Protein AF-A0AB34G9P2-F1 (afdb_monomer)

Sequence (473 aa):
MQGTWFEPWPGKILHAAEQLSPVRDMLTDEVTKAAAKDSPVVKGNALLALSSLAVVVSKHEASLSSDSEGVLEVQPNFLSMKAWVSMVFDTLLVIVDSHYQPRGQLFSWFYYKSYSGENTASAIARSAAATALSLLVPVFIISCKEKVEEILNMLTARLPGKPSADESQAVQIHMGLALGMFLSRLCEEKLSDISGQQMNLLLMKSLDALENCCFDTSLEYKYADSIPSLILRDCTGCILGVGLVLSLMSHSSRTESRVHVAASLRKLSVYLDDSGGQSRTFQEVLAYTLSCVCTSAFSAGIIEAVEAEDIMNKLRLLVENNQQTSGFALALGNIVHGLSVCGHGKAEDLGNKLLPAWIRIVLTEGTSTMLCLAALHGMVALVGSEGDVMQLKSEAIQSSHFQGRLNEVIRTLTQVISVSGVIGLQSNAVWLLGHLHLSTLSSNQSRTSVHISDSGCPEIASPENGGLILEAQ

Mean predicted aligned error: 10.72 Å

InterPro domains:
  IPR016024 Armadillo-type fold [SSF48371] (22-441)
  IPR021392 Focadhesin, C-terminal domain [PF11229] (312-452)
  IPR045163 Focadhesin/RST1 [PTHR16212] (16-456)

Structure (mmCIF, N/CA/C/O backbone):
data_AF-A0AB34G9P2-F1
#
_entry.id   AF-A0AB34G9P2-F1
#
loop_
_atom_site.group_PDB
_atom_site.id
_atom_site.type_symbol
_atom_site.label_atom_id
_atom_site.label_alt_id
_atom_site.label_comp_id
_atom_site.label_asym_id
_atom_site.label_entity_id
_atom_site.label_seq_id
_atom_site.pdbx_PDB_ins_code
_atom_site.Cartn_x
_atom_site.Cartn_y
_atom_sit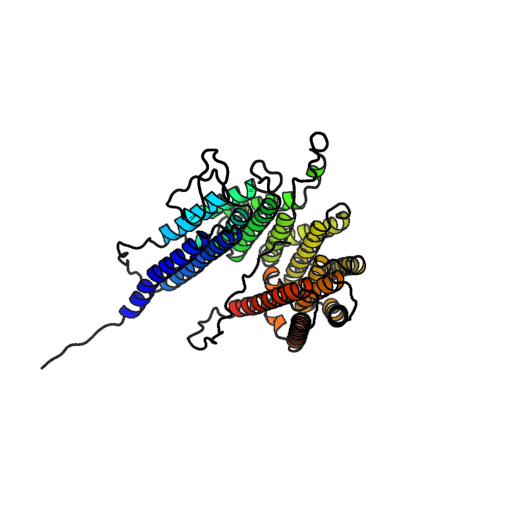e.Cartn_z
_atom_site.occupancy
_atom_site.B_iso_or_equiv
_atom_site.auth_seq_id
_atom_site.auth_comp_id
_atom_site.auth_asym_id
_atom_site.auth_atom_id
_atom_site.pdbx_PDB_model_num
ATOM 1 N N . MET A 1 1 ? -66.019 -29.449 11.553 1.00 31.09 1 MET A N 1
ATOM 2 C CA . MET A 1 1 ? -64.743 -29.684 10.843 1.00 31.09 1 MET A CA 1
ATOM 3 C C . MET A 1 1 ? -64.247 -28.310 10.40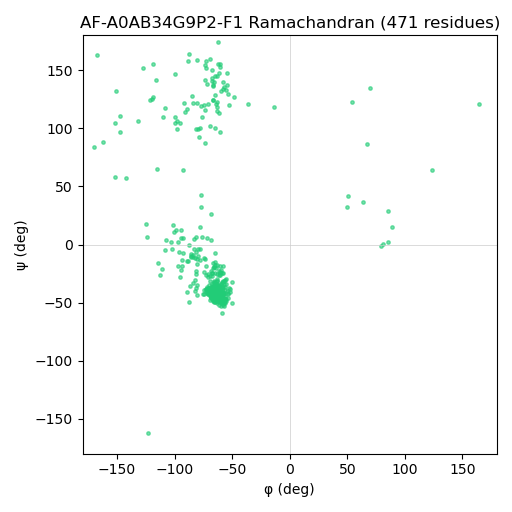8 1.00 31.09 1 MET A C 1
ATOM 5 O O . MET A 1 1 ? -64.945 -27.682 9.630 1.00 31.09 1 MET A O 1
ATOM 9 N N . GLN A 1 2 ? -63.378 -27.653 11.191 1.00 24.17 2 GLN A N 1
ATOM 10 C CA . GLN A 1 2 ? -61.900 -27.675 11.050 1.00 24.17 2 GLN A CA 1
ATOM 11 C C . GLN A 1 2 ? -61.466 -27.272 9.624 1.00 24.17 2 GLN A C 1
ATOM 13 O O . GLN A 1 2 ? -61.895 -27.923 8.685 1.00 24.17 2 GLN A O 1
ATOM 18 N N . GLY A 1 3 ? -60.641 -26.254 9.371 1.00 23.59 3 GLY A N 1
ATOM 19 C CA . GLY A 1 3 ? -59.862 -25.392 10.254 1.00 23.59 3 GLY A CA 1
ATOM 20 C C . GLY A 1 3 ? -59.310 -24.168 9.504 1.00 23.59 3 GLY A C 1
ATOM 21 O O . GLY A 1 3 ? -59.292 -24.11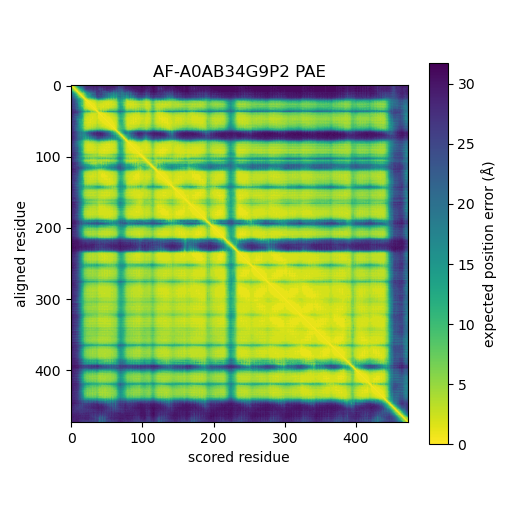4 8.277 1.00 23.59 3 GLY A O 1
ATOM 22 N N . THR A 1 4 ? -58.907 -23.182 10.298 1.00 29.05 4 THR A N 1
ATOM 23 C CA . THR A 1 4 ? -58.047 -22.029 9.990 1.00 29.05 4 THR A CA 1
ATOM 24 C C . THR A 1 4 ? -56.712 -22.447 9.379 1.00 29.05 4 THR A C 1
ATOM 26 O O . THR A 1 4 ? -56.227 -23.474 9.818 1.00 29.05 4 THR A O 1
ATOM 29 N N . TRP A 1 5 ? -56.121 -21.643 8.479 1.00 23.59 5 TRP A N 1
ATOM 30 C CA . TRP A 1 5 ? -54.694 -21.233 8.450 1.00 23.59 5 TRP A CA 1
ATOM 31 C C . TRP A 1 5 ? -54.515 -20.116 7.401 1.00 23.59 5 TRP A C 1
ATOM 33 O O . TRP A 1 5 ? -54.175 -20.353 6.245 1.00 23.59 5 TRP A O 1
ATOM 43 N N . PHE A 1 6 ? -54.797 -18.881 7.816 1.00 24.84 6 PHE A N 1
ATOM 44 C CA . PHE A 1 6 ? -54.114 -17.699 7.294 1.00 24.84 6 PHE A CA 1
ATOM 45 C C . PHE A 1 6 ? -52.890 -17.516 8.198 1.00 24.84 6 PHE A C 1
ATOM 47 O O . PHE A 1 6 ? -53.070 -17.267 9.387 1.00 24.84 6 PHE A O 1
ATOM 54 N N . GLU A 1 7 ? -51.678 -17.632 7.662 1.00 22.78 7 GLU A N 1
ATOM 55 C CA . GLU A 1 7 ? -50.487 -17.045 8.283 1.00 22.78 7 GLU A CA 1
ATOM 56 C C . GLU A 1 7 ? -49.871 -16.044 7.299 1.00 22.78 7 GLU A C 1
ATOM 58 O O . GLU A 1 7 ? -49.612 -16.396 6.143 1.00 22.78 7 GLU A O 1
ATOM 63 N N . PRO A 1 8 ? -49.662 -14.784 7.714 1.00 27.31 8 PRO A N 1
ATOM 64 C CA . PRO A 1 8 ? -48.882 -13.840 6.938 1.00 27.31 8 PRO A CA 1
ATOM 65 C C . PRO A 1 8 ? -47.394 -14.215 7.031 1.00 27.31 8 PRO A C 1
ATOM 67 O O . PRO A 1 8 ? -46.950 -14.843 7.989 1.00 27.31 8 PRO A O 1
ATOM 70 N N . TRP A 1 9 ? -46.603 -13.771 6.055 1.00 25.45 9 TRP A N 1
ATOM 71 C CA . TRP A 1 9 ? -45.153 -13.978 5.950 1.00 25.45 9 TRP A CA 1
ATOM 72 C C . TRP A 1 9 ? -44.280 -12.839 6.573 1.00 25.45 9 TRP A C 1
ATOM 74 O O . TRP A 1 9 ? -43.527 -12.210 5.835 1.00 25.45 9 TRP A O 1
ATOM 84 N N . PRO A 1 10 ? -44.286 -12.546 7.897 1.00 26.56 10 PRO A N 1
ATOM 85 C CA . PRO A 1 10 ? -43.210 -11.770 8.542 1.00 26.56 10 PRO A CA 1
ATOM 86 C C . PRO A 1 10 ? -42.043 -12.628 9.074 1.00 26.56 10 PRO A C 1
ATOM 88 O O . PRO A 1 10 ? -40.985 -12.101 9.403 1.00 26.56 10 PRO A O 1
ATOM 91 N N . GLY A 1 11 ? -42.205 -13.953 9.175 1.00 26.05 11 GLY A N 1
ATOM 92 C CA . GLY A 1 11 ? -41.286 -14.817 9.936 1.00 26.05 11 GLY A CA 1
ATOM 93 C C . GLY A 1 11 ? -39.901 -15.069 9.323 1.00 26.05 11 GLY A C 1
ATOM 94 O O . GLY A 1 11 ? -38.987 -15.458 10.041 1.00 26.05 11 GLY A O 1
ATOM 95 N N . LYS A 1 12 ? -39.696 -14.842 8.017 1.00 29.38 12 LYS A N 1
ATOM 96 C CA . LYS A 1 12 ? -38.400 -15.123 7.362 1.00 29.38 12 LYS A CA 1
ATOM 97 C C . LYS A 1 12 ? -37.344 -14.030 7.558 1.00 29.38 12 LYS A C 1
ATOM 99 O O . LYS A 1 12 ? -36.160 -14.333 7.478 1.00 29.38 12 LYS A O 1
ATOM 104 N N . ILE A 1 13 ? -37.755 -12.795 7.851 1.00 34.00 13 ILE A N 1
ATOM 105 C CA . ILE A 1 13 ? -36.838 -11.675 8.128 1.00 34.00 13 ILE A CA 1
ATOM 106 C C . ILE A 1 13 ? -36.355 -11.739 9.586 1.00 34.00 13 ILE A C 1
ATOM 108 O O . ILE A 1 13 ? -35.170 -11.549 9.857 1.00 34.00 13 ILE A O 1
ATOM 112 N N . LEU A 1 14 ? -37.241 -12.133 10.509 1.00 31.31 14 LEU A N 1
ATOM 113 C CA . LEU A 1 14 ? -36.899 -12.373 11.915 1.00 31.31 14 LEU A CA 1
ATOM 114 C C . LEU A 1 14 ? -35.846 -13.487 12.064 1.00 31.31 14 LEU A C 1
ATOM 116 O O . LEU A 1 14 ? -34.878 -13.339 12.803 1.00 31.31 14 LEU A O 1
ATOM 120 N N . HIS A 1 15 ? -35.979 -14.557 11.275 1.00 34.84 15 HIS A N 1
ATOM 121 C CA . HIS A 1 15 ? -35.096 -15.722 11.346 1.00 34.84 15 HIS A CA 1
ATOM 122 C C . HIS A 1 15 ? -33.648 -15.446 10.891 1.00 34.84 15 HIS A C 1
ATOM 124 O O . HIS A 1 15 ? -32.739 -16.164 11.307 1.00 34.84 15 HIS A O 1
ATOM 130 N N . ALA A 1 16 ? -33.423 -14.426 10.050 1.00 36.47 16 ALA A N 1
ATOM 131 C CA . ALA A 1 16 ? -32.090 -14.015 9.594 1.00 36.47 16 ALA A CA 1
ATOM 132 C C . ALA A 1 16 ? -31.388 -13.101 10.617 1.00 36.47 16 ALA A C 1
ATOM 134 O O . ALA A 1 16 ? -30.202 -13.281 10.898 1.00 36.47 16 ALA A O 1
ATOM 135 N N . ALA A 1 17 ? -32.130 -12.179 11.243 1.00 38.81 17 ALA A N 1
ATOM 136 C CA . ALA A 1 17 ? -31.621 -11.345 12.335 1.00 38.81 17 ALA A CA 1
ATOM 137 C C . ALA A 1 17 ? -31.300 -12.174 13.598 1.00 38.81 17 ALA A C 1
ATOM 139 O O . ALA A 1 17 ? -30.285 -11.937 14.255 1.00 38.81 17 ALA A O 1
ATOM 140 N N . GLU A 1 18 ? -32.103 -13.205 13.890 1.00 46.56 18 GLU A N 1
ATOM 141 C CA . GLU A 1 18 ? -31.877 -14.149 14.998 1.00 46.56 18 GLU A CA 1
ATOM 142 C C . GLU A 1 18 ? -30.610 -15.012 14.833 1.00 46.56 18 GLU A C 1
ATOM 144 O O . GLU A 1 18 ? -30.088 -15.524 15.823 1.00 46.56 18 GLU A O 1
ATOM 149 N N . GLN A 1 19 ? -30.065 -15.151 13.617 1.00 55.66 19 GLN A N 1
ATOM 150 C CA . GLN A 1 19 ? -28.854 -15.944 13.357 1.00 55.66 19 GLN A CA 1
ATOM 151 C C 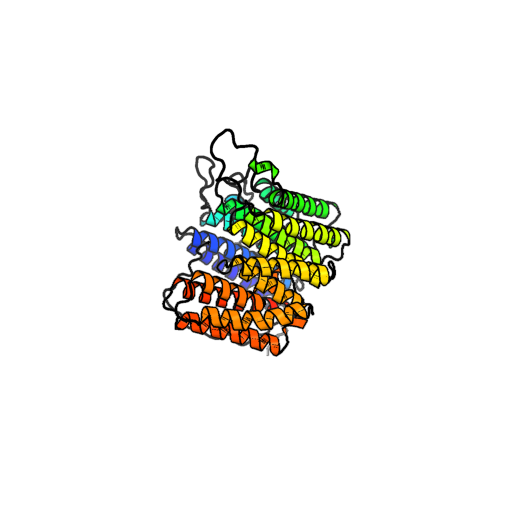. GLN A 1 19 ? -27.553 -15.129 13.393 1.00 55.66 19 GLN A C 1
ATOM 153 O O . GLN A 1 19 ? -26.480 -15.706 13.583 1.00 55.66 19 GLN A O 1
ATOM 158 N N . LEU A 1 20 ? -27.612 -13.797 13.273 1.00 67.94 20 LEU A N 1
ATOM 159 C CA . LEU A 1 20 ? -26.404 -12.976 13.148 1.00 67.94 20 LEU A CA 1
ATOM 160 C C . LEU A 1 20 ? -25.636 -12.828 14.468 1.00 67.94 20 LEU A C 1
ATOM 162 O O . LEU A 1 20 ? -24.411 -12.937 14.484 1.00 67.94 20 LEU A O 1
ATOM 166 N N . SER A 1 21 ? -26.342 -12.605 15.582 1.00 70.75 21 SER A N 1
ATOM 167 C CA . SER A 1 21 ? -25.695 -12.446 16.897 1.00 70.75 21 SER A CA 1
ATOM 168 C C . SER A 1 21 ? -25.016 -13.735 17.384 1.00 70.75 21 SER A C 1
ATOM 170 O O . SER A 1 21 ? -23.851 -13.659 17.771 1.00 70.75 21 SER A O 1
ATOM 172 N N . PRO A 1 22 ? -25.637 -14.928 17.268 1.00 76.69 22 PRO A N 1
ATOM 173 C CA . PRO A 1 22 ? -24.970 -16.182 17.618 1.00 76.69 22 PRO A CA 1
ATOM 174 C C . PRO A 1 22 ? -23.740 -16.492 16.752 1.00 76.69 22 PRO A C 1
ATOM 176 O O . PRO A 1 22 ? -22.717 -16.924 17.281 1.00 76.69 22 PRO A O 1
ATOM 179 N N . VAL A 1 23 ? -23.800 -16.248 15.435 1.00 81.56 23 VAL A N 1
ATOM 180 C CA . VAL A 1 23 ? -22.660 -16.488 14.528 1.00 81.56 23 VAL A CA 1
ATOM 181 C C . VAL A 1 23 ? -21.522 -15.504 14.800 1.00 81.56 23 VAL A C 1
ATOM 183 O O . VAL A 1 23 ? -20.365 -15.918 14.877 1.00 81.56 23 VAL A O 1
ATOM 186 N N . ARG A 1 24 ? -21.834 -14.216 15.003 1.00 88.44 24 ARG A N 1
ATOM 187 C CA . ARG A 1 24 ? -20.859 -13.196 15.419 1.00 88.44 24 ARG A CA 1
ATOM 188 C C . ARG A 1 24 ? -20.149 -13.613 16.701 1.00 88.44 24 ARG A C 1
ATOM 190 O O . ARG A 1 24 ? -18.923 -13.538 16.763 1.00 88.44 24 ARG A O 1
ATOM 197 N N . ASP A 1 25 ? -20.897 -14.046 17.710 1.00 85.31 25 ASP A N 1
ATOM 198 C CA . ASP A 1 25 ? -20.331 -14.372 19.019 1.00 85.31 25 ASP A CA 1
ATOM 199 C C . ASP A 1 25 ? -19.502 -15.661 18.972 1.00 85.31 25 ASP A C 1
ATOM 201 O O . ASP A 1 25 ? -18.410 -15.694 19.533 1.00 85.31 25 ASP A O 1
ATOM 205 N N . MET A 1 26 ? -19.932 -16.669 18.205 1.00 86.88 26 MET A N 1
ATOM 206 C CA . MET A 1 26 ? -19.138 -17.873 17.932 1.00 86.88 26 MET A CA 1
ATOM 207 C C . MET A 1 26 ? -17.812 -17.542 17.230 1.00 86.88 26 MET A C 1
ATOM 209 O O . MET A 1 26 ? -16.755 -18.005 17.652 1.00 86.88 26 MET A O 1
ATOM 213 N N . LEU A 1 27 ? -17.840 -16.724 16.173 1.00 87.94 27 LEU A N 1
ATOM 214 C CA . LEU A 1 27 ? -16.622 -16.319 15.463 1.00 87.94 27 LEU A CA 1
ATOM 215 C C . LEU A 1 27 ? -15.717 -15.442 16.339 1.00 87.94 27 LEU A C 1
ATOM 217 O O . LEU A 1 27 ? -14.497 -15.580 16.290 1.00 87.94 27 LEU A O 1
ATOM 221 N N . THR A 1 28 ? -16.299 -14.575 17.171 1.00 89.69 28 THR A N 1
ATOM 222 C CA . THR A 1 28 ? -15.553 -13.774 18.154 1.00 89.69 28 THR A CA 1
ATOM 223 C C . THR A 1 28 ? -14.832 -14.676 19.157 1.00 89.69 28 THR A C 1
ATOM 225 O O . THR A 1 28 ? -13.656 -14.457 19.454 1.00 89.69 28 THR A O 1
ATOM 228 N N . ASP A 1 29 ? -15.504 -15.712 19.659 1.00 87.19 29 ASP A N 1
ATOM 229 C CA . ASP A 1 29 ? -14.921 -16.690 20.580 1.00 87.19 29 ASP A CA 1
ATOM 230 C C . ASP A 1 29 ? -13.754 -17.448 19.924 1.00 87.19 29 ASP A C 1
ATOM 232 O O . ASP A 1 29 ? -12.660 -17.507 20.480 1.00 87.19 29 ASP A O 1
ATOM 236 N N . GLU A 1 30 ? -13.910 -17.916 18.684 1.00 87.00 30 GLU A N 1
ATOM 237 C CA . GLU A 1 30 ? -12.819 -18.588 17.962 1.00 87.00 30 GLU A CA 1
ATOM 238 C C . GLU A 1 30 ? -11.617 -17.667 17.696 1.00 87.00 30 GLU A C 1
ATOM 240 O O . GLU A 1 30 ? -10.463 -18.063 17.893 1.00 87.00 30 GLU A O 1
ATOM 245 N N . VAL A 1 31 ? -11.860 -16.406 17.326 1.00 87.38 31 VAL A N 1
ATOM 246 C CA . VAL A 1 31 ? -10.795 -15.410 17.130 1.00 87.38 31 VAL A CA 1
ATOM 247 C C . VAL A 1 31 ? -10.063 -15.112 18.443 1.00 87.38 31 VAL A C 1
ATOM 249 O O . VAL A 1 31 ? -8.830 -15.050 18.469 1.00 87.38 31 VAL A O 1
ATOM 252 N N . THR A 1 32 ? -10.788 -14.961 19.552 1.00 85.38 32 THR A N 1
ATOM 253 C CA . THR A 1 32 ? -10.182 -14.668 20.862 1.00 85.38 32 THR A CA 1
ATOM 254 C C . THR A 1 32 ? -9.432 -15.871 21.440 1.00 85.38 32 THR A C 1
ATOM 256 O O . THR A 1 32 ? -8.335 -15.698 21.975 1.00 85.38 32 THR A O 1
ATOM 259 N N . LYS A 1 33 ? -9.929 -17.100 21.249 1.00 84.75 33 LYS A N 1
ATOM 260 C CA . LYS A 1 33 ? -9.194 -18.339 21.564 1.00 84.75 33 LYS A CA 1
ATOM 261 C C . LYS A 1 33 ? -7.907 -18.461 20.760 1.00 84.75 33 LYS A C 1
ATOM 263 O O . LYS A 1 33 ? -6.877 -18.856 21.305 1.00 84.75 33 LYS A O 1
ATOM 268 N N . ALA A 1 34 ? -7.934 -18.120 19.471 1.00 81.69 34 ALA A N 1
ATOM 269 C CA . ALA A 1 34 ? -6.722 -18.099 18.660 1.00 81.69 34 ALA A CA 1
ATOM 270 C C . ALA A 1 34 ? -5.712 -17.075 19.202 1.00 81.69 34 ALA A C 1
ATOM 272 O O . ALA A 1 34 ? -4.533 -17.401 19.320 1.00 81.69 34 ALA A O 1
ATOM 273 N N . ALA A 1 35 ? -6.171 -15.885 19.603 1.00 82.31 35 ALA A N 1
ATOM 274 C CA . ALA A 1 35 ? -5.332 -14.844 20.200 1.00 82.31 35 ALA A CA 1
ATOM 275 C C . ALA A 1 35 ? -4.731 -15.231 21.563 1.00 82.31 35 ALA A C 1
ATOM 277 O O . ALA A 1 35 ? -3.677 -14.714 21.933 1.00 82.31 35 ALA A O 1
ATOM 278 N N . ALA A 1 36 ? -5.357 -16.158 22.295 1.00 77.25 36 ALA A N 1
ATOM 279 C CA . ALA A 1 36 ? -4.804 -16.704 23.533 1.00 77.25 36 ALA A CA 1
ATOM 280 C C . ALA A 1 36 ? -3.533 -17.544 23.300 1.00 77.25 36 ALA A C 1
ATOM 282 O O . ALA A 1 36 ? -2.777 -17.787 24.238 1.00 77.25 36 ALA A O 1
ATOM 283 N N . LYS A 1 37 ? -3.249 -17.960 22.057 1.00 73.12 37 LYS A N 1
ATOM 284 C CA . LYS A 1 37 ? -1.941 -18.520 21.700 1.00 73.12 37 LYS A CA 1
ATOM 285 C C . LYS A 1 37 ? -0.902 -17.400 21.825 1.00 73.12 37 LYS A C 1
ATOM 287 O O . LYS A 1 37 ? -1.031 -16.367 21.174 1.00 73.12 37 LYS A O 1
ATOM 292 N N . ASP A 1 38 ? 0.152 -17.597 22.617 1.00 69.69 38 ASP A N 1
ATOM 293 C CA . ASP A 1 38 ? 1.172 -16.576 22.938 1.00 69.69 38 ASP A CA 1
ATOM 294 C C . ASP A 1 38 ? 2.087 -16.142 21.768 1.00 69.69 38 ASP A C 1
ATOM 296 O O . ASP A 1 38 ? 3.201 -15.665 21.969 1.00 69.69 38 ASP A O 1
ATOM 300 N N . SER A 1 39 ? 1.624 -16.248 20.520 1.00 84.75 39 SER A N 1
ATOM 301 C CA . SER A 1 39 ? 2.331 -15.759 19.338 1.00 84.75 39 SER A CA 1
ATOM 302 C C . SER A 1 39 ? 1.923 -14.316 18.998 1.00 84.75 39 SER A C 1
ATOM 304 O O . SER A 1 39 ? 0.749 -14.063 18.706 1.00 84.75 39 SER A O 1
ATOM 306 N N . PRO A 1 40 ? 2.877 -13.362 18.949 1.00 85.44 40 PRO A N 1
ATOM 307 C CA . PRO A 1 40 ? 2.638 -11.990 18.495 1.00 85.44 40 PRO A CA 1
ATOM 308 C C . PRO A 1 40 ? 1.964 -11.886 17.122 1.00 85.44 40 PRO A C 1
ATOM 310 O O . PRO A 1 40 ? 1.107 -11.026 16.928 1.00 85.44 40 PRO A O 1
ATOM 313 N N . VAL A 1 41 ? 2.328 -12.773 16.190 1.00 85.75 41 VAL A N 1
ATOM 314 C CA . VAL A 1 41 ? 1.776 -12.807 14.825 1.00 85.75 41 VAL A CA 1
ATOM 315 C C . VAL A 1 41 ? 0.318 -13.251 14.848 1.00 85.75 41 VAL A C 1
ATOM 317 O O . VAL A 1 41 ? -0.533 -12.621 14.226 1.00 85.75 41 VAL A O 1
ATOM 320 N N . VAL A 1 42 ? 0.002 -14.292 15.625 1.00 87.25 42 VAL A N 1
ATOM 321 C CA . VAL A 1 42 ? -1.380 -14.778 15.765 1.00 87.25 42 VAL A CA 1
ATOM 322 C C . VAL A 1 42 ? -2.264 -13.708 16.405 1.00 87.25 42 VAL A C 1
ATOM 324 O O . VAL A 1 42 ? -3.374 -13.483 15.930 1.00 87.25 42 VAL A O 1
ATOM 327 N N . LYS A 1 43 ? -1.759 -12.994 17.421 1.00 87.88 43 LYS A N 1
ATOM 328 C CA . LYS A 1 43 ? -2.467 -11.859 18.036 1.00 87.88 43 LYS A CA 1
ATOM 329 C C . LYS A 1 43 ? -2.726 -10.736 17.027 1.00 87.88 43 LYS A C 1
ATOM 331 O O . LYS A 1 43 ? -3.850 -10.251 16.952 1.00 87.88 43 LYS A O 1
ATOM 336 N N . GLY A 1 44 ? -1.731 -10.368 16.216 1.00 88.62 44 GLY A N 1
ATOM 337 C CA . GLY A 1 44 ? -1.897 -9.385 15.139 1.00 88.62 44 GLY A CA 1
ATOM 338 C C . GLY A 1 44 ? -2.971 -9.788 14.122 1.00 88.62 44 GLY A C 1
ATOM 339 O O . GLY A 1 44 ? -3.883 -9.013 13.839 1.00 88.62 44 GLY A O 1
ATOM 340 N N . ASN A 1 45 ? -2.928 -11.032 13.641 1.00 88.81 45 ASN A N 1
ATOM 341 C CA . ASN A 1 45 ? -3.914 -11.555 12.690 1.00 88.81 45 ASN A CA 1
ATOM 342 C C . ASN A 1 45 ? -5.325 -11.606 13.284 1.00 88.81 45 ASN A C 1
ATOM 344 O O . ASN A 1 45 ? -6.295 -11.264 12.612 1.00 88.81 45 ASN A O 1
ATOM 348 N N . ALA A 1 46 ? -5.446 -11.995 14.553 1.00 90.81 46 ALA A N 1
ATOM 349 C CA . ALA A 1 46 ? -6.724 -12.035 15.247 1.00 90.81 46 ALA A CA 1
ATOM 350 C C . ALA A 1 46 ? -7.339 -10.631 15.419 1.00 90.81 46 ALA A C 1
ATOM 352 O O . ALA A 1 46 ? -8.553 -10.496 15.300 1.00 90.81 46 ALA A O 1
ATOM 353 N N . LEU A 1 47 ? -6.532 -9.576 15.600 1.00 92.19 47 LEU A N 1
ATOM 354 C CA . LEU A 1 47 ? -7.026 -8.189 15.610 1.00 92.19 47 LEU A CA 1
ATOM 355 C C . LEU A 1 47 ? -7.596 -7.769 14.249 1.00 92.19 47 LEU A C 1
ATOM 357 O O . LEU A 1 47 ? -8.675 -7.183 14.186 1.00 92.19 47 LEU A O 1
ATOM 361 N N . LEU A 1 48 ? -6.903 -8.095 13.154 1.00 91.75 48 LEU A N 1
ATOM 362 C CA . LEU A 1 48 ? -7.385 -7.815 11.796 1.00 91.75 48 LEU A CA 1
ATOM 363 C C . LEU A 1 48 ? -8.666 -8.600 11.478 1.00 91.75 48 LEU A C 1
ATOM 365 O O . LEU A 1 48 ? -9.607 -8.042 10.907 1.00 91.75 48 LEU A O 1
ATOM 369 N N . ALA A 1 49 ? -8.731 -9.870 11.888 1.00 90.56 49 ALA A N 1
ATOM 370 C CA . ALA A 1 49 ? -9.911 -10.714 11.730 1.00 90.56 49 ALA A CA 1
ATOM 371 C C . ALA A 1 49 ? -11.109 -10.175 12.525 1.00 90.56 49 ALA A C 1
ATOM 373 O O . ALA A 1 49 ? -12.207 -10.078 11.981 1.00 90.56 49 ALA A O 1
ATOM 374 N N . LEU A 1 50 ? -10.893 -9.762 13.779 1.00 92.12 50 LEU A N 1
ATOM 375 C CA . LEU A 1 50 ? -11.931 -9.184 14.633 1.00 92.12 50 LEU A CA 1
ATOM 376 C C . LEU A 1 50 ? -12.491 -7.881 14.045 1.00 92.12 50 LEU A C 1
ATOM 378 O O . LEU A 1 50 ? -13.707 -7.704 13.973 1.00 92.12 50 LEU A O 1
ATOM 382 N N . SER A 1 51 ? -11.620 -6.993 13.564 1.00 92.94 51 SER A N 1
ATOM 383 C CA . SER A 1 51 ? -12.034 -5.751 12.900 1.00 92.94 51 SER A CA 1
ATOM 384 C C . SER A 1 51 ? -12.786 -6.017 11.599 1.00 92.94 51 SER A C 1
ATOM 386 O O . SER A 1 51 ? -13.808 -5.388 11.339 1.00 92.94 51 SER A O 1
ATOM 388 N N . SER A 1 52 ? -12.339 -6.991 10.802 1.00 89.06 52 SER A N 1
ATOM 389 C CA . SER A 1 52 ? -13.026 -7.389 9.566 1.00 89.06 52 SER A CA 1
ATOM 390 C C . SER A 1 52 ? -14.410 -7.975 9.851 1.00 89.06 52 SER A C 1
ATOM 392 O O . SER A 1 52 ? -15.383 -7.604 9.193 1.00 89.06 52 SER A O 1
ATOM 394 N N . LEU A 1 53 ? -14.526 -8.830 10.873 1.00 90.75 53 LEU A N 1
ATOM 395 C CA . LEU A 1 53 ? -15.807 -9.356 11.342 1.00 90.75 53 LEU A CA 1
ATOM 396 C C . LEU A 1 53 ? -16.743 -8.212 11.743 1.00 90.75 53 LEU A C 1
ATOM 398 O O . LEU A 1 53 ? -17.917 -8.228 11.377 1.00 90.75 53 LEU A O 1
ATOM 402 N N . ALA A 1 54 ? -16.221 -7.185 12.422 1.00 90.12 54 ALA A N 1
ATOM 403 C CA . ALA A 1 54 ? -17.025 -6.036 12.811 1.00 90.12 54 ALA A CA 1
ATOM 404 C C . ALA A 1 54 ? -17.592 -5.268 11.618 1.00 90.12 54 ALA A C 1
ATOM 406 O O . ALA A 1 54 ? -18.764 -4.889 11.638 1.00 90.12 54 ALA A O 1
ATOM 407 N N . VAL A 1 55 ? -16.811 -5.105 10.552 1.00 88.06 55 VAL A N 1
ATOM 408 C CA . VAL A 1 55 ? -17.276 -4.481 9.308 1.00 88.06 55 VAL A CA 1
ATOM 409 C C . VAL A 1 55 ? -18.343 -5.330 8.625 1.00 88.06 55 VAL A C 1
ATOM 411 O O . VAL A 1 55 ? -19.392 -4.803 8.261 1.00 88.06 55 VAL A O 1
ATOM 414 N N . VAL A 1 56 ? -18.101 -6.634 8.456 1.00 86.50 56 VAL A N 1
ATOM 415 C CA . VAL A 1 56 ? -19.020 -7.543 7.748 1.00 86.50 56 VAL A CA 1
ATOM 416 C C . VAL A 1 56 ? -20.368 -7.624 8.461 1.00 86.50 56 VAL A C 1
ATOM 418 O O . VAL A 1 56 ? -21.407 -7.459 7.824 1.00 86.50 56 VAL A O 1
ATOM 421 N N . VAL A 1 57 ? -20.357 -7.811 9.782 1.00 85.50 57 VAL A N 1
ATOM 422 C CA . VAL A 1 57 ? -21.585 -7.903 10.583 1.00 85.50 57 VAL A CA 1
ATOM 423 C C . VAL A 1 57 ? -22.332 -6.568 10.584 1.00 85.50 57 VAL A C 1
ATOM 425 O O . VAL A 1 57 ? -23.545 -6.567 10.395 1.00 85.50 57 VAL A O 1
ATOM 428 N N . SER A 1 58 ? -21.630 -5.432 10.701 1.00 84.94 58 SER A N 1
ATOM 429 C CA . SER A 1 58 ? -22.270 -4.104 10.655 1.00 84.94 58 SER A CA 1
ATOM 430 C C . SER A 1 58 ? -22.899 -3.814 9.290 1.00 84.94 58 SER A C 1
ATOM 432 O O . SER A 1 58 ? -24.005 -3.285 9.218 1.00 84.94 58 SER A O 1
ATOM 434 N N . LYS A 1 59 ? -22.222 -4.179 8.192 1.00 81.06 59 LYS A N 1
ATOM 435 C CA . LYS A 1 59 ? -22.767 -4.040 6.832 1.00 81.06 59 LYS A CA 1
ATOM 436 C C . LYS A 1 59 ? -24.005 -4.913 6.634 1.00 81.06 59 LYS A C 1
ATOM 438 O O . LYS A 1 59 ? -24.981 -4.456 6.046 1.00 81.06 59 LYS A O 1
ATOM 443 N N . HIS A 1 60 ? -23.975 -6.145 7.139 1.00 81.06 60 HIS A N 1
ATOM 444 C CA . HIS A 1 60 ? -25.118 -7.046 7.061 1.00 81.06 60 HIS A CA 1
ATOM 445 C C . HIS A 1 60 ? -26.312 -6.519 7.869 1.00 81.06 60 HIS A C 1
ATOM 447 O O . HIS A 1 60 ? -27.417 -6.449 7.341 1.00 81.06 60 HIS A O 1
ATOM 453 N N . GLU A 1 61 ? -26.099 -6.063 9.105 1.00 78.88 61 GLU A N 1
ATOM 454 C CA . GLU A 1 61 ? -27.156 -5.456 9.926 1.00 78.88 61 GLU A CA 1
ATOM 455 C C . GLU A 1 61 ? -27.762 -4.219 9.245 1.00 78.88 61 GLU A C 1
ATOM 457 O O . GLU A 1 61 ? -28.985 -4.102 9.147 1.00 78.88 61 GLU A O 1
ATOM 462 N N . ALA A 1 62 ? -26.925 -3.337 8.686 1.00 75.56 62 ALA A N 1
ATOM 463 C CA . ALA A 1 62 ? -27.401 -2.179 7.935 1.00 75.56 62 ALA A CA 1
ATOM 464 C C . ALA A 1 62 ? -28.275 -2.588 6.733 1.00 75.56 62 ALA A C 1
ATOM 466 O O . ALA A 1 62 ? -29.308 -1.962 6.501 1.00 75.56 62 ALA A O 1
ATOM 467 N N . SER A 1 63 ? -27.921 -3.665 6.019 1.00 74.12 63 SER A N 1
ATOM 468 C CA . SER A 1 63 ? -28.724 -4.190 4.901 1.00 74.12 63 SER A CA 1
ATOM 469 C C . SER A 1 63 ? -30.071 -4.802 5.310 1.00 74.12 63 SER A C 1
ATOM 471 O O . SER A 1 63 ? -30.982 -4.854 4.493 1.00 74.12 63 SER A O 1
ATOM 473 N N . LEU A 1 64 ? -30.217 -5.237 6.566 1.00 68.69 64 LEU A N 1
ATOM 474 C CA . LEU A 1 64 ? -31.483 -5.742 7.111 1.00 68.69 64 LEU A CA 1
ATOM 475 C C . LEU A 1 64 ? -32.378 -4.599 7.614 1.00 68.69 64 LEU A C 1
ATOM 477 O O . LEU A 1 64 ? -33.602 -4.671 7.524 1.00 68.69 64 LEU A O 1
ATOM 481 N N . SER A 1 65 ? -31.763 -3.528 8.125 1.00 55.44 65 SER A N 1
ATOM 482 C CA . SER A 1 65 ? -32.458 -2.378 8.719 1.00 55.44 65 SER A CA 1
ATOM 483 C C . SER A 1 65 ? -33.319 -1.568 7.737 1.00 55.44 65 SER A C 1
ATOM 485 O O . SER A 1 65 ? -34.187 -0.818 8.178 1.00 55.44 65 SER A O 1
ATOM 487 N N . SER A 1 66 ? -33.143 -1.743 6.421 1.00 46.88 66 SER A N 1
ATOM 488 C CA . SER A 1 66 ? -33.978 -1.089 5.405 1.00 46.88 66 SER A CA 1
ATOM 489 C C . SER A 1 66 ? -35.397 -1.660 5.275 1.00 46.88 66 SER A C 1
ATOM 491 O O . SER A 1 66 ? -36.223 -1.000 4.653 1.00 46.88 66 SER A O 1
ATOM 493 N N . ASP A 1 67 ? -35.699 -2.823 5.875 1.00 44.16 67 ASP A N 1
ATOM 494 C CA . ASP A 1 67 ? -36.980 -3.532 5.690 1.00 44.16 67 ASP A CA 1
ATOM 495 C C . ASP A 1 67 ? -37.769 -3.836 6.986 1.00 44.16 67 ASP A C 1
ATOM 497 O O . ASP A 1 67 ? -38.812 -4.492 6.926 1.00 44.16 67 ASP A O 1
ATOM 501 N N . SER A 1 68 ? -37.362 -3.352 8.172 1.00 41.66 68 SER A N 1
ATOM 502 C CA . SER A 1 68 ? -38.176 -3.560 9.387 1.00 41.66 68 SER A CA 1
ATOM 503 C C . SER A 1 68 ? -38.121 -2.428 10.424 1.00 41.66 68 SER A C 1
ATOM 505 O O . SER A 1 68 ? -37.148 -2.295 11.162 1.00 41.66 68 SER A O 1
ATOM 507 N N . GLU A 1 69 ? -39.230 -1.696 10.586 1.00 37.72 69 GLU A N 1
ATOM 508 C CA . GLU A 1 69 ? -39.538 -0.834 11.749 1.00 37.72 69 GLU A CA 1
ATOM 509 C C . GLU A 1 69 ? -40.005 -1.657 12.976 1.00 37.72 69 GLU A C 1
ATOM 511 O O . GLU A 1 69 ? -40.976 -1.325 13.657 1.00 37.72 69 GLU A O 1
ATOM 516 N N . GLY A 1 70 ? -39.343 -2.779 13.263 1.00 43.62 70 GLY A N 1
ATOM 517 C CA . GLY A 1 70 ? -39.640 -3.623 14.420 1.00 43.62 70 GLY A CA 1
ATOM 518 C C . GLY A 1 70 ? -38.546 -3.512 15.473 1.00 43.62 70 GLY A C 1
ATOM 519 O O . GLY A 1 70 ? -37.410 -3.899 15.218 1.00 43.62 70 GLY A O 1
ATOM 520 N N . VAL A 1 71 ? -38.877 -3.019 16.670 1.00 41.44 71 VAL A N 1
ATOM 521 C CA . VAL A 1 71 ? -37.996 -3.120 17.845 1.00 41.44 71 VAL A CA 1
ATOM 522 C C . VAL A 1 71 ? -37.853 -4.604 18.195 1.00 41.44 71 VAL A C 1
ATOM 524 O O . VAL A 1 71 ? -38.753 -5.194 18.787 1.00 41.44 71 VAL A O 1
ATOM 527 N N . LEU A 1 72 ? -36.743 -5.218 17.784 1.00 46.12 72 LEU A N 1
ATOM 528 C CA . LEU A 1 72 ? -36.379 -6.582 18.162 1.00 46.12 72 LEU A CA 1
ATOM 529 C C . LEU A 1 72 ? -35.978 -6.605 19.644 1.00 46.12 72 LEU A C 1
ATOM 531 O O . LEU A 1 72 ? -35.043 -5.915 20.056 1.00 46.12 72 LEU A O 1
ATOM 535 N N . GLU A 1 73 ? -36.688 -7.399 20.447 1.00 42.84 73 GLU A N 1
ATOM 536 C CA . GLU A 1 73 ? -36.284 -7.711 21.818 1.00 42.84 73 GLU A CA 1
ATOM 537 C C . GLU A 1 73 ? -34.934 -8.442 21.790 1.00 42.84 73 GLU A C 1
ATOM 539 O O . GLU A 1 73 ? -34.810 -9.560 21.290 1.00 42.84 73 GLU A O 1
ATOM 544 N N . VAL A 1 74 ? -33.899 -7.787 22.317 1.00 49.31 74 VAL A N 1
ATOM 545 C CA . VAL A 1 74 ? -32.563 -8.367 22.477 1.00 49.31 74 VAL A CA 1
ATOM 546 C C . VAL A 1 74 ? -32.668 -9.543 23.449 1.00 49.31 74 VAL A C 1
ATOM 548 O O . VAL A 1 74 ? -33.027 -9.351 24.612 1.00 49.31 74 VAL A O 1
ATOM 551 N N . GLN A 1 75 ? -32.347 -10.760 22.997 1.00 50.06 75 GLN A N 1
ATOM 552 C CA . GLN A 1 75 ? -32.223 -11.904 23.903 1.00 50.06 75 GLN A CA 1
ATOM 553 C C . GLN A 1 75 ? -31.214 -11.570 25.022 1.00 50.06 75 GLN A C 1
ATOM 555 O O . GLN A 1 75 ? -30.112 -11.101 24.728 1.00 50.06 75 GLN A O 1
ATOM 560 N N . PRO A 1 76 ? -31.532 -11.843 26.300 1.00 52.19 76 PRO A N 1
ATOM 561 C CA . PRO A 1 76 ? -30.800 -11.315 27.459 1.00 52.19 76 PRO A CA 1
ATOM 562 C C . PRO A 1 76 ? -29.341 -11.790 27.605 1.00 52.19 76 PRO A C 1
ATOM 564 O O . PRO A 1 76 ? -28.626 -11.277 28.461 1.00 52.19 76 PRO A O 1
ATOM 567 N N . ASN A 1 77 ? -28.885 -12.740 26.782 1.00 59.53 77 ASN A N 1
ATOM 568 C CA . ASN A 1 77 ? -27.553 -13.344 26.881 1.00 59.53 77 ASN A CA 1
ATOM 569 C C . ASN A 1 77 ? -26.537 -12.821 25.849 1.00 59.53 77 ASN A C 1
ATOM 571 O O . ASN A 1 77 ? -25.379 -13.228 25.906 1.00 59.53 77 ASN A O 1
ATOM 575 N N . PHE A 1 78 ? -26.934 -11.946 24.918 1.00 67.56 78 PHE A N 1
ATOM 576 C CA . PHE A 1 78 ? -26.058 -11.481 23.837 1.00 67.56 78 PHE A CA 1
ATOM 577 C C . PHE A 1 78 ? -25.773 -9.979 23.925 1.00 67.56 78 PHE A C 1
ATOM 579 O O . PHE A 1 78 ? -26.648 -9.174 24.246 1.00 67.56 78 PHE A O 1
ATOM 586 N N . LEU A 1 79 ? -24.532 -9.585 23.617 1.00 75.06 79 LEU A N 1
ATOM 587 C CA . LEU A 1 79 ? -24.157 -8.173 23.534 1.00 75.06 79 LEU A CA 1
ATOM 588 C C . LEU A 1 79 ? -24.876 -7.508 22.355 1.00 75.06 79 LEU A C 1
ATOM 590 O O . LEU A 1 79 ? -24.923 -8.057 21.249 1.00 75.06 79 LEU A O 1
ATOM 594 N N . SER A 1 80 ? -25.385 -6.292 22.570 1.00 81.56 80 SER A N 1
ATOM 595 C CA . SER A 1 80 ? -25.905 -5.482 21.467 1.00 81.56 80 SER A CA 1
ATOM 596 C C . SER A 1 80 ? -24.789 -5.177 20.468 1.00 81.56 80 SER A C 1
ATOM 598 O O . SER A 1 80 ? -23.625 -5.027 20.851 1.00 81.56 80 SER A O 1
ATOM 600 N N . MET A 1 81 ? -25.130 -5.060 19.182 1.00 81.62 81 MET A N 1
ATOM 601 C CA . MET A 1 81 ? -24.132 -4.833 18.133 1.00 81.62 81 MET A CA 1
ATOM 602 C C . MET A 1 81 ? -23.310 -3.563 18.386 1.00 81.62 81 MET A C 1
ATOM 604 O O . MET A 1 81 ? -22.082 -3.586 18.323 1.00 81.62 81 MET A O 1
ATOM 608 N N . LYS A 1 82 ? -23.969 -2.482 18.821 1.00 83.00 82 LYS A N 1
ATOM 609 C CA . LYS A 1 82 ? -23.306 -1.236 19.227 1.00 83.00 82 LYS A CA 1
ATOM 610 C C . LYS A 1 82 ? -22.306 -1.436 20.374 1.00 83.00 82 LYS A C 1
ATOM 612 O O . LYS A 1 82 ? -21.214 -0.874 20.330 1.00 83.00 82 LYS A O 1
ATOM 617 N N . ALA A 1 83 ? -22.662 -2.219 21.396 1.00 86.06 83 ALA A N 1
ATOM 618 C CA . ALA A 1 83 ? -21.768 -2.491 22.521 1.00 86.06 83 ALA A CA 1
ATOM 619 C C . ALA A 1 83 ? -20.569 -3.351 22.096 1.00 86.06 83 ALA A C 1
ATOM 621 O O . ALA A 1 83 ? -19.439 -3.056 22.478 1.00 86.06 83 ALA A O 1
ATOM 622 N N . TRP A 1 84 ? -20.799 -4.368 21.264 1.00 89.12 84 TRP A N 1
ATOM 623 C CA . TRP A 1 84 ? -19.745 -5.247 20.762 1.00 89.12 84 TRP A CA 1
ATOM 624 C C . TRP A 1 84 ? -18.772 -4.514 19.820 1.00 89.12 84 TRP A C 1
ATOM 626 O O . TRP A 1 84 ? -17.562 -4.614 20.001 1.00 89.12 84 TRP A O 1
ATOM 636 N N . VAL A 1 85 ? -19.257 -3.679 18.893 1.00 88.50 85 VAL A N 1
ATOM 637 C CA . VAL A 1 85 ? -18.385 -2.827 18.056 1.00 88.50 85 VAL A CA 1
ATOM 638 C C . VAL A 1 85 ? -17.565 -1.863 18.915 1.00 88.50 85 VAL A C 1
ATOM 640 O O . VAL A 1 85 ? -16.371 -1.691 18.672 1.00 88.50 85 VAL A O 1
ATOM 643 N N . SER A 1 86 ? -18.171 -1.266 19.948 1.00 89.00 86 SER A N 1
ATOM 644 C CA . SER A 1 86 ? -17.438 -0.407 20.886 1.00 89.00 86 SER A CA 1
ATOM 645 C C . SER A 1 86 ? -16.342 -1.174 21.630 1.00 89.00 86 SER A C 1
ATOM 647 O O . SER A 1 86 ? -15.282 -0.611 21.877 1.00 89.00 86 SER A O 1
ATOM 649 N N . MET A 1 87 ? -16.569 -2.450 21.956 1.00 91.25 87 MET A N 1
ATOM 650 C CA . MET A 1 87 ? -15.580 -3.325 22.592 1.00 91.25 87 MET A CA 1
ATOM 651 C C . MET A 1 87 ? -14.408 -3.643 21.653 1.00 91.25 87 MET A C 1
ATOM 653 O O . MET A 1 87 ? -13.253 -3.593 22.080 1.00 91.25 87 MET A O 1
ATOM 657 N N . VAL A 1 88 ? -14.678 -3.915 20.368 1.00 92.19 88 VAL A N 1
ATOM 658 C CA . VAL A 1 88 ? -13.632 -4.075 19.338 1.00 92.19 88 VAL A CA 1
ATOM 659 C C . VAL A 1 88 ? -12.807 -2.792 19.231 1.00 92.19 88 VAL A C 1
ATOM 661 O O . VAL A 1 88 ? -11.581 -2.833 19.311 1.00 92.19 88 VAL A O 1
ATOM 664 N N . PHE A 1 89 ? -13.476 -1.647 19.122 1.00 91.19 89 PHE A N 1
ATOM 665 C CA . PHE A 1 89 ? -12.835 -0.344 18.995 1.00 91.19 89 PHE A CA 1
ATOM 666 C C . PHE A 1 89 ? -11.952 0.022 20.196 1.00 91.19 89 PHE A C 1
ATOM 668 O O . PHE A 1 89 ? -10.774 0.334 20.014 1.00 91.19 89 PHE A O 1
ATOM 675 N N . ASP A 1 90 ? -12.489 -0.062 21.416 1.00 91.56 90 ASP A N 1
ATOM 676 C CA . ASP A 1 90 ? -11.740 0.242 22.639 1.00 91.56 90 ASP A CA 1
ATOM 677 C C . ASP A 1 90 ? -10.536 -0.705 22.791 1.00 91.56 90 ASP A C 1
ATOM 679 O O . ASP A 1 90 ? -9.462 -0.277 23.214 1.00 91.56 90 ASP A O 1
ATOM 683 N N . THR A 1 91 ? -10.670 -1.971 22.371 1.00 92.81 91 THR A N 1
ATOM 684 C CA . THR A 1 91 ? -9.555 -2.934 22.350 1.00 92.81 91 THR A CA 1
ATOM 685 C C . THR A 1 91 ? -8.435 -2.474 21.417 1.00 92.81 91 THR A C 1
ATOM 687 O O . THR A 1 91 ? -7.273 -2.478 21.821 1.00 92.81 91 THR A O 1
ATOM 690 N N . LEU A 1 92 ? -8.755 -2.029 20.197 1.00 94.25 92 LEU A N 1
ATOM 691 C CA . LEU A 1 92 ? -7.748 -1.509 19.266 1.00 94.25 92 LEU A CA 1
ATOM 692 C C . LEU A 1 92 ? -7.051 -0.269 19.828 1.00 94.25 92 LEU A C 1
ATOM 694 O O . LEU A 1 92 ? -5.824 -0.190 19.791 1.00 94.25 92 LEU A O 1
ATOM 698 N N . LEU A 1 93 ? -7.810 0.685 20.375 1.00 92.38 93 LEU A N 1
ATOM 699 C CA . LEU A 1 93 ? -7.239 1.929 20.886 1.00 92.38 93 LEU A CA 1
ATOM 700 C C . LEU A 1 93 ? -6.319 1.717 22.086 1.00 92.38 93 LEU A C 1
ATOM 702 O O . LEU A 1 93 ? -5.257 2.326 22.118 1.00 92.38 93 LEU A O 1
ATOM 706 N N . VAL A 1 94 ? -6.667 0.832 23.023 1.00 91.69 94 VAL A N 1
ATOM 707 C CA . VAL A 1 94 ? -5.788 0.502 24.161 1.00 91.69 94 VAL A CA 1
ATOM 708 C C . VAL A 1 94 ? -4.488 -0.164 23.703 1.00 91.69 94 VAL A C 1
ATOM 710 O O . VAL A 1 94 ? -3.430 0.054 24.295 1.00 91.69 94 VAL A O 1
ATOM 713 N N . ILE A 1 95 ? -4.539 -0.966 22.637 1.00 92.25 95 ILE A N 1
ATOM 714 C CA . ILE A 1 95 ? -3.343 -1.602 22.078 1.00 92.25 95 ILE A CA 1
ATOM 715 C C . ILE A 1 95 ? -2.458 -0.564 21.384 1.00 92.25 95 ILE A C 1
ATOM 717 O O . ILE A 1 95 ? -1.241 -0.588 21.563 1.00 92.25 95 ILE A O 1
ATOM 721 N N . VAL A 1 96 ? -3.041 0.360 20.618 1.00 91.44 96 VAL A N 1
ATOM 722 C CA . VAL A 1 96 ? -2.289 1.428 19.938 1.00 91.44 96 VAL A CA 1
ATOM 723 C C . VAL A 1 96 ? -1.740 2.459 20.932 1.00 91.44 96 VAL A C 1
ATOM 725 O O . VAL A 1 96 ? -0.612 2.932 20.782 1.00 91.44 96 VAL A O 1
ATOM 728 N N . ASP A 1 97 ? -2.514 2.793 21.960 1.00 89.00 97 ASP A N 1
ATOM 729 C CA . ASP A 1 97 ? -2.189 3.779 22.981 1.00 89.00 97 ASP A CA 1
ATOM 730 C C . ASP A 1 97 ? -2.438 3.226 24.388 1.00 89.00 97 ASP A C 1
ATOM 732 O O . ASP A 1 97 ? -3.573 3.172 24.861 1.00 89.00 97 ASP A O 1
ATOM 736 N N . SER A 1 98 ? -1.362 2.911 25.112 1.00 84.69 98 SER A N 1
ATOM 737 C CA . SER A 1 98 ? -1.458 2.439 26.498 1.00 84.69 98 SER A CA 1
ATOM 738 C C . SER A 1 98 ? -2.025 3.478 27.471 1.00 84.69 98 SER A C 1
ATOM 740 O O . SER A 1 98 ? -2.464 3.109 28.561 1.00 84.69 98 SER A O 1
ATOM 742 N N . HIS A 1 99 ? -2.042 4.763 27.100 1.00 85.38 99 HIS A N 1
ATOM 743 C CA . HIS A 1 99 ? -2.646 5.832 27.897 1.00 85.38 99 HIS A CA 1
ATOM 744 C C . HIS A 1 99 ? -4.145 5.988 27.629 1.00 85.38 99 HIS A C 1
ATOM 746 O O . HIS A 1 99 ? -4.826 6.697 28.381 1.00 85.38 99 HIS A O 1
ATOM 752 N N . TYR A 1 100 ? -4.670 5.321 26.595 1.00 87.75 100 TYR A N 1
ATOM 753 C CA . TYR A 1 100 ? -6.085 5.355 26.274 1.00 87.75 100 TYR A CA 1
ATOM 754 C C . TYR A 1 100 ? -6.918 4.822 27.439 1.00 87.75 100 TYR A C 1
ATOM 756 O O . TYR A 1 100 ? -6.633 3.763 28.002 1.00 87.75 100 TYR A O 1
ATOM 764 N N . GLN A 1 101 ? -7.966 5.562 27.801 1.00 87.00 101 GLN A N 1
ATOM 765 C CA . GLN A 1 101 ? -8.921 5.128 28.815 1.00 87.00 101 GLN A CA 1
ATOM 766 C C . GLN A 1 101 ? -10.161 4.562 28.115 1.00 87.00 101 GLN A C 1
ATOM 768 O O . GLN A 1 101 ? -10.963 5.344 27.593 1.00 87.00 101 GLN A O 1
ATOM 773 N N . PRO A 1 102 ? -10.325 3.226 28.083 1.00 85.44 102 PRO A N 1
ATOM 774 C CA . PRO A 1 102 ? -11.479 2.600 27.453 1.00 85.44 102 PRO A CA 1
ATOM 775 C C . PRO A 1 102 ? -12.756 2.971 28.206 1.00 85.44 102 PRO A C 1
ATOM 777 O O . PRO A 1 102 ? -12.751 3.127 29.431 1.00 85.44 102 PRO A O 1
ATOM 780 N N . ARG A 1 103 ? -13.860 3.123 27.473 1.00 81.50 103 ARG A N 1
ATOM 781 C CA . ARG A 1 103 ? -15.159 3.488 28.058 1.00 81.50 103 ARG A CA 1
ATOM 782 C C . ARG A 1 103 ? -16.007 2.256 28.364 1.00 81.50 103 ARG A C 1
ATOM 784 O O . ARG A 1 103 ? -16.913 2.345 29.190 1.00 81.50 103 ARG A O 1
ATOM 791 N N . GLY A 1 104 ? -15.731 1.135 27.698 1.00 79.62 104 GLY A N 1
ATOM 792 C CA . GLY A 1 104 ? -16.455 -0.122 27.841 1.00 79.62 104 GLY A CA 1
ATOM 793 C C . GLY A 1 104 ? -15.578 -1.312 28.230 1.00 79.62 104 GLY A C 1
ATOM 794 O O . GLY A 1 104 ? -14.467 -1.177 28.743 1.00 79.62 104 GLY A O 1
ATOM 795 N N . GLN A 1 105 ? -16.127 -2.506 28.004 1.00 84.44 105 GLN A N 1
ATOM 796 C CA . GLN A 1 105 ? -15.396 -3.761 28.160 1.00 84.44 105 GLN A CA 1
ATOM 797 C C . GLN A 1 105 ? -14.322 -3.897 27.072 1.00 84.44 105 GLN A C 1
ATOM 799 O O . GLN A 1 105 ? -14.404 -3.261 26.024 1.00 84.44 105 GLN A O 1
ATOM 804 N N . LEU A 1 106 ? -13.328 -4.750 27.327 1.00 87.25 106 LEU A N 1
ATOM 805 C CA . LEU A 1 106 ? -12.221 -5.042 26.417 1.00 87.25 106 LEU A CA 1
ATOM 806 C C . LEU A 1 106 ? -12.086 -6.544 26.192 1.00 87.25 106 LEU A C 1
ATOM 808 O O . LEU A 1 106 ? -12.354 -7.335 27.099 1.00 87.25 106 LEU A O 1
ATOM 812 N N . PHE A 1 107 ? -11.563 -6.937 25.033 1.00 86.44 107 PHE A N 1
ATOM 813 C CA . PHE A 1 107 ? -11.090 -8.303 24.832 1.00 86.44 107 PHE A CA 1
ATOM 814 C C . PHE A 1 107 ? -9.708 -8.470 25.483 1.00 86.44 107 PHE A C 1
ATOM 816 O O . PHE A 1 107 ? -8.671 -8.207 24.874 1.00 86.44 107 PHE A O 1
ATOM 823 N N . SER A 1 108 ? -9.691 -8.917 26.741 1.00 81.44 108 SER A N 1
ATOM 824 C CA . SER A 1 108 ? -8.482 -9.004 27.580 1.00 81.44 108 SER A CA 1
ATOM 825 C C . SER A 1 108 ? -7.371 -9.895 27.015 1.00 81.44 108 SER A C 1
ATOM 827 O O . SER A 1 108 ? -6.209 -9.714 27.354 1.00 81.44 108 SER A O 1
ATOM 829 N N . TRP A 1 109 ? -7.689 -10.837 26.125 1.00 80.50 109 TRP A N 1
ATOM 830 C CA . TRP A 1 109 ? -6.692 -11.723 25.508 1.00 80.50 109 TRP A CA 1
ATOM 831 C C . TRP A 1 109 ? -5.674 -10.991 24.625 1.00 80.50 109 TRP A C 1
ATOM 833 O O . TRP A 1 109 ? -4.580 -11.504 24.385 1.00 80.50 109 TRP A O 1
ATOM 843 N N . PHE A 1 110 ? -6.010 -9.783 24.170 1.00 77.44 110 PHE A N 1
ATOM 844 C CA . PHE A 1 110 ? -5.133 -8.970 23.334 1.00 77.44 110 PHE A CA 1
ATOM 845 C C . PHE A 1 110 ? -4.277 -7.975 24.121 1.00 77.44 110 PHE A C 1
ATOM 847 O O . PHE A 1 110 ? -3.336 -7.417 23.557 1.00 77.44 110 PHE A O 1
ATOM 854 N N . TYR A 1 111 ? -4.582 -7.740 25.401 1.00 72.38 111 TYR A N 1
ATOM 855 C CA . TYR A 1 111 ? -3.939 -6.689 26.180 1.00 72.38 111 TYR A CA 1
ATOM 856 C C . TYR A 1 111 ? -3.869 -7.012 27.675 1.00 72.38 111 TYR A C 1
ATOM 858 O O . TYR A 1 111 ? -4.877 -7.317 28.311 1.00 72.38 111 TYR A O 1
ATOM 866 N N . TYR A 1 112 ? -2.683 -6.817 28.255 1.00 68.25 112 TYR A N 1
ATOM 867 C CA . TYR A 1 112 ? -2.466 -6.854 29.699 1.00 68.25 112 TYR A CA 1
ATOM 868 C C . TYR A 1 112 ? -1.962 -5.493 30.180 1.00 68.25 112 TYR A C 1
ATOM 870 O O . TYR A 1 112 ? -0.965 -4.979 29.679 1.00 68.25 112 TYR A O 1
ATOM 878 N N . LYS A 1 113 ? -2.612 -4.894 31.177 1.00 65.19 113 LYS A N 1
ATOM 879 C CA . LYS A 1 113 ? -2.147 -3.616 31.731 1.00 65.19 113 LYS A CA 1
ATOM 880 C C . LYS A 1 113 ? -0.911 -3.853 32.600 1.00 65.19 113 LYS A C 1
ATOM 882 O O . LYS A 1 113 ? -0.992 -4.604 33.570 1.00 65.19 113 LYS A O 1
ATOM 887 N N . SER A 1 114 ? 0.223 -3.235 32.265 1.00 63.41 114 SER A N 1
ATOM 888 C CA . SER A 1 114 ? 1.415 -3.306 33.118 1.00 63.41 114 SER A CA 1
ATOM 889 C C . SER A 1 114 ? 1.234 -2.439 34.374 1.00 63.41 114 SER A C 1
ATOM 891 O O . SER A 1 114 ? 0.509 -1.441 34.360 1.00 63.41 114 SER A O 1
ATOM 893 N N . TYR A 1 115 ? 1.939 -2.786 35.454 1.00 61.41 115 TYR A N 1
ATOM 894 C CA . TYR A 1 115 ? 2.021 -1.944 36.653 1.00 61.41 115 TYR A CA 1
ATOM 895 C C . TYR A 1 115 ? 2.786 -0.627 36.408 1.00 61.41 115 TYR A C 1
ATOM 897 O O . TYR A 1 115 ? 2.541 0.343 37.121 1.00 61.41 115 TYR A O 1
ATOM 905 N N . SER A 1 116 ? 3.682 -0.579 35.411 1.00 65.94 116 SER A N 1
ATOM 906 C CA . SER A 1 116 ? 4.453 0.614 35.018 1.00 65.94 116 SER A CA 1
ATOM 907 C C . SER A 1 116 ? 3.676 1.574 34.105 1.00 65.94 116 SER A C 1
ATOM 909 O O . SER A 1 116 ? 4.122 2.697 33.895 1.00 65.94 116 SER A O 1
ATOM 911 N N . GLY A 1 117 ? 2.523 1.162 33.562 1.00 65.00 117 GLY A N 1
ATOM 912 C CA . GLY A 1 117 ? 1.784 1.919 32.539 1.00 65.00 117 GLY A CA 1
ATOM 913 C C . GLY A 1 117 ? 2.356 1.778 31.120 1.00 65.00 117 GLY A C 1
ATOM 914 O O . GLY A 1 117 ? 1.789 2.319 30.170 1.00 65.00 117 GLY A O 1
ATOM 915 N N . GLU A 1 118 ? 3.444 1.024 30.963 1.00 70.75 118 GLU A N 1
ATOM 916 C CA . GLU A 1 118 ? 4.039 0.699 29.667 1.00 70.75 118 GLU A CA 1
ATOM 917 C C . GLU A 1 118 ? 3.131 -0.216 28.840 1.00 70.75 118 GLU A C 1
ATOM 919 O O . GLU A 1 118 ? 2.370 -1.042 29.359 1.00 70.75 118 GLU A O 1
ATOM 924 N N . ASN A 1 119 ? 3.230 -0.079 27.518 1.00 75.94 119 ASN A N 1
ATOM 925 C CA . ASN A 1 119 ? 2.479 -0.915 26.600 1.00 75.94 119 ASN A CA 1
ATOM 926 C C . ASN A 1 119 ? 3.081 -2.328 26.554 1.00 75.94 119 ASN A C 1
ATOM 928 O O . ASN A 1 119 ? 4.209 -2.519 26.109 1.00 75.94 119 ASN A O 1
ATOM 932 N N . THR A 1 120 ? 2.317 -3.325 26.998 1.00 80.06 120 THR A N 1
ATOM 933 C CA . THR A 1 120 ? 2.736 -4.737 26.987 1.00 80.06 120 THR A CA 1
ATOM 934 C C . THR A 1 120 ? 2.496 -5.418 25.642 1.00 80.06 120 THR A C 1
ATOM 936 O O . THR A 1 120 ? 2.961 -6.540 25.426 1.00 80.06 120 THR A O 1
ATOM 939 N N . ALA A 1 121 ? 1.762 -4.773 24.730 1.00 86.12 121 ALA A N 1
ATOM 940 C CA . ALA A 1 121 ? 1.492 -5.327 23.417 1.00 86.12 121 ALA A CA 1
ATOM 941 C C . ALA A 1 121 ? 2.757 -5.306 22.546 1.00 86.12 121 ALA A C 1
ATOM 943 O O . ALA A 1 121 ? 3.513 -4.330 22.495 1.00 86.12 121 ALA A O 1
ATOM 944 N N . SER A 1 122 ? 2.972 -6.397 21.813 1.00 89.31 122 SER A N 1
ATOM 945 C CA . SER A 1 122 ? 4.096 -6.519 20.885 1.00 89.31 122 SER A CA 1
ATOM 946 C C . SER A 1 122 ? 4.018 -5.475 19.767 1.00 89.31 122 SER A C 1
ATOM 948 O O . SER A 1 122 ? 2.932 -5.038 19.386 1.00 89.31 122 SER A O 1
ATOM 950 N N . ALA A 1 123 ? 5.162 -5.122 19.175 1.00 91.00 123 ALA A N 1
ATOM 951 C CA . ALA A 1 123 ? 5.212 -4.220 18.020 1.00 91.00 123 ALA A CA 1
ATOM 952 C C . ALA A 1 123 ? 4.270 -4.666 16.881 1.00 91.00 123 ALA A C 1
ATOM 954 O O . ALA A 1 123 ? 3.596 -3.833 16.278 1.00 91.00 123 ALA A O 1
ATOM 955 N N . ILE A 1 124 ? 4.156 -5.980 16.642 1.00 91.00 124 ILE A N 1
ATOM 956 C CA . ILE A 1 124 ? 3.252 -6.562 15.637 1.00 91.00 124 ILE A CA 1
ATOM 957 C C . ILE A 1 124 ? 1.785 -6.311 15.999 1.00 91.00 124 ILE A C 1
ATOM 959 O O . ILE A 1 124 ? 1.023 -5.848 15.157 1.00 91.00 124 ILE A O 1
ATOM 963 N N . ALA A 1 125 ? 1.383 -6.565 17.248 1.00 91.19 125 ALA A N 1
ATOM 964 C CA . ALA A 1 125 ? 0.007 -6.333 17.685 1.00 91.19 125 ALA A CA 1
ATOM 965 C C . ALA A 1 125 ? -0.369 -4.845 17.612 1.00 91.19 125 ALA A C 1
ATOM 967 O O . ALA A 1 125 ? -1.461 -4.508 17.166 1.00 91.19 125 ALA A O 1
ATOM 968 N N . ARG A 1 126 ? 0.556 -3.951 17.980 1.00 93.00 126 ARG A N 1
ATOM 969 C CA . ARG A 1 126 ? 0.365 -2.492 17.906 1.00 93.00 126 ARG A CA 1
ATOM 970 C C . ARG A 1 126 ? 0.243 -2.002 16.464 1.00 93.00 126 ARG A C 1
ATOM 972 O O . ARG A 1 126 ? -0.645 -1.212 16.156 1.00 93.00 126 ARG A O 1
ATOM 979 N N . SER A 1 127 ? 1.071 -2.541 15.575 1.00 94.62 127 SER A N 1
ATOM 980 C CA . SER A 1 127 ? 1.031 -2.282 14.131 1.00 94.62 127 SER A CA 1
ATOM 981 C C . SER A 1 127 ? -0.271 -2.773 13.484 1.00 94.62 127 SER A C 1
ATOM 983 O O . SER A 1 127 ? -0.920 -2.039 12.734 1.00 94.62 127 SER A O 1
ATOM 985 N N . ALA A 1 128 ? -0.696 -3.994 13.821 1.00 94.19 128 ALA A N 1
ATOM 986 C CA . ALA A 1 128 ? -1.951 -4.574 13.353 1.00 94.19 128 ALA A CA 1
ATOM 987 C C . ALA A 1 128 ? -3.164 -3.795 13.878 1.00 94.19 128 ALA A C 1
ATOM 989 O O . ALA A 1 128 ? -4.074 -3.498 13.114 1.00 94.19 128 ALA A O 1
ATOM 990 N N . ALA A 1 129 ? -3.166 -3.400 15.154 1.00 95.06 129 ALA A N 1
ATOM 991 C CA . ALA A 1 129 ? -4.250 -2.607 15.723 1.00 95.06 129 ALA A CA 1
ATOM 992 C C . ALA A 1 129 ? -4.381 -1.236 15.041 1.00 95.06 129 ALA A C 1
ATOM 994 O O . ALA A 1 129 ? -5.490 -0.830 14.699 1.00 95.06 129 ALA A O 1
ATOM 995 N N . ALA A 1 130 ? -3.258 -0.550 14.792 1.00 95.69 130 ALA A N 1
ATOM 996 C CA . ALA A 1 130 ? -3.253 0.748 14.123 1.00 95.69 130 ALA A CA 1
ATOM 997 C C . ALA A 1 130 ? -3.832 0.656 12.705 1.00 95.69 130 ALA A C 1
ATOM 999 O O . ALA A 1 130 ? -4.729 1.416 12.348 1.00 95.69 130 ALA A O 1
ATOM 1000 N N . THR A 1 131 ? -3.369 -0.311 11.911 1.00 94.75 131 THR A N 1
ATOM 1001 C CA . THR A 1 131 ? -3.863 -0.518 10.540 1.00 94.75 131 THR A CA 1
ATOM 1002 C C . THR A 1 131 ? -5.316 -0.997 10.511 1.00 94.75 131 THR A C 1
ATOM 1004 O O . THR A 1 131 ? -6.090 -0.543 9.666 1.00 94.75 131 THR A O 1
ATOM 1007 N N . ALA A 1 132 ? -5.740 -1.821 11.474 1.00 95.25 132 ALA A N 1
ATOM 1008 C CA . ALA A 1 132 ? -7.114 -2.310 11.581 1.00 95.25 132 ALA A CA 1
ATOM 1009 C C . ALA A 1 132 ? -8.153 -1.198 11.818 1.00 95.25 132 ALA A C 1
ATOM 1011 O O . ALA A 1 132 ? -9.307 -1.361 11.424 1.00 95.25 132 ALA A O 1
ATOM 1012 N N . LEU A 1 133 ? -7.765 -0.052 12.395 1.00 94.88 133 LEU A N 1
ATOM 1013 C CA . LEU A 1 133 ? -8.664 1.101 12.553 1.00 94.88 133 LEU A CA 1
ATOM 1014 C C . LEU A 1 133 ? -9.197 1.608 11.205 1.00 94.88 133 LEU A C 1
ATOM 1016 O O . LEU A 1 133 ? -10.341 2.054 11.135 1.00 94.88 133 LEU A O 1
ATOM 1020 N N . SER A 1 134 ? -8.407 1.505 10.130 1.00 93.31 134 SER A N 1
ATOM 1021 C CA . SER A 1 134 ? -8.842 1.882 8.775 1.00 93.31 134 SER A CA 1
ATOM 1022 C C . SER A 1 134 ? -9.965 0.995 8.239 1.00 93.31 134 SER A C 1
ATOM 1024 O O . SER A 1 134 ? -10.838 1.485 7.526 1.00 93.31 134 SER A O 1
ATOM 1026 N N . LEU A 1 135 ? -10.006 -0.281 8.643 1.00 90.38 135 LEU A N 1
ATOM 1027 C CA . LEU A 1 135 ? -11.070 -1.206 8.253 1.00 90.38 135 LEU A CA 1
ATOM 1028 C C . LEU A 1 135 ? -12.415 -0.775 8.836 1.00 90.38 135 LEU A C 1
ATOM 1030 O O . LEU A 1 135 ? -13.438 -0.948 8.189 1.00 90.38 135 LEU A O 1
ATOM 1034 N N . LEU A 1 136 ? -12.416 -0.183 10.032 1.00 91.06 136 LEU A N 1
ATOM 1035 C CA . LEU A 1 136 ? -13.631 0.217 10.744 1.00 91.06 136 LEU A CA 1
ATOM 1036 C C . LEU A 1 136 ? -14.245 1.532 10.241 1.00 91.06 136 LEU A C 1
ATOM 1038 O O . LEU A 1 136 ? -15.331 1.896 10.695 1.00 91.06 136 LEU A O 1
ATOM 1042 N N . VAL A 1 137 ? -13.612 2.232 9.291 1.00 90.19 137 VAL A N 1
ATOM 1043 C CA . VAL A 1 137 ? -14.137 3.489 8.732 1.00 90.19 137 VAL A CA 1
ATOM 1044 C C . VAL A 1 137 ? -15.607 3.378 8.292 1.00 90.19 137 VAL A C 1
ATOM 1046 O O . VAL A 1 137 ? -16.397 4.180 8.793 1.00 90.19 137 VAL A O 1
ATOM 1049 N N . PRO A 1 138 ? -16.040 2.373 7.497 1.00 85.56 138 PRO A N 1
ATOM 1050 C CA . PRO A 1 138 ? -17.442 2.232 7.088 1.00 85.56 138 PRO A CA 1
ATOM 1051 C C . PRO A 1 138 ? -18.422 2.096 8.265 1.00 85.56 138 PRO A C 1
ATOM 1053 O O . PRO A 1 138 ? -19.595 2.434 8.146 1.00 85.56 138 PRO A O 1
ATOM 1056 N N . VAL A 1 139 ? -17.955 1.623 9.424 1.00 86.62 139 VAL A N 1
ATOM 1057 C CA . VAL A 1 139 ? -18.767 1.531 10.645 1.00 86.62 139 VAL A CA 1
ATOM 1058 C C . VAL A 1 139 ? -18.847 2.895 11.340 1.00 86.62 139 VAL A C 1
ATOM 1060 O O . VAL A 1 139 ? -19.931 3.328 11.744 1.00 86.62 139 VAL A O 1
ATOM 1063 N N . PHE A 1 140 ? -17.723 3.615 11.439 1.00 85.81 140 PHE A N 1
ATOM 1064 C CA . PHE A 1 140 ? -17.659 4.929 12.088 1.00 85.81 140 PHE A CA 1
ATOM 1065 C C . PHE A 1 140 ? -18.483 5.992 11.366 1.00 85.81 140 PHE A C 1
ATOM 1067 O O . PHE A 1 140 ? -19.162 6.779 12.026 1.00 85.81 140 PHE A O 1
ATOM 1074 N N . ILE A 1 141 ? -18.470 6.006 10.030 1.00 80.19 141 ILE A N 1
ATOM 1075 C CA . ILE A 1 141 ? -19.189 7.025 9.251 1.00 80.19 141 ILE A CA 1
ATOM 1076 C C . ILE A 1 141 ? -20.708 6.962 9.470 1.00 80.19 141 ILE A C 1
ATOM 1078 O O . ILE A 1 141 ? -21.378 7.996 9.417 1.00 80.19 141 ILE A O 1
ATOM 1082 N N . ILE A 1 142 ? -21.238 5.761 9.728 1.00 77.00 142 ILE A N 1
ATOM 1083 C CA . ILE A 1 142 ? -22.668 5.507 9.922 1.00 77.00 142 ILE A CA 1
ATOM 1084 C C . ILE A 1 142 ? -23.043 5.711 11.391 1.00 77.00 142 ILE A C 1
ATOM 1086 O O . ILE A 1 142 ? -23.999 6.423 11.691 1.00 77.00 142 ILE A O 1
ATOM 1090 N N . SER A 1 143 ? -22.280 5.109 12.308 1.00 72.62 143 SER A N 1
ATOM 1091 C CA . SER A 1 143 ? -22.741 4.894 13.686 1.00 72.62 143 SER A CA 1
ATOM 1092 C C . SER A 1 143 ? -22.020 5.725 14.751 1.00 72.62 143 SER A C 1
ATOM 1094 O O . SER A 1 143 ? -22.558 5.876 15.849 1.00 72.62 143 SER A O 1
ATOM 1096 N N . CYS A 1 144 ? -20.811 6.237 14.478 1.00 73.88 144 CYS A N 1
ATOM 1097 C CA . CYS A 1 144 ? -19.933 6.847 15.492 1.00 73.88 144 CYS A CA 1
ATOM 1098 C C . CYS A 1 144 ? -19.001 7.925 14.894 1.00 73.88 144 CYS A C 1
ATOM 1100 O O . CYS A 1 144 ? -17.775 7.816 14.982 1.00 73.88 144 CYS A O 1
ATOM 1102 N N . LYS A 1 145 ? -19.556 8.966 14.258 1.00 79.00 145 LYS A N 1
ATOM 1103 C CA . LYS A 1 145 ? -18.769 9.996 13.542 1.00 79.00 145 LYS A CA 1
ATOM 1104 C C . LYS A 1 145 ? -17.762 10.720 14.437 1.00 79.00 145 LYS A C 1
ATOM 1106 O O . LYS A 1 145 ? -16.679 11.077 13.984 1.00 79.00 145 LYS A O 1
ATOM 1111 N N . GLU A 1 146 ? -18.092 10.902 15.708 1.00 80.94 146 GLU A N 1
ATOM 1112 C CA . GLU A 1 146 ? -17.233 11.512 16.723 1.00 80.94 146 GLU A CA 1
ATOM 1113 C C . GLU A 1 146 ? -15.921 10.743 16.950 1.00 80.94 146 GLU A C 1
ATOM 1115 O O . GLU A 1 146 ? -14.922 11.334 17.355 1.00 80.94 146 GLU A O 1
ATOM 1120 N N . LYS A 1 147 ? -15.888 9.438 16.644 1.00 85.75 147 LYS A N 1
ATOM 1121 C CA . LYS A 1 147 ? -14.686 8.604 16.777 1.00 85.75 147 LYS A CA 1
ATOM 1122 C C . LYS A 1 147 ? -13.650 8.873 15.692 1.00 85.75 147 LYS A C 1
ATOM 1124 O O . LYS A 1 147 ? -12.468 8.647 15.925 1.00 85.75 147 LYS A O 1
ATOM 1129 N N . VAL A 1 148 ? -14.061 9.407 14.540 1.00 88.88 148 VAL A N 1
ATOM 1130 C CA . VAL A 1 148 ? -13.149 9.741 13.435 1.00 88.88 148 VAL A CA 1
ATOM 1131 C C . VAL A 1 148 ? -12.111 10.769 13.884 1.00 88.88 148 VAL A C 1
ATOM 1133 O O . VAL A 1 148 ? -10.919 10.578 13.656 1.00 88.88 148 VAL A O 1
ATOM 1136 N N . GLU A 1 149 ? -12.545 11.827 14.572 1.00 90.38 149 GLU A N 1
ATOM 1137 C CA . GLU A 1 149 ? -11.639 12.865 15.069 1.00 90.38 149 GLU A CA 1
ATOM 1138 C C . GLU A 1 149 ? -10.689 12.340 16.151 1.00 90.38 149 GLU A C 1
ATOM 1140 O O . GLU A 1 149 ? -9.494 12.639 16.126 1.00 90.38 149 GLU A O 1
ATOM 1145 N N . GLU A 1 150 ? -11.200 11.512 17.064 1.00 91.12 150 GLU A N 1
ATOM 1146 C CA . GLU A 1 150 ? -10.409 10.853 18.108 1.00 91.12 150 GLU A CA 1
ATOM 1147 C C . GLU A 1 150 ? -9.271 10.018 17.494 1.00 91.12 150 GLU A C 1
ATOM 1149 O O . GLU A 1 150 ? -8.113 10.165 17.890 1.00 91.12 150 GLU A O 1
ATOM 1154 N N . ILE A 1 151 ? -9.574 9.213 16.469 1.00 93.19 151 ILE A N 1
ATOM 1155 C CA . ILE A 1 151 ? -8.598 8.357 15.780 1.00 93.19 151 ILE A CA 1
ATOM 1156 C C . ILE A 1 151 ? -7.574 9.186 14.999 1.00 93.19 151 ILE A C 1
ATOM 1158 O O . ILE A 1 151 ? -6.373 8.935 15.115 1.00 93.19 151 ILE A O 1
ATOM 1162 N N . LEU A 1 152 ? -8.020 10.186 14.230 1.00 94.06 152 LEU A N 1
ATOM 1163 C CA . LEU A 1 152 ? -7.124 11.043 13.447 1.00 94.06 152 LEU A CA 1
ATOM 1164 C C . LEU A 1 152 ? -6.119 11.765 14.343 1.00 94.06 152 LEU A C 1
ATOM 1166 O O . LEU A 1 152 ? -4.922 11.760 14.053 1.00 94.06 152 LEU A O 1
ATOM 1170 N N . ASN A 1 153 ? -6.579 12.336 15.457 1.00 93.19 153 ASN A N 1
ATOM 1171 C CA . ASN A 1 153 ? -5.707 13.003 16.420 1.00 93.19 153 ASN A CA 1
ATOM 1172 C C . ASN A 1 153 ? -4.728 12.018 17.076 1.00 93.19 153 ASN A C 1
ATOM 1174 O O . ASN A 1 153 ? -3.537 12.316 17.185 1.00 93.19 153 ASN A O 1
ATOM 1178 N N . MET A 1 154 ? -5.213 10.836 17.466 1.00 94.19 154 MET A N 1
ATOM 1179 C CA . MET A 1 154 ? -4.411 9.786 18.096 1.00 94.19 154 MET A CA 1
ATOM 1180 C C . MET A 1 154 ? -3.282 9.294 17.176 1.00 94.19 154 MET A C 1
ATOM 1182 O O . MET A 1 154 ? -2.131 9.232 17.619 1.00 94.19 154 MET A O 1
ATOM 1186 N N . LEU A 1 155 ? -3.582 8.994 15.907 1.00 95.50 155 LEU A N 1
ATOM 1187 C CA . LEU A 1 155 ? -2.594 8.545 14.919 1.00 95.50 155 LEU A CA 1
ATOM 1188 C C . LEU A 1 155 ? -1.623 9.674 14.546 1.00 95.50 155 LEU A C 1
ATOM 1190 O O . LEU A 1 155 ? -0.413 9.460 14.490 1.00 95.50 155 LEU A O 1
ATOM 1194 N N . THR A 1 156 ? -2.126 10.902 14.371 1.00 94.75 156 THR A N 1
ATOM 1195 C CA . THR A 1 156 ? -1.295 12.076 14.045 1.00 94.75 156 THR A CA 1
ATOM 1196 C C . THR A 1 156 ? -0.267 12.373 15.143 1.00 94.75 156 THR A C 1
ATOM 1198 O O . THR A 1 156 ? 0.878 12.716 14.846 1.00 94.75 156 THR A O 1
ATOM 1201 N N . ALA A 1 157 ? -0.642 12.221 16.417 1.00 93.12 157 ALA A N 1
ATOM 1202 C CA . ALA A 1 157 ? 0.261 12.423 17.551 1.00 93.12 157 ALA A CA 1
ATOM 1203 C C . ALA A 1 157 ? 1.407 11.393 17.615 1.00 93.12 157 ALA A C 1
ATOM 1205 O O . ALA A 1 157 ? 2.420 11.657 18.263 1.00 93.12 157 ALA A O 1
ATOM 1206 N N . ARG A 1 158 ? 1.256 10.248 16.935 1.00 92.12 158 ARG A N 1
ATOM 1207 C CA . ARG A 1 158 ? 2.191 9.109 16.933 1.00 92.12 158 ARG A CA 1
ATOM 1208 C C . ARG A 1 158 ? 3.058 9.016 15.685 1.00 92.12 158 ARG A C 1
ATOM 1210 O O . ARG A 1 158 ? 3.836 8.073 15.557 1.00 92.12 158 ARG A O 1
ATOM 1217 N N . LEU A 1 159 ? 2.930 9.971 14.766 1.00 92.38 159 LEU A N 1
ATOM 1218 C CA . LEU A 1 159 ? 3.765 10.007 13.572 1.00 92.38 159 LEU A CA 1
ATOM 1219 C C . LEU A 1 159 ? 5.259 10.126 13.929 1.00 92.38 159 LEU A C 1
ATOM 1221 O O . LEU A 1 159 ? 5.596 10.719 14.959 1.00 92.38 159 LEU A O 1
ATOM 1225 N N . PRO A 1 160 ? 6.167 9.626 13.071 1.00 88.31 160 PRO A N 1
ATOM 1226 C CA . PRO A 1 160 ? 7.603 9.681 13.326 1.00 88.31 160 PRO A CA 1
ATOM 1227 C C . PRO A 1 160 ? 8.087 11.111 13.621 1.00 88.31 160 PRO A C 1
ATOM 1229 O O . PRO A 1 160 ? 7.803 12.044 12.864 1.00 88.31 160 PRO A O 1
ATOM 1232 N N . GLY A 1 161 ? 8.827 11.280 14.721 1.00 81.25 161 GLY A N 1
ATOM 1233 C CA . GLY A 1 161 ? 9.331 12.578 15.193 1.00 81.25 161 GLY A CA 1
ATOM 1234 C C . GLY A 1 161 ? 8.361 13.385 16.070 1.00 81.25 161 GLY A C 1
ATOM 1235 O O . GLY A 1 161 ? 8.687 14.505 16.465 1.00 81.25 161 GLY A O 1
ATOM 1236 N N . LYS A 1 162 ? 7.173 12.856 16.389 1.00 86.94 162 LYS A N 1
ATOM 1237 C CA . LYS A 1 162 ? 6.243 13.467 17.353 1.00 86.94 162 LYS A CA 1
ATOM 1238 C C . LYS A 1 162 ? 6.522 13.001 18.792 1.00 86.94 162 LYS A C 1
ATOM 1240 O O . LYS A 1 162 ? 7.077 11.924 18.979 1.00 86.94 162 LYS A O 1
ATOM 1245 N N . PRO A 1 163 ? 6.094 13.760 19.823 1.00 84.81 163 PRO A N 1
ATOM 1246 C CA . PRO A 1 163 ? 6.350 13.408 21.226 1.00 84.81 163 PRO A CA 1
ATOM 1247 C C . PRO A 1 163 ? 5.750 12.073 21.677 1.00 84.81 163 PRO A C 1
ATOM 1249 O O . PRO A 1 163 ? 6.256 11.474 22.618 1.00 84.81 163 PRO A O 1
ATOM 1252 N N . SER A 1 164 ? 4.668 11.622 21.038 1.00 87.44 164 SER A N 1
ATOM 1253 C CA . SER A 1 164 ? 4.023 10.339 21.341 1.00 87.44 164 SER A CA 1
ATOM 1254 C C . SER A 1 164 ? 4.405 9.238 20.349 1.00 87.44 164 SER A C 1
ATOM 1256 O O . SER A 1 164 ? 3.755 8.197 20.337 1.00 87.44 164 SER A O 1
ATOM 1258 N N . ALA A 1 165 ? 5.402 9.468 19.488 1.00 87.00 165 ALA A N 1
ATOM 1259 C CA . ALA A 1 165 ? 5.884 8.458 18.554 1.00 87.00 165 ALA A CA 1
ATOM 1260 C C . ALA A 1 165 ? 6.464 7.256 19.306 1.00 87.00 165 ALA A C 1
ATOM 1262 O O . ALA A 1 165 ? 7.079 7.403 20.361 1.00 87.00 165 ALA A O 1
ATOM 1263 N N . ASP A 1 166 ? 6.273 6.068 18.739 1.00 87.12 166 ASP A N 1
ATOM 1264 C CA . ASP A 1 166 ? 6.828 4.849 19.314 1.00 87.12 166 ASP A CA 1
ATOM 1265 C C . ASP A 1 166 ? 8.344 4.772 19.122 1.00 87.12 166 ASP A C 1
ATOM 1267 O O . ASP A 1 166 ? 8.869 5.260 18.122 1.00 87.12 166 ASP A O 1
ATOM 1271 N N . GLU A 1 167 ? 9.043 4.090 20.026 1.00 83.38 167 GLU A N 1
ATOM 1272 C CA . GLU A 1 167 ? 10.475 3.811 19.861 1.00 83.38 167 GLU A CA 1
ATOM 1273 C C . GLU A 1 167 ? 10.740 2.753 18.777 1.00 83.38 167 GLU A C 1
ATOM 1275 O O . GLU A 1 167 ? 11.803 2.741 18.159 1.00 83.38 167 GLU A O 1
ATOM 1280 N N . SER A 1 168 ? 9.779 1.858 18.515 1.00 86.19 168 SER A N 1
ATOM 1281 C CA . SER A 1 168 ? 9.934 0.806 17.513 1.00 86.19 168 SER A CA 1
ATOM 1282 C C . SER A 1 168 ? 9.758 1.348 16.095 1.00 86.19 168 SER A C 1
ATOM 1284 O O . SER A 1 168 ? 8.665 1.766 15.710 1.00 86.19 168 SER A O 1
ATOM 1286 N N . GLN A 1 169 ? 10.804 1.227 15.274 1.00 85.44 169 GLN A N 1
ATOM 1287 C CA . GLN A 1 169 ? 10.772 1.573 13.847 1.00 85.44 169 GLN A CA 1
ATOM 1288 C C . GLN A 1 169 ? 9.632 0.866 13.097 1.00 85.44 169 GLN A C 1
ATOM 1290 O O . GLN A 1 169 ? 8.904 1.494 12.333 1.00 85.44 169 GLN A O 1
ATOM 1295 N N . ALA A 1 170 ? 9.413 -0.425 13.371 1.00 87.25 170 ALA A N 1
ATOM 1296 C CA . ALA A 1 170 ? 8.323 -1.185 12.763 1.00 87.25 170 ALA A CA 1
ATOM 1297 C C . ALA A 1 170 ? 6.956 -0.551 13.063 1.00 87.25 170 ALA A C 1
ATOM 1299 O O . ALA A 1 170 ? 6.115 -0.430 12.175 1.00 87.25 170 ALA A O 1
ATOM 1300 N N . VAL A 1 171 ? 6.744 -0.089 14.296 1.00 90.88 171 VAL A N 1
ATOM 1301 C CA . VAL A 1 171 ? 5.496 0.569 14.694 1.00 90.88 171 VAL A CA 1
ATOM 1302 C C . VAL A 1 171 ? 5.392 1.947 14.054 1.00 90.88 171 VAL A C 1
ATOM 1304 O O . VAL A 1 171 ? 4.328 2.288 13.554 1.00 90.88 171 VAL A O 1
ATOM 1307 N N . GLN A 1 172 ? 6.482 2.714 13.995 1.00 90.31 172 GLN A N 1
ATOM 1308 C CA . GLN A 1 172 ? 6.515 4.017 13.324 1.00 90.31 172 GLN A CA 1
ATOM 1309 C C . GLN A 1 172 ? 6.083 3.933 11.849 1.00 90.31 172 GLN A C 1
ATOM 1311 O O . GLN A 1 172 ? 5.246 4.730 11.416 1.00 90.31 172 GLN A O 1
ATOM 1316 N N . ILE A 1 173 ? 6.577 2.932 11.106 1.00 92.19 173 ILE A N 1
ATOM 1317 C CA . ILE A 1 173 ? 6.139 2.650 9.729 1.00 92.19 173 ILE A CA 1
ATOM 1318 C C . ILE A 1 173 ? 4.622 2.415 9.709 1.00 92.19 173 ILE A C 1
ATOM 1320 O O . ILE A 1 173 ? 3.886 3.056 8.958 1.00 92.19 173 ILE A O 1
ATOM 1324 N N . HIS A 1 174 ? 4.117 1.541 10.578 1.00 94.44 174 HIS A N 1
ATOM 1325 C CA . HIS A 1 174 ? 2.693 1.218 10.586 1.00 94.44 174 HIS A CA 1
ATOM 1326 C C . HIS A 1 174 ? 1.807 2.373 11.064 1.00 94.44 174 HIS A C 1
ATOM 1328 O O . HIS A 1 174 ? 0.672 2.452 10.612 1.00 94.44 174 HIS A O 1
ATOM 1334 N N . MET A 1 175 ? 2.289 3.298 11.900 1.00 95.06 175 MET A N 1
ATOM 1335 C CA . MET A 1 175 ? 1.525 4.493 12.291 1.00 95.06 175 MET A CA 1
ATOM 1336 C C . MET A 1 175 ? 1.335 5.451 11.111 1.00 95.06 175 MET A C 1
ATOM 1338 O O . MET A 1 175 ? 0.220 5.920 10.876 1.00 95.06 175 MET A O 1
ATOM 1342 N N . GLY A 1 176 ? 2.400 5.709 10.343 1.00 95.19 176 GLY A N 1
ATOM 1343 C CA . GLY A 1 176 ? 2.316 6.516 9.123 1.00 95.19 176 GLY A CA 1
ATOM 1344 C C . GLY A 1 176 ? 1.390 5.885 8.081 1.00 95.19 176 GLY A C 1
ATOM 1345 O O . GLY A 1 176 ? 0.500 6.553 7.549 1.00 95.19 176 GLY A O 1
ATOM 1346 N N . LEU A 1 177 ? 1.544 4.576 7.858 1.00 96.19 177 LEU A N 1
ATOM 1347 C CA . LEU A 1 177 ? 0.702 3.825 6.932 1.00 96.19 177 LEU A CA 1
ATOM 1348 C C . LEU A 1 177 ? -0.761 3.805 7.392 1.00 96.19 177 LEU A C 1
ATOM 1350 O O . LEU A 1 177 ? -1.650 4.091 6.597 1.00 96.19 177 LEU A O 1
ATOM 1354 N N . ALA A 1 178 ? -1.021 3.526 8.672 1.00 96.81 178 ALA A N 1
ATOM 1355 C CA . ALA A 1 178 ? -2.364 3.483 9.242 1.00 96.81 178 ALA A CA 1
ATOM 1356 C C . ALA A 1 178 ? -3.097 4.820 9.100 1.00 96.81 178 ALA A C 1
ATOM 1358 O O . ALA A 1 178 ? -4.269 4.823 8.725 1.00 96.81 178 ALA A O 1
ATOM 1359 N N . LEU A 1 179 ? -2.421 5.952 9.343 1.00 97.19 179 LEU A N 1
ATOM 1360 C CA . LEU A 1 179 ? -3.022 7.271 9.131 1.00 97.19 179 LEU A CA 1
ATOM 1361 C C . LEU A 1 179 ? -3.398 7.479 7.660 1.00 97.19 179 LEU A C 1
ATOM 1363 O O . LEU A 1 179 ? -4.512 7.914 7.375 1.00 97.19 179 LEU A O 1
ATOM 1367 N N . GLY A 1 180 ? -2.507 7.127 6.729 1.00 96.25 180 GLY A N 1
ATOM 1368 C CA . GLY A 1 180 ? -2.789 7.208 5.295 1.00 96.25 180 GLY A CA 1
ATOM 1369 C C . GLY A 1 180 ? -3.928 6.288 4.847 1.00 96.25 180 GLY A C 1
ATOM 1370 O O . GLY A 1 180 ? -4.817 6.728 4.124 1.00 96.25 180 GLY A O 1
ATOM 1371 N N . MET A 1 181 ? -3.965 5.041 5.326 1.00 95.06 181 MET A N 1
ATOM 1372 C CA . MET A 1 181 ? -5.065 4.103 5.069 1.00 95.06 181 MET A CA 1
ATOM 1373 C C . MET A 1 181 ? -6.392 4.637 5.614 1.00 95.06 181 MET A C 1
ATOM 1375 O O . MET A 1 181 ? -7.403 4.582 4.921 1.00 95.06 181 MET A O 1
ATOM 1379 N N . PHE A 1 182 ? -6.396 5.174 6.837 1.00 95.06 182 PHE A N 1
ATOM 1380 C CA . PHE A 1 182 ? -7.591 5.738 7.461 1.00 95.06 182 PHE A CA 1
ATOM 1381 C C . PHE A 1 182 ? -8.103 6.948 6.669 1.00 95.06 182 PHE A C 1
ATOM 1383 O O . PHE A 1 182 ? -9.267 6.968 6.282 1.00 95.06 182 PHE A O 1
ATOM 1390 N N . LEU A 1 183 ? -7.229 7.909 6.345 1.00 94.00 183 LEU A N 1
ATOM 1391 C CA . LEU A 1 183 ? -7.564 9.069 5.510 1.00 94.00 183 LEU A CA 1
ATOM 1392 C C . LEU A 1 183 ? -8.085 8.657 4.133 1.00 94.00 183 LEU A C 1
ATOM 1394 O O . LEU A 1 183 ? -9.106 9.177 3.690 1.00 94.00 183 LEU A O 1
ATOM 1398 N N . SER A 1 184 ? -7.422 7.695 3.489 1.00 91.44 184 SER A N 1
ATOM 1399 C CA . SER A 1 184 ? -7.850 7.153 2.203 1.00 91.44 184 SER A CA 1
ATOM 1400 C C . SER A 1 184 ? -9.273 6.590 2.321 1.00 91.44 184 SER A C 1
ATOM 1402 O O . SER A 1 184 ? -10.183 7.059 1.648 1.00 91.44 184 SER A O 1
ATOM 1404 N N . ARG A 1 185 ? -9.560 5.716 3.289 1.00 88.69 185 ARG A N 1
ATOM 1405 C CA . ARG A 1 185 ? -10.923 5.180 3.466 1.00 88.69 185 ARG A CA 1
ATOM 1406 C C . ARG A 1 185 ? -11.980 6.256 3.748 1.00 88.69 185 ARG A C 1
ATOM 1408 O O . ARG A 1 185 ? -13.097 6.146 3.255 1.00 88.69 185 ARG A O 1
ATOM 1415 N N . LEU A 1 186 ? -11.643 7.333 4.466 1.00 88.19 186 LEU A N 1
ATOM 1416 C CA . LEU A 1 186 ? -12.563 8.467 4.661 1.00 88.19 186 LEU A CA 1
ATOM 1417 C C . LEU A 1 186 ? -12.849 9.222 3.347 1.00 88.19 186 LEU A C 1
ATOM 1419 O O . LEU A 1 186 ? -13.975 9.679 3.136 1.00 88.19 186 LEU A O 1
ATOM 1423 N N . CYS A 1 187 ? -11.851 9.356 2.466 1.00 84.31 187 CYS A N 1
ATOM 1424 C CA . CYS A 1 187 ? -12.030 9.925 1.130 1.00 84.31 187 CYS A CA 1
ATOM 1425 C C . CYS A 1 187 ? -12.896 9.025 0.230 1.00 84.31 187 CYS A C 1
ATOM 1427 O O . CYS A 1 187 ? -13.703 9.543 -0.538 1.00 84.31 187 CYS A O 1
ATOM 1429 N N . GLU A 1 188 ? -12.759 7.700 0.340 1.00 82.50 188 GLU A N 1
ATOM 1430 C CA . GLU A 1 188 ? -13.477 6.713 -0.484 1.00 82.50 188 GLU A CA 1
ATOM 1431 C C . GLU A 1 188 ? -14.974 6.730 -0.172 1.00 82.50 188 GLU A C 1
ATOM 1433 O O . GLU A 1 188 ? -15.808 6.804 -1.072 1.00 82.50 188 GLU A O 1
ATOM 1438 N N . GLU A 1 189 ? -15.307 6.786 1.116 1.00 77.19 189 GLU A N 1
ATOM 1439 C CA . GLU A 1 189 ? -16.678 6.896 1.625 1.00 77.19 189 GLU A CA 1
ATOM 1440 C C . GLU A 1 189 ? -17.299 8.291 1.388 1.00 77.19 189 GLU A C 1
ATOM 1442 O O . GLU A 1 189 ? -18.396 8.588 1.864 1.00 77.19 189 GLU A O 1
ATOM 1447 N N . LYS A 1 190 ? -16.595 9.179 0.664 1.00 70.00 190 LYS A N 1
ATOM 1448 C CA . LYS A 1 190 ? -17.012 10.551 0.321 1.00 70.00 190 LYS A CA 1
ATOM 1449 C C . LYS A 1 190 ? -17.489 11.352 1.527 1.00 70.00 190 LYS A C 1
ATOM 1451 O O . LYS A 1 190 ? -18.337 12.242 1.409 1.00 70.00 190 LYS A O 1
ATOM 1456 N N . LEU A 1 191 ? -16.918 11.083 2.702 1.00 60.12 191 LEU A N 1
ATOM 1457 C CA . LEU A 1 191 ? -17.259 11.830 3.905 1.00 60.12 191 LEU A CA 1
ATOM 1458 C C . LEU A 1 191 ? -17.009 13.316 3.713 1.00 60.12 191 LEU A C 1
ATOM 1460 O O . LEU A 1 191 ? -17.801 14.116 4.192 1.00 60.12 191 LEU A O 1
ATOM 1464 N N . SER A 1 192 ? -15.958 13.695 2.990 1.00 55.28 192 SER A N 1
ATOM 1465 C CA . SER A 1 192 ? -15.665 15.085 2.642 1.00 55.28 192 SER A CA 1
ATOM 1466 C C . SER A 1 192 ? -16.839 15.786 1.955 1.00 55.28 192 SER A C 1
ATOM 1468 O O . SER A 1 192 ? -17.098 16.955 2.248 1.00 55.28 192 SER A O 1
ATOM 1470 N N . ASP A 1 193 ? -17.552 15.093 1.065 1.00 57.59 193 ASP A N 1
ATOM 1471 C CA . ASP A 1 193 ? -18.660 15.626 0.261 1.00 57.59 193 ASP A CA 1
ATOM 1472 C C . ASP A 1 193 ? -19.989 15.664 1.020 1.00 57.59 193 ASP A C 1
ATOM 1474 O O . ASP A 1 193 ? -20.840 16.503 0.729 1.00 57.59 193 ASP A O 1
ATOM 1478 N N . ILE A 1 194 ? -20.149 14.800 2.025 1.00 55.12 194 ILE A N 1
ATOM 1479 C CA . ILE A 1 194 ? -21.366 14.695 2.844 1.00 55.12 194 ILE A CA 1
ATOM 1480 C C . ILE A 1 194 ? -21.245 15.510 4.146 1.00 55.12 194 ILE A C 1
ATOM 1482 O O . ILE A 1 194 ? -22.244 15.956 4.711 1.00 55.12 194 ILE A O 1
ATOM 1486 N N . SER A 1 195 ? -20.026 15.705 4.653 1.00 57.69 195 SER A N 1
ATOM 1487 C CA . SER A 1 195 ? -19.748 16.394 5.915 1.00 57.69 195 SER A CA 1
ATOM 1488 C C . SER A 1 195 ? -19.309 17.847 5.701 1.00 57.69 195 SER A C 1
ATOM 1490 O O . SER A 1 195 ? -18.686 18.205 4.703 1.00 57.69 195 SER A O 1
ATOM 1492 N N . GLY A 1 196 ? -19.679 18.714 6.648 1.00 64.62 196 GLY A N 1
ATOM 1493 C CA . GLY A 1 196 ? -19.421 20.154 6.568 1.00 64.62 196 GLY A CA 1
ATOM 1494 C C . GLY A 1 196 ? -17.932 20.533 6.538 1.00 64.62 196 GLY A C 1
ATOM 1495 O O . GLY A 1 196 ? -17.041 19.707 6.737 1.00 64.62 196 GLY A O 1
ATOM 1496 N N . GLN A 1 197 ? -17.655 21.826 6.340 1.00 71.69 197 GLN A N 1
ATOM 1497 C CA . GLN A 1 197 ? -16.299 22.396 6.222 1.00 71.69 197 GLN A CA 1
ATOM 1498 C C . GLN A 1 197 ? -15.329 21.973 7.345 1.00 71.69 197 GLN A C 1
ATOM 1500 O O . GLN A 1 197 ? -14.143 21.791 7.084 1.00 71.69 197 GLN A O 1
ATOM 1505 N N . GLN A 1 198 ? -15.827 21.752 8.566 1.00 77.00 198 GLN A N 1
ATOM 1506 C CA . GLN A 1 198 ? -15.021 21.358 9.726 1.00 77.00 198 GLN A CA 1
ATOM 1507 C C . GLN A 1 198 ? -14.324 19.996 9.562 1.00 77.00 198 GLN A C 1
ATOM 1509 O O . GLN A 1 198 ? -13.157 19.857 9.919 1.00 77.00 198 GLN A O 1
ATOM 1514 N N . MET A 1 199 ? -15.014 18.992 9.013 1.00 79.06 199 MET A N 1
ATOM 1515 C CA . MET A 1 199 ? -14.430 17.660 8.813 1.00 79.06 199 MET A CA 1
ATOM 1516 C C . MET A 1 199 ? -13.406 17.684 7.676 1.00 79.06 199 MET A C 1
ATOM 1518 O O . MET A 1 199 ? -12.337 17.099 7.795 1.00 79.06 199 MET A O 1
ATOM 1522 N N . ASN A 1 200 ? -13.679 18.439 6.608 1.00 81.12 200 ASN A N 1
ATOM 1523 C CA . ASN A 1 200 ? -12.709 18.654 5.532 1.00 81.12 200 ASN A CA 1
ATOM 1524 C C . ASN A 1 200 ? -11.418 19.307 6.034 1.00 81.12 200 ASN A C 1
ATOM 1526 O O . ASN A 1 200 ? -10.329 18.868 5.674 1.00 81.12 200 ASN A O 1
ATOM 1530 N N . LEU A 1 201 ? -11.535 20.313 6.905 1.00 85.12 201 LEU A N 1
ATOM 1531 C CA . LEU A 1 201 ? -10.377 20.949 7.527 1.00 85.12 201 LEU A CA 1
ATOM 1532 C C . LEU A 1 201 ? -9.559 19.952 8.359 1.00 85.12 201 LEU A C 1
ATOM 1534 O O . LEU A 1 201 ? -8.331 19.977 8.312 1.00 85.12 201 LEU A O 1
ATOM 1538 N N . LEU A 1 202 ? -10.226 19.062 9.098 1.00 86.44 202 LEU A N 1
ATOM 1539 C CA . LEU A 1 202 ? -9.562 18.024 9.882 1.00 86.44 202 LEU A CA 1
ATOM 1540 C C . LEU A 1 202 ? -8.807 17.023 8.992 1.00 86.44 202 LEU A C 1
ATOM 1542 O O . LEU A 1 202 ? -7.647 16.729 9.272 1.00 86.44 202 LEU A O 1
ATOM 1546 N N . LEU A 1 203 ? -9.432 16.552 7.906 1.00 88.50 203 LEU A N 1
ATOM 1547 C CA . LEU A 1 203 ? -8.797 15.649 6.938 1.00 88.50 203 LEU A CA 1
ATOM 1548 C C . LEU A 1 203 ? -7.540 16.277 6.328 1.00 88.50 203 LEU A C 1
ATOM 1550 O O . LEU A 1 203 ? -6.483 15.649 6.330 1.00 88.50 203 LEU A O 1
ATOM 1554 N N . MET A 1 204 ? -7.639 17.530 5.871 1.00 90.00 204 MET A N 1
ATOM 1555 C CA . MET A 1 204 ? -6.499 18.249 5.297 1.00 90.00 204 MET A CA 1
ATOM 1556 C C . MET A 1 204 ? -5.391 18.466 6.328 1.00 90.00 204 MET A C 1
ATOM 1558 O O . MET A 1 204 ? -4.236 18.194 6.035 1.00 90.00 204 MET A O 1
ATOM 1562 N N . LYS A 1 205 ? -5.726 18.838 7.569 1.00 93.00 205 LYS A N 1
ATOM 1563 C CA . LYS A 1 205 ? -4.736 18.997 8.646 1.00 93.00 205 LYS A CA 1
ATOM 1564 C C . LYS A 1 205 ? -3.990 17.692 8.956 1.00 93.00 205 LYS A C 1
ATOM 1566 O O . LYS A 1 205 ? -2.791 17.717 9.237 1.00 93.00 205 LYS A O 1
ATOM 1571 N N . SER A 1 206 ? -4.686 16.557 8.943 1.00 94.69 206 SER A N 1
ATOM 1572 C CA . SER A 1 206 ? -4.061 15.245 9.133 1.00 94.69 206 SER A CA 1
ATOM 1573 C C . SER A 1 206 ? -3.202 14.834 7.934 1.00 94.69 206 SER A C 1
ATOM 1575 O O . SER A 1 206 ? -2.120 14.285 8.142 1.00 94.69 206 SER A O 1
ATOM 1577 N N . LEU A 1 207 ? -3.625 15.146 6.703 1.00 94.75 207 LEU A N 1
ATOM 1578 C CA . LEU A 1 207 ? -2.805 14.956 5.504 1.00 94.75 207 LEU A CA 1
ATOM 1579 C C . LEU A 1 207 ? -1.544 15.829 5.544 1.00 94.75 207 LEU A C 1
ATOM 1581 O O . LEU A 1 207 ? -0.454 15.307 5.338 1.00 94.75 207 LEU A O 1
ATOM 1585 N N . ASP A 1 208 ? -1.659 17.106 5.908 1.00 94.25 208 ASP A N 1
ATOM 1586 C CA . ASP A 1 208 ? -0.516 18.010 6.063 1.00 94.25 208 ASP A CA 1
ATOM 1587 C C . ASP A 1 208 ? 0.482 17.459 7.087 1.00 94.25 208 ASP A C 1
ATOM 1589 O O . ASP A 1 208 ? 1.695 17.510 6.889 1.00 94.25 208 ASP A O 1
ATOM 1593 N N . ALA A 1 209 ? 0.001 16.910 8.207 1.00 94.31 209 ALA A N 1
ATOM 1594 C CA . ALA A 1 209 ? 0.873 16.293 9.201 1.00 94.31 209 ALA A CA 1
ATOM 1595 C C . ALA A 1 209 ? 1.628 15.078 8.632 1.00 94.31 209 ALA A C 1
ATOM 1597 O O . ALA A 1 209 ? 2.821 14.925 8.901 1.00 94.31 209 ALA A O 1
ATOM 1598 N N . LEU A 1 210 ? 0.956 14.254 7.824 1.00 94.62 210 LEU A N 1
ATOM 1599 C CA . LEU A 1 210 ? 1.543 13.093 7.159 1.00 94.62 210 LEU A CA 1
ATOM 1600 C C . LEU A 1 210 ? 2.564 13.502 6.080 1.00 94.62 210 LEU A C 1
ATOM 1602 O O . LEU A 1 210 ? 3.674 12.970 6.050 1.00 94.62 210 LEU A O 1
ATOM 1606 N N . GLU A 1 211 ? 2.232 14.488 5.243 1.00 94.31 211 GLU A N 1
ATOM 1607 C CA . GLU A 1 211 ? 3.118 15.035 4.209 1.00 94.31 211 GLU A CA 1
ATOM 1608 C C . GLU A 1 211 ? 4.340 15.730 4.811 1.00 94.31 211 GLU A C 1
ATOM 1610 O O . GLU A 1 211 ? 5.454 15.557 4.321 1.00 94.31 211 GLU A O 1
ATOM 1615 N N . ASN A 1 212 ? 4.175 16.467 5.910 1.00 91.38 212 ASN A N 1
ATOM 1616 C CA . ASN A 1 212 ? 5.308 17.032 6.639 1.00 91.38 212 ASN A CA 1
ATOM 1617 C C . ASN A 1 212 ? 6.231 15.921 7.146 1.00 91.38 212 ASN A C 1
ATOM 1619 O O . ASN A 1 212 ? 7.448 16.033 7.034 1.00 91.38 212 ASN A O 1
ATOM 1623 N N . CYS A 1 213 ? 5.687 14.798 7.624 1.00 89.56 213 CYS A N 1
ATOM 1624 C CA . CYS A 1 213 ? 6.530 13.662 7.972 1.00 89.56 213 CYS A CA 1
ATOM 1625 C C . CYS A 1 213 ? 7.244 13.056 6.748 1.00 89.56 213 CYS A C 1
ATOM 1627 O O . CYS A 1 213 ? 8.386 12.630 6.886 1.00 89.56 213 CYS A O 1
ATOM 1629 N N . CYS A 1 214 ? 6.608 13.047 5.576 1.00 88.06 214 CYS A N 1
ATOM 1630 C CA . CYS A 1 214 ? 7.175 12.550 4.321 1.00 88.06 214 CYS A CA 1
ATOM 1631 C C . CYS A 1 214 ? 8.306 13.437 3.769 1.00 88.06 214 CYS A C 1
ATOM 1633 O O . CYS A 1 214 ? 9.301 12.907 3.291 1.00 88.06 214 CYS A O 1
ATOM 1635 N N . PHE A 1 215 ? 8.162 14.765 3.808 1.00 84.44 215 PHE A N 1
ATOM 1636 C CA . PHE A 1 215 ? 9.048 15.699 3.095 1.00 84.44 215 PHE A CA 1
ATOM 1637 C C . PHE A 1 215 ? 10.007 16.505 3.986 1.00 84.44 215 PHE A C 1
ATOM 1639 O O . PHE A 1 215 ? 10.802 17.284 3.462 1.00 84.44 215 PHE A O 1
ATOM 1646 N N . ASP A 1 216 ? 9.917 16.398 5.313 1.00 75.62 216 ASP A N 1
ATOM 1647 C CA . ASP A 1 216 ? 10.764 17.184 6.217 1.00 75.62 216 ASP A CA 1
ATOM 1648 C C . ASP A 1 216 ? 12.187 16.612 6.320 1.00 75.62 216 ASP A C 1
ATOM 1650 O O . ASP A 1 216 ? 12.444 15.672 7.084 1.00 75.62 216 ASP A O 1
ATOM 1654 N N . THR A 1 217 ? 13.096 17.247 5.574 1.00 62.75 217 THR A N 1
ATOM 1655 C CA . THR A 1 217 ? 14.549 17.017 5.551 1.00 62.75 217 THR A CA 1
ATOM 1656 C C . THR A 1 217 ? 15.295 17.703 6.704 1.00 62.75 217 THR A C 1
ATOM 1658 O O . THR A 1 217 ? 16.456 17.397 6.959 1.00 62.75 217 THR A O 1
ATOM 1661 N N . SER A 1 218 ? 14.657 18.621 7.445 1.00 55.88 218 SER A N 1
ATOM 1662 C CA . SER A 1 218 ? 15.312 19.439 8.484 1.00 55.88 218 SER A CA 1
ATOM 1663 C C . SER A 1 218 ? 15.561 18.699 9.804 1.00 55.88 218 SER A C 1
ATOM 1665 O O . SER A 1 218 ? 16.317 19.161 10.664 1.00 55.88 218 SER A O 1
ATOM 1667 N N . LEU A 1 219 ? 14.933 17.538 9.974 1.00 50.53 219 LEU A N 1
ATOM 1668 C CA . LEU A 1 219 ? 14.998 16.737 11.195 1.00 50.53 219 LEU A CA 1
ATOM 1669 C C . LEU A 1 219 ? 16.202 15.782 11.245 1.00 50.53 219 LEU A C 1
ATOM 1671 O O . LEU A 1 219 ? 16.490 15.262 12.318 1.00 50.53 219 LEU A O 1
ATOM 1675 N N . GLU A 1 220 ? 16.944 15.610 10.145 1.00 47.44 220 GLU A N 1
ATOM 1676 C CA . GLU A 1 220 ? 18.208 14.850 10.129 1.00 47.44 220 GLU A CA 1
ATOM 1677 C C . GLU A 1 220 ? 19.349 15.583 10.860 1.00 47.44 220 GLU A C 1
ATOM 1679 O O . GLU A 1 220 ? 20.265 14.950 11.377 1.00 47.44 220 GLU A O 1
ATOM 1684 N N . TYR A 1 221 ? 19.288 16.918 10.961 1.00 37.66 221 TYR A N 1
ATOM 1685 C CA . TYR A 1 221 ? 20.405 17.741 11.451 1.00 37.66 221 TYR A CA 1
ATOM 1686 C C . TYR A 1 221 ? 20.320 18.136 12.938 1.00 37.66 221 TYR A C 1
ATOM 1688 O O . TYR A 1 221 ? 21.323 18.526 13.531 1.00 37.66 221 TYR A O 1
ATOM 1696 N N . LYS A 1 222 ? 19.141 18.057 13.572 1.00 40.09 222 LYS A N 1
ATOM 1697 C CA . LYS A 1 222 ? 18.913 18.608 14.929 1.00 40.09 222 LYS A CA 1
ATOM 1698 C C . LYS A 1 222 ? 19.423 17.751 16.096 1.00 40.09 222 LYS A C 1
ATOM 1700 O O . LYS A 1 222 ? 19.439 18.250 17.217 1.00 40.09 222 LYS A O 1
ATOM 1705 N N . TYR A 1 223 ? 19.852 16.510 15.858 1.00 43.81 223 TYR A N 1
ATOM 1706 C CA . TYR A 1 223 ? 20.256 15.566 16.916 1.00 43.81 223 TYR A CA 1
ATOM 1707 C C . TYR A 1 223 ? 21.676 14.997 16.750 1.00 43.81 223 TYR A C 1
ATOM 1709 O O . TYR A 1 223 ? 22.019 14.003 17.387 1.00 43.81 223 TYR A O 1
ATOM 1717 N N . ALA A 1 224 ? 22.525 15.639 15.942 1.00 41.53 224 ALA A N 1
ATOM 1718 C CA . ALA A 1 224 ? 23.906 15.199 15.719 1.00 41.53 224 ALA A CA 1
ATOM 1719 C C . ALA A 1 224 ? 24.815 15.307 16.967 1.00 41.53 224 ALA A C 1
ATOM 1721 O O . ALA A 1 224 ? 25.812 14.595 17.051 1.00 41.53 224 ALA A O 1
ATOM 1722 N N . ASP A 1 225 ? 24.456 16.132 17.960 1.00 41.47 225 ASP A N 1
ATOM 1723 C CA . ASP A 1 225 ? 25.325 16.425 19.113 1.00 41.47 225 ASP A CA 1
ATOM 1724 C C . ASP A 1 225 ? 25.040 15.593 20.379 1.00 41.47 225 ASP A C 1
ATOM 1726 O O . ASP A 1 225 ? 25.715 15.760 21.396 1.00 41.47 225 ASP A O 1
ATOM 1730 N N . SER A 1 226 ? 24.085 14.655 20.360 1.00 40.75 226 SER A N 1
ATOM 1731 C CA . SER A 1 226 ? 23.909 13.725 21.488 1.00 40.75 226 SER A CA 1
ATOM 1732 C C . SER A 1 226 ? 23.322 12.383 21.047 1.00 40.75 226 SER A C 1
ATOM 1734 O O . SER A 1 226 ? 22.125 12.262 20.816 1.00 40.75 226 SER A O 1
ATOM 1736 N N . ILE A 1 227 ? 24.205 11.377 20.996 1.00 44.66 227 ILE A N 1
ATOM 1737 C CA . ILE A 1 227 ? 23.976 9.972 20.605 1.00 44.66 227 ILE A CA 1
ATOM 1738 C C . ILE A 1 227 ? 23.679 9.807 19.101 1.00 44.66 227 ILE A C 1
ATOM 1740 O O . ILE A 1 227 ? 22.886 10.569 18.558 1.00 44.66 227 ILE A O 1
ATOM 1744 N N . PRO A 1 228 ? 24.290 8.830 18.390 1.00 39.62 228 PRO A N 1
ATOM 1745 C CA . PRO A 1 228 ? 23.987 8.590 16.982 1.00 39.62 228 PRO A CA 1
ATOM 1746 C C . PRO A 1 228 ? 22.504 8.236 16.816 1.00 39.62 228 PRO A C 1
ATOM 1748 O O . PRO A 1 228 ? 22.087 7.093 16.974 1.00 39.62 228 PRO A O 1
ATOM 1751 N N . SER A 1 229 ? 21.700 9.233 16.471 1.00 40.62 229 SER A N 1
ATOM 1752 C CA . SER A 1 229 ? 20.277 9.160 16.144 1.00 40.62 229 SER A CA 1
ATOM 1753 C C . SER A 1 229 ? 20.054 8.613 14.727 1.00 40.62 229 SER A C 1
ATOM 1755 O O . SER A 1 229 ? 19.061 8.914 14.076 1.00 40.62 229 SER A O 1
ATOM 1757 N N . LEU A 1 230 ? 20.945 7.721 14.277 1.00 40.16 230 LEU A N 1
ATOM 1758 C CA . LEU A 1 230 ? 20.841 6.959 13.028 1.00 40.16 230 LEU A CA 1
ATOM 1759 C C . LEU A 1 230 ? 19.701 5.912 13.064 1.00 40.16 230 LEU A C 1
ATOM 1761 O O . LEU A 1 230 ? 19.570 5.116 12.143 1.00 40.16 230 LEU A O 1
ATOM 1765 N N . ILE A 1 231 ? 18.914 5.874 14.148 1.00 44.88 231 ILE A N 1
ATOM 1766 C CA . ILE A 1 231 ? 17.941 4.818 14.469 1.00 44.88 231 ILE A CA 1
ATOM 1767 C C . ILE A 1 231 ? 16.479 5.318 14.461 1.00 44.88 231 ILE A C 1
ATOM 1769 O O . ILE A 1 231 ? 15.572 4.497 14.413 1.00 44.88 231 ILE A O 1
ATOM 1773 N N . LEU A 1 232 ? 16.185 6.628 14.496 1.00 49.41 232 LEU A N 1
ATOM 1774 C CA . LEU A 1 232 ? 14.903 7.059 15.090 1.00 49.41 232 LEU A CA 1
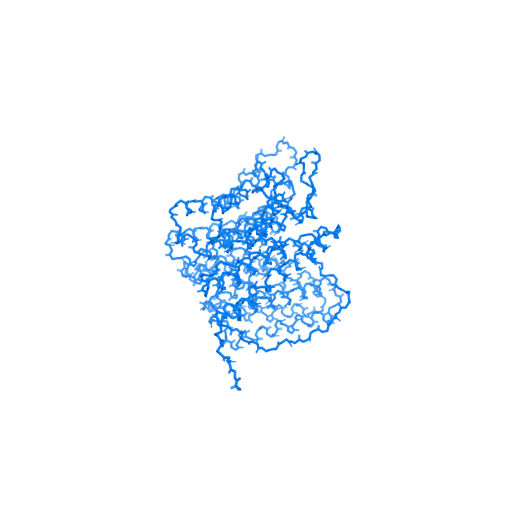ATOM 1775 C C . LEU A 1 232 ? 13.778 7.573 14.181 1.00 49.41 232 LEU A C 1
ATOM 1777 O O . LEU A 1 232 ? 12.747 7.991 14.716 1.00 49.41 232 LEU A O 1
ATOM 1781 N N . ARG A 1 233 ? 13.909 7.565 12.851 1.00 62.44 233 ARG A N 1
ATOM 1782 C CA . ARG A 1 233 ? 12.805 8.043 12.005 1.00 62.44 233 ARG A CA 1
ATOM 1783 C C . ARG A 1 233 ? 12.715 7.307 10.681 1.00 62.44 233 ARG A C 1
ATOM 1785 O O . ARG A 1 233 ? 13.366 7.677 9.711 1.00 62.44 233 ARG A O 1
ATOM 1792 N N . ASP A 1 234 ? 11.847 6.307 10.640 1.00 72.81 234 ASP A N 1
ATOM 1793 C CA . ASP A 1 234 ? 11.467 5.674 9.384 1.00 72.81 234 ASP A CA 1
ATOM 1794 C C . ASP A 1 234 ? 10.138 6.242 8.878 1.00 72.81 234 ASP A C 1
ATOM 1796 O O . ASP A 1 234 ? 9.050 5.889 9.339 1.00 72.81 234 ASP A O 1
ATOM 1800 N N . CYS A 1 235 ? 10.240 7.170 7.925 1.00 85.81 235 CYS A N 1
ATOM 1801 C CA . CYS A 1 235 ? 9.091 7.793 7.273 1.00 85.81 235 CYS A CA 1
ATOM 1802 C C . CYS A 1 235 ? 8.517 6.961 6.118 1.00 85.81 235 CYS A C 1
ATOM 1804 O O . CYS A 1 235 ? 7.585 7.426 5.462 1.00 85.81 235 CYS A O 1
ATOM 1806 N N . THR A 1 236 ? 9.019 5.749 5.869 1.00 91.06 236 THR A N 1
ATOM 1807 C CA . THR A 1 236 ? 8.555 4.863 4.788 1.00 91.06 236 THR A CA 1
ATOM 1808 C C . THR A 1 236 ? 7.045 4.635 4.859 1.00 91.06 236 THR A C 1
ATOM 1810 O O . THR A 1 236 ? 6.335 4.752 3.861 1.00 91.06 236 THR A O 1
ATOM 1813 N N . GLY A 1 237 ? 6.520 4.436 6.070 1.00 93.19 237 GLY A N 1
ATOM 1814 C CA . GLY A 1 237 ? 5.082 4.338 6.309 1.00 93.19 237 GLY A CA 1
ATOM 1815 C C . GLY A 1 237 ? 4.299 5.592 5.927 1.00 93.19 237 GLY A C 1
ATOM 1816 O O . GLY A 1 237 ? 3.220 5.502 5.344 1.00 93.19 237 GLY A O 1
ATOM 1817 N N . CYS A 1 238 ? 4.853 6.773 6.210 1.00 95.00 238 CYS A N 1
ATOM 1818 C CA . CYS A 1 238 ? 4.245 8.042 5.821 1.00 95.00 238 CYS A CA 1
ATOM 1819 C C . CYS A 1 238 ? 4.249 8.227 4.301 1.00 95.00 238 CYS A C 1
ATOM 1821 O O . CYS A 1 238 ? 3.259 8.704 3.760 1.00 95.00 238 CYS A O 1
ATOM 1823 N N . ILE A 1 239 ? 5.316 7.817 3.609 1.00 95.56 239 ILE A N 1
ATOM 1824 C CA . ILE A 1 239 ? 5.410 7.881 2.141 1.00 95.56 239 ILE A CA 1
ATOM 1825 C C . ILE A 1 239 ? 4.345 6.993 1.490 1.00 95.56 239 ILE A C 1
ATOM 1827 O O . ILE A 1 239 ? 3.652 7.437 0.573 1.00 95.56 239 ILE A O 1
ATOM 1831 N N . LEU A 1 240 ? 4.169 5.763 1.981 1.00 95.44 240 LEU A N 1
ATOM 1832 C CA . LEU A 1 240 ? 3.084 4.885 1.528 1.00 95.44 240 LEU A CA 1
ATOM 1833 C C . LEU A 1 240 ? 1.717 5.505 1.820 1.00 95.44 240 LEU A C 1
ATOM 1835 O O . LEU A 1 240 ? 0.859 5.559 0.942 1.00 95.44 240 LEU A O 1
ATOM 1839 N N . GLY A 1 241 ? 1.529 6.029 3.033 1.00 96.00 241 GLY A N 1
ATOM 1840 C CA . GLY A 1 241 ? 0.288 6.674 3.441 1.00 96.00 241 GLY A CA 1
ATOM 1841 C C . GLY A 1 241 ? -0.088 7.876 2.566 1.00 96.00 241 GLY A C 1
ATOM 1842 O O . GLY A 1 241 ? -1.230 7.967 2.121 1.00 96.00 241 GLY A O 1
ATOM 1843 N N . VAL A 1 242 ? 0.869 8.759 2.258 1.00 96.19 242 VAL A N 1
ATOM 1844 C CA . VAL A 1 242 ? 0.687 9.873 1.309 1.00 96.19 242 VAL A CA 1
ATOM 1845 C C . VAL A 1 242 ? 0.307 9.334 -0.069 1.00 96.19 242 VAL A C 1
ATOM 1847 O O . VAL A 1 242 ? -0.639 9.831 -0.676 1.00 96.19 242 VAL A O 1
ATOM 1850 N N . GLY A 1 243 ? 0.979 8.280 -0.540 1.00 95.38 243 GLY A N 1
ATOM 1851 C CA . GLY A 1 243 ? 0.658 7.627 -1.809 1.00 95.38 243 GLY A CA 1
ATOM 1852 C C . GLY A 1 243 ? -0.792 7.156 -1.902 1.00 95.38 243 GLY A C 1
ATOM 1853 O O . GLY A 1 243 ? -1.464 7.450 -2.892 1.00 95.38 243 GLY A O 1
ATOM 1854 N N . LEU A 1 244 ? -1.298 6.492 -0.858 1.00 94.19 244 LEU A N 1
ATOM 1855 C CA . LEU A 1 244 ? -2.687 6.021 -0.783 1.00 94.19 244 LEU A CA 1
ATOM 1856 C C . LEU A 1 244 ? -3.697 7.173 -0.815 1.00 94.19 244 LEU A C 1
ATOM 1858 O O . LEU A 1 244 ? -4.710 7.097 -1.513 1.00 94.19 244 LEU A O 1
ATOM 1862 N N . VAL A 1 245 ? -3.435 8.240 -0.056 1.00 94.69 245 VAL A N 1
ATOM 1863 C CA . VAL A 1 245 ? -4.344 9.390 0.024 1.00 94.69 245 VAL A CA 1
ATOM 1864 C C . VAL A 1 245 ? -4.366 10.155 -1.297 1.00 94.69 245 VAL A C 1
ATOM 1866 O O . VAL A 1 245 ? -5.443 10.414 -1.825 1.00 94.69 245 VAL A O 1
ATOM 1869 N N . LEU A 1 246 ? -3.202 10.461 -1.878 1.00 94.94 246 LEU A N 1
ATOM 1870 C CA . LEU A 1 246 ? -3.117 11.197 -3.144 1.00 94.94 246 LEU A CA 1
ATOM 1871 C C . LEU A 1 246 ? -3.694 10.403 -4.325 1.00 94.94 246 LEU A C 1
ATOM 1873 O O . LEU A 1 246 ? -4.362 10.984 -5.184 1.00 94.94 246 LEU A O 1
ATOM 1877 N N . SER A 1 247 ? -3.483 9.083 -4.359 1.00 94.06 247 SER A N 1
ATOM 1878 C CA . SER A 1 247 ? -4.041 8.218 -5.410 1.00 94.06 247 SER A CA 1
ATOM 1879 C C . SER A 1 247 ? -5.570 8.270 -5.413 1.00 94.06 247 SER A C 1
ATOM 1881 O O . SER A 1 247 ? -6.181 8.515 -6.448 1.00 94.06 247 SER A O 1
ATOM 1883 N N . LEU A 1 248 ? -6.200 8.178 -4.242 1.00 89.81 248 LEU A N 1
ATOM 1884 C CA . LEU A 1 248 ? -7.653 8.286 -4.121 1.00 89.81 248 LEU A CA 1
ATOM 1885 C C . LEU A 1 248 ? -8.172 9.721 -4.311 1.00 89.81 248 LEU A C 1
ATOM 1887 O O . LEU A 1 248 ? -9.177 9.934 -4.989 1.00 89.81 248 LEU A O 1
ATOM 1891 N N . MET A 1 249 ? -7.476 10.730 -3.779 1.00 90.56 249 MET A N 1
ATOM 1892 C CA . MET A 1 249 ? -7.829 12.139 -3.998 1.00 90.56 249 MET A CA 1
ATOM 1893 C C . MET A 1 249 ? -7.770 12.543 -5.474 1.00 90.56 249 MET A C 1
ATOM 1895 O O . MET A 1 249 ? -8.451 13.497 -5.856 1.00 90.56 249 MET A O 1
ATOM 1899 N N . SER A 1 250 ? -7.016 11.819 -6.311 1.00 91.31 250 SER A N 1
ATOM 1900 C CA . SER A 1 250 ? -6.985 12.041 -7.762 1.00 91.31 250 SER A CA 1
ATOM 1901 C C . SER A 1 250 ? -8.379 11.929 -8.390 1.00 91.31 250 SER A C 1
ATOM 1903 O O . SER A 1 250 ? -8.693 12.648 -9.337 1.00 91.31 250 SER A O 1
ATOM 1905 N N . HIS A 1 251 ? -9.245 11.090 -7.816 1.00 87.44 251 HIS A N 1
ATOM 1906 C CA . HIS A 1 251 ? -10.613 10.855 -8.283 1.00 87.44 251 HIS A CA 1
ATOM 1907 C C . HIS A 1 251 ? -11.658 11.754 -7.598 1.00 87.44 251 HIS A C 1
ATOM 1909 O O . HIS A 1 251 ? -12.859 11.609 -7.833 1.00 87.44 251 HIS A O 1
ATOM 1915 N N . SER A 1 252 ? -11.222 12.710 -6.770 1.00 84.50 252 SER A N 1
ATOM 1916 C CA . SER A 1 252 ? -12.094 13.728 -6.174 1.00 84.50 252 SER A CA 1
ATOM 1917 C C . SER A 1 252 ? -12.642 14.684 -7.236 1.00 84.50 252 SER A C 1
ATOM 1919 O O . SER A 1 252 ? -11.941 15.102 -8.159 1.00 84.50 252 SER A O 1
ATOM 1921 N N . SER A 1 253 ? -13.894 15.110 -7.063 1.00 79.50 253 SER A N 1
ATOM 1922 C CA . SER A 1 253 ? -14.524 16.124 -7.920 1.00 79.50 253 SER A CA 1
ATOM 1923 C C . SER A 1 253 ? -14.025 17.552 -7.642 1.00 79.50 253 SER A C 1
ATOM 1925 O O . SER A 1 253 ? -14.292 18.466 -8.422 1.00 79.50 253 SER A O 1
ATOM 1927 N N . ARG A 1 254 ? -13.290 17.765 -6.541 1.00 82.69 254 ARG A N 1
ATOM 1928 C CA . ARG A 1 254 ? -12.857 19.095 -6.093 1.00 82.69 254 ARG A CA 1
ATOM 1929 C C . ARG A 1 254 ? -11.572 19.537 -6.776 1.00 82.69 254 ARG A C 1
ATOM 1931 O O . ARG A 1 254 ? -10.542 18.872 -6.683 1.00 82.69 254 ARG A O 1
ATOM 1938 N N . THR A 1 255 ? -11.602 20.730 -7.362 1.00 86.38 255 THR A N 1
ATOM 1939 C CA . THR A 1 255 ? -10.437 21.336 -8.022 1.00 86.38 255 THR A CA 1
ATOM 1940 C C . THR A 1 255 ? -9.242 21.494 -7.081 1.00 86.38 255 THR A C 1
ATOM 1942 O O . THR A 1 255 ? -8.127 21.175 -7.475 1.00 86.38 255 THR A O 1
ATOM 1945 N N . GLU A 1 256 ? -9.460 21.921 -5.832 1.00 87.31 256 GLU A N 1
ATOM 1946 C CA . GLU A 1 256 ? -8.390 22.095 -4.834 1.00 87.31 256 GLU A CA 1
ATOM 1947 C C . GLU A 1 256 ? -7.631 20.789 -4.570 1.00 87.31 256 GLU A C 1
ATOM 1949 O O . GLU A 1 256 ? -6.403 20.772 -4.593 1.00 87.31 256 GLU A O 1
ATOM 1954 N N . SER A 1 257 ? -8.354 19.673 -4.415 1.00 88.38 257 SER A N 1
ATOM 1955 C CA . SER A 1 257 ? -7.752 18.348 -4.237 1.00 88.38 257 SER A CA 1
ATOM 1956 C C . SER A 1 257 ? -6.918 17.937 -5.451 1.00 88.38 257 SER A C 1
ATOM 1958 O O . SER A 1 257 ? -5.805 17.448 -5.287 1.00 88.38 257 SER A O 1
ATOM 1960 N N . ARG A 1 258 ? -7.414 18.178 -6.672 1.00 91.75 258 ARG A N 1
ATOM 1961 C CA . ARG A 1 258 ? -6.690 17.841 -7.912 1.00 91.75 258 ARG A CA 1
ATOM 1962 C C . ARG A 1 258 ? -5.422 18.687 -8.089 1.00 91.75 258 ARG A C 1
ATOM 1964 O O . ARG A 1 258 ? -4.395 18.164 -8.513 1.00 91.75 258 ARG A O 1
ATOM 1971 N N . VAL A 1 259 ? -5.467 19.970 -7.716 1.00 94.38 259 VAL A N 1
ATOM 1972 C CA . VAL A 1 259 ? -4.288 20.858 -7.706 1.00 94.38 259 VAL A CA 1
ATOM 1973 C C . VAL A 1 259 ? -3.259 20.388 -6.677 1.00 94.38 259 VAL A C 1
ATOM 1975 O O . VAL A 1 259 ? -2.072 20.318 -7.001 1.00 94.38 259 VAL A O 1
ATOM 1978 N N . HIS A 1 260 ? -3.705 20.018 -5.471 1.00 94.88 260 HIS A N 1
ATOM 1979 C CA . HIS A 1 260 ? -2.840 19.468 -4.422 1.00 94.88 260 HIS A CA 1
ATOM 1980 C C . HIS A 1 260 ? -2.131 18.194 -4.887 1.00 94.88 260 HIS A C 1
ATOM 1982 O O . HIS A 1 260 ? -0.911 18.105 -4.798 1.00 94.88 260 HIS A O 1
ATOM 1988 N N . VAL A 1 261 ? -2.866 17.252 -5.490 1.00 96.12 261 VAL A N 1
ATOM 1989 C CA . VAL A 1 261 ? -2.298 16.016 -6.056 1.00 96.12 261 VAL A CA 1
ATOM 1990 C C . VAL A 1 261 ? -1.204 16.315 -7.082 1.00 96.12 261 VAL A C 1
ATOM 1992 O O . VAL A 1 261 ? -0.118 15.748 -6.988 1.00 96.12 261 VAL A O 1
ATOM 1995 N N . ALA A 1 262 ? -1.447 17.224 -8.033 1.00 97.25 262 ALA A N 1
ATOM 1996 C CA . ALA A 1 262 ? -0.446 17.585 -9.038 1.00 97.25 262 ALA A CA 1
ATOM 1997 C C . ALA A 1 262 ? 0.822 18.192 -8.408 1.00 97.25 262 ALA A C 1
ATOM 1999 O O . ALA A 1 262 ? 1.940 17.885 -8.823 1.00 97.25 262 ALA A O 1
ATOM 2000 N N . ALA A 1 263 ? 0.661 19.052 -7.398 1.00 97.00 263 ALA A N 1
ATOM 2001 C CA . ALA A 1 263 ? 1.779 19.665 -6.688 1.00 97.00 263 ALA A CA 1
ATOM 2002 C C . ALA A 1 263 ? 2.585 18.629 -5.884 1.00 97.00 263 ALA A C 1
ATOM 2004 O O . ALA A 1 263 ? 3.811 18.568 -6.017 1.00 97.00 263 ALA A O 1
ATOM 2005 N N . SER A 1 264 ? 1.910 17.777 -5.108 1.00 96.88 264 SER A N 1
ATOM 2006 C CA . SER A 1 264 ? 2.552 16.728 -4.311 1.00 96.88 264 SER A CA 1
ATOM 2007 C C . SER A 1 264 ? 3.216 15.662 -5.186 1.00 96.88 264 SER A C 1
ATOM 2009 O O . SER A 1 264 ? 4.309 15.210 -4.852 1.00 96.88 264 SER A O 1
ATOM 2011 N N . LEU A 1 265 ? 2.648 15.316 -6.348 1.00 98.00 265 LEU A N 1
ATOM 2012 C CA . LEU A 1 265 ? 3.278 14.409 -7.314 1.00 98.00 265 LEU A CA 1
ATOM 2013 C C . LEU A 1 265 ? 4.629 14.941 -7.809 1.00 98.00 265 LEU A C 1
ATOM 2015 O O . LEU A 1 265 ? 5.630 14.223 -7.800 1.00 98.00 265 LEU A O 1
ATOM 2019 N N . ARG A 1 266 ? 4.6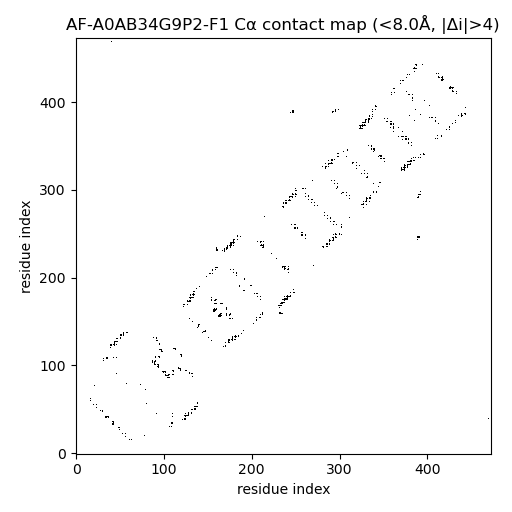80 16.215 -8.214 1.00 97.75 266 ARG A N 1
ATOM 2020 C CA . ARG A 1 266 ? 5.933 16.850 -8.652 1.00 97.75 266 ARG A CA 1
ATOM 2021 C C . ARG A 1 266 ? 6.949 16.897 -7.520 1.00 97.75 266 ARG A C 1
ATOM 2023 O O . ARG A 1 266 ? 8.124 16.627 -7.748 1.00 97.75 266 ARG A O 1
ATOM 2030 N N . LYS A 1 267 ? 6.491 17.161 -6.294 1.00 96.50 267 LYS A N 1
ATOM 2031 C CA . LYS A 1 267 ? 7.336 17.136 -5.097 1.00 96.50 267 LYS A CA 1
ATOM 2032 C C . LYS A 1 267 ? 7.917 15.744 -4.827 1.00 96.50 267 LYS A C 1
ATOM 2034 O O . LYS A 1 267 ? 9.109 15.650 -4.569 1.00 96.50 267 LYS A O 1
ATOM 2039 N N . LEU A 1 268 ? 7.124 14.675 -4.947 1.00 97.00 268 LEU A N 1
ATOM 2040 C CA . LEU A 1 268 ? 7.603 13.287 -4.852 1.00 97.00 268 LEU A CA 1
ATOM 2041 C C . LEU A 1 268 ? 8.647 12.974 -5.932 1.00 97.00 268 LEU A C 1
ATOM 2043 O O . LEU A 1 268 ? 9.663 12.351 -5.640 1.00 97.00 268 LEU A O 1
ATOM 2047 N N . SER A 1 269 ? 8.415 13.433 -7.166 1.00 97.44 269 SER A N 1
ATOM 2048 C CA . SER A 1 269 ? 9.334 13.221 -8.291 1.00 97.44 269 SER A CA 1
ATOM 2049 C C . SER A 1 269 ? 10.692 13.889 -8.065 1.00 97.44 269 SER A C 1
ATOM 2051 O O . SER A 1 269 ? 11.717 13.248 -8.284 1.00 97.44 269 SER A O 1
ATOM 2053 N N . VAL A 1 270 ? 10.702 15.141 -7.593 1.00 95.75 270 VAL A N 1
ATOM 2054 C CA . VAL A 1 270 ? 11.936 15.854 -7.214 1.00 95.75 270 VAL A CA 1
ATOM 2055 C C . VAL A 1 270 ? 12.601 15.168 -6.025 1.00 95.75 270 VAL A C 1
ATOM 2057 O O . VAL A 1 270 ? 13.806 14.950 -6.028 1.00 95.75 270 VAL A O 1
ATOM 2060 N N . TYR A 1 271 ? 11.818 14.755 -5.028 1.00 93.19 271 TYR A N 1
ATOM 2061 C CA . TYR A 1 271 ? 12.380 14.125 -3.840 1.00 93.19 271 TYR A CA 1
ATOM 2062 C C . TYR A 1 271 ? 13.060 12.786 -4.146 1.00 93.19 271 TYR A C 1
ATOM 2064 O O . TYR A 1 271 ? 14.060 12.449 -3.519 1.00 93.19 271 TYR A O 1
ATOM 2072 N N . LEU A 1 272 ? 12.566 12.043 -5.143 1.00 94.69 272 LEU A N 1
ATOM 2073 C CA . LEU A 1 272 ? 13.221 10.828 -5.618 1.00 94.69 272 LEU A CA 1
ATOM 2074 C C . LEU A 1 272 ? 14.587 11.127 -6.251 1.00 94.69 272 LEU A C 1
ATOM 2076 O O . LEU A 1 272 ? 15.520 10.359 -6.026 1.00 94.69 272 LEU A O 1
ATOM 2080 N N . ASP A 1 273 ? 14.733 12.246 -6.966 1.00 93.00 273 ASP A N 1
ATOM 2081 C CA . ASP A 1 273 ? 16.021 12.661 -7.543 1.00 93.00 273 ASP A CA 1
ATOM 2082 C C . ASP A 1 273 ? 17.045 12.989 -6.443 1.00 93.00 273 ASP A C 1
ATOM 2084 O O . ASP A 1 273 ? 18.205 12.582 -6.524 1.00 93.00 273 ASP A O 1
ATOM 2088 N N . ASP A 1 274 ? 16.592 13.642 -5.371 1.00 90.69 274 ASP A N 1
ATOM 2089 C CA . ASP A 1 274 ? 17.434 14.062 -4.244 1.00 90.69 274 ASP A CA 1
ATOM 2090 C C . ASP A 1 274 ? 17.667 12.949 -3.198 1.00 90.69 274 ASP A C 1
ATOM 2092 O O . ASP A 1 274 ? 18.437 13.112 -2.249 1.00 90.69 274 ASP A O 1
ATOM 2096 N N . SER A 1 275 ? 17.037 11.781 -3.364 1.00 88.75 275 SER A N 1
ATOM 2097 C CA . SER A 1 275 ? 17.051 10.689 -2.377 1.00 88.75 275 SER A CA 1
ATOM 2098 C C . SER A 1 275 ? 18.353 9.873 -2.327 1.00 88.75 275 SER A C 1
ATOM 2100 O O . SER A 1 275 ? 18.434 8.889 -1.592 1.00 88.75 275 SER A O 1
ATOM 2102 N N . GLY A 1 276 ? 19.401 10.267 -3.060 1.00 83.69 276 GLY A N 1
ATOM 2103 C CA . GLY A 1 276 ? 20.659 9.513 -3.164 1.00 83.69 276 GLY A CA 1
ATOM 2104 C C . GLY A 1 276 ? 21.378 9.251 -1.831 1.00 83.69 276 GLY A C 1
ATOM 2105 O O . GLY A 1 276 ? 22.112 8.271 -1.725 1.00 83.69 276 GLY A O 1
ATOM 2106 N N . GLY A 1 277 ? 21.147 10.087 -0.811 1.00 80.94 277 GLY A N 1
ATOM 2107 C CA . GLY A 1 277 ? 21.664 9.896 0.553 1.00 80.94 277 GLY A CA 1
ATOM 2108 C C . GLY A 1 277 ? 20.799 9.012 1.462 1.00 80.94 277 GLY A C 1
ATOM 2109 O O . GLY A 1 277 ? 21.225 8.685 2.566 1.00 80.94 277 GLY A O 1
ATOM 2110 N N . GLN A 1 278 ? 19.599 8.629 1.019 1.00 85.62 278 GLN A N 1
ATOM 2111 C CA . GLN A 1 278 ? 18.632 7.854 1.799 1.00 85.62 278 GLN A CA 1
ATOM 2112 C C . GLN A 1 278 ? 18.849 6.344 1.654 1.00 85.62 278 GLN A C 1
ATOM 2114 O O . GLN A 1 278 ? 19.507 5.873 0.721 1.00 85.62 278 GLN A O 1
ATOM 2119 N N . SER A 1 279 ? 18.258 5.567 2.568 1.00 87.31 279 SER A N 1
ATOM 2120 C CA . SER A 1 279 ? 18.326 4.103 2.526 1.00 87.31 279 SER A CA 1
ATOM 2121 C C . SER A 1 279 ? 17.704 3.538 1.242 1.00 87.31 279 SER A C 1
ATOM 2123 O O . SER A 1 279 ? 16.833 4.145 0.616 1.00 87.31 279 SER A O 1
ATOM 2125 N N . ARG A 1 280 ? 18.131 2.336 0.839 1.00 89.94 280 ARG A N 1
ATOM 2126 C CA . ARG A 1 280 ? 17.600 1.689 -0.369 1.00 89.94 280 ARG A CA 1
ATOM 2127 C C . ARG A 1 280 ? 16.087 1.452 -0.270 1.00 89.94 280 ARG A C 1
ATOM 2129 O O . ARG A 1 280 ? 15.370 1.815 -1.197 1.00 89.94 280 ARG A O 1
ATO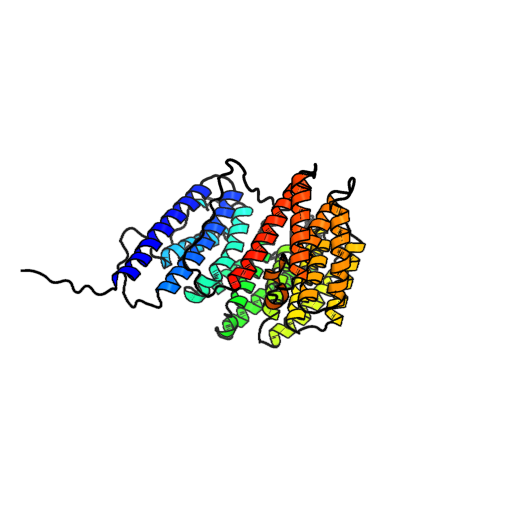M 2136 N N . THR A 1 281 ? 15.616 0.956 0.875 1.00 89.94 281 THR A N 1
ATOM 2137 C CA . THR A 1 281 ? 14.192 0.744 1.174 1.00 89.94 281 THR A CA 1
ATOM 2138 C C . THR A 1 281 ? 13.379 2.031 1.044 1.00 89.94 281 THR A C 1
ATOM 2140 O O . THR A 1 281 ? 12.299 2.025 0.459 1.00 89.94 281 THR A O 1
ATOM 2143 N N . PHE A 1 282 ? 13.921 3.156 1.521 1.00 90.62 282 PHE A N 1
ATOM 2144 C CA . PHE A 1 282 ? 13.279 4.461 1.387 1.00 90.62 282 PHE A CA 1
ATOM 2145 C C . PHE A 1 282 ? 13.080 4.841 -0.086 1.00 90.62 282 PHE A C 1
ATOM 2147 O O . PHE A 1 282 ? 11.985 5.230 -0.488 1.00 90.62 282 PHE A O 1
ATOM 2154 N N . GLN A 1 283 ? 14.126 4.690 -0.905 1.00 93.75 283 GLN A N 1
ATOM 2155 C CA . GLN A 1 283 ? 14.058 4.988 -2.339 1.00 93.75 283 GLN A CA 1
ATOM 2156 C C . GLN A 1 283 ? 13.058 4.075 -3.056 1.00 93.75 283 GLN A C 1
ATOM 2158 O O . GLN A 1 283 ? 12.300 4.541 -3.905 1.00 93.75 283 GLN A O 1
ATOM 2163 N N . GLU A 1 284 ? 13.041 2.782 -2.719 1.00 95.50 284 GLU A N 1
ATOM 2164 C CA . GLU A 1 284 ? 12.101 1.803 -3.277 1.00 95.50 284 GLU A CA 1
ATOM 2165 C C . GLU A 1 284 ? 10.648 2.193 -3.001 1.00 95.50 284 GLU A C 1
ATOM 2167 O O . GLU A 1 284 ? 9.829 2.228 -3.921 1.00 95.50 284 GLU A O 1
ATOM 2172 N N . VAL A 1 285 ? 10.340 2.557 -1.757 1.00 95.56 285 VAL A N 1
ATOM 2173 C CA . VAL A 1 285 ? 8.993 2.974 -1.367 1.00 95.56 285 VAL A CA 1
ATOM 2174 C C . VAL A 1 285 ? 8.608 4.318 -1.975 1.00 95.56 285 VAL A C 1
ATOM 2176 O O . VAL A 1 285 ? 7.474 4.481 -2.424 1.00 95.56 285 VAL A O 1
ATOM 2179 N N . LEU A 1 286 ? 9.541 5.263 -2.080 1.00 96.12 286 LEU A N 1
ATOM 2180 C CA . LEU A 1 286 ? 9.294 6.534 -2.757 1.00 96.12 286 LEU A CA 1
ATOM 2181 C C . LEU A 1 286 ? 9.013 6.342 -4.255 1.00 96.12 286 LEU A C 1
ATOM 2183 O O . LEU A 1 286 ? 8.072 6.938 -4.779 1.00 96.12 286 LEU A O 1
ATOM 2187 N N . ALA A 1 287 ? 9.770 5.477 -4.934 1.00 98.12 287 ALA A N 1
ATOM 2188 C CA . ALA A 1 287 ? 9.538 5.121 -6.333 1.00 98.12 287 ALA A CA 1
ATOM 2189 C C . ALA A 1 287 ? 8.174 4.438 -6.531 1.00 98.12 287 ALA A C 1
ATOM 2191 O O . ALA A 1 287 ? 7.440 4.774 -7.464 1.00 98.12 287 ALA A O 1
ATOM 2192 N N . TYR A 1 288 ? 7.811 3.519 -5.632 1.00 97.56 288 TYR A N 1
ATOM 2193 C CA . TYR A 1 288 ? 6.511 2.852 -5.633 1.00 97.56 288 TYR A CA 1
ATOM 2194 C C . TYR A 1 288 ? 5.349 3.837 -5.435 1.00 97.56 288 TYR A C 1
ATOM 2196 O O . TYR A 1 288 ? 4.399 3.855 -6.223 1.00 97.56 288 TYR A O 1
ATOM 2204 N N . THR A 1 289 ? 5.449 4.720 -4.439 1.00 97.25 289 THR A N 1
ATOM 2205 C CA . THR A 1 289 ? 4.461 5.777 -4.194 1.00 97.25 289 THR A CA 1
ATOM 2206 C C . THR A 1 289 ? 4.337 6.713 -5.396 1.00 97.25 289 THR A C 1
ATOM 2208 O O . THR A 1 289 ? 3.222 7.005 -5.830 1.00 97.25 289 THR A O 1
ATOM 2211 N N . LEU A 1 290 ? 5.459 7.149 -5.981 1.00 98.19 290 LEU A N 1
ATOM 2212 C CA . LEU A 1 290 ? 5.468 8.004 -7.169 1.00 98.19 290 LEU A CA 1
ATOM 2213 C C . LEU A 1 290 ? 4.739 7.341 -8.347 1.00 98.19 290 LEU A C 1
ATOM 2215 O O . LEU A 1 290 ? 3.939 7.990 -9.018 1.00 98.19 290 LEU A O 1
ATOM 2219 N N . SER A 1 291 ? 4.976 6.045 -8.560 1.00 98.12 291 SER A N 1
ATOM 2220 C CA . SER A 1 291 ? 4.309 5.230 -9.580 1.00 98.12 291 SER A CA 1
ATOM 2221 C C . SER A 1 291 ? 2.784 5.193 -9.398 1.00 98.12 291 SER A C 1
ATOM 2223 O O . SER A 1 291 ? 2.037 5.479 -10.341 1.00 98.12 291 SER A O 1
ATOM 2225 N N . CYS A 1 292 ? 2.307 4.929 -8.176 1.00 96.81 292 CYS A N 1
ATOM 2226 C CA . CYS A 1 292 ? 0.875 4.872 -7.865 1.00 96.81 292 CYS A CA 1
ATOM 2227 C C . CYS A 1 292 ? 0.178 6.225 -8.075 1.00 96.81 292 CYS A C 1
ATOM 2229 O O . CYS A 1 292 ? -0.849 6.303 -8.759 1.00 96.81 292 CYS A O 1
ATOM 2231 N N . VAL A 1 293 ? 0.761 7.303 -7.537 1.00 97.31 293 VAL A N 1
ATOM 2232 C CA . VAL A 1 293 ? 0.180 8.651 -7.624 1.00 97.31 293 VAL A CA 1
ATOM 2233 C C . VAL A 1 293 ? 0.215 9.168 -9.058 1.00 97.31 293 VAL A C 1
ATOM 2235 O O . VAL A 1 293 ? -0.785 9.709 -9.523 1.00 97.31 293 VAL A O 1
ATOM 2238 N N . CYS A 1 294 ? 1.321 8.971 -9.786 1.00 98.06 294 CYS A N 1
ATOM 2239 C CA . CYS A 1 294 ? 1.445 9.385 -11.187 1.00 98.06 294 CYS A CA 1
ATOM 2240 C C . CYS A 1 294 ? 0.339 8.765 -12.035 1.00 98.06 294 CYS A C 1
ATOM 2242 O O . CYS A 1 294 ? -0.347 9.455 -12.788 1.00 98.06 294 CYS A O 1
ATOM 2244 N N . THR A 1 295 ? 0.123 7.467 -11.866 1.00 96.62 295 THR A N 1
ATOM 2245 C CA . THR A 1 295 ? -0.845 6.760 -12.688 1.00 96.62 295 THR A CA 1
ATOM 2246 C C . THR A 1 295 ? -2.285 7.106 -12.327 1.00 96.62 295 THR A C 1
ATOM 2248 O O . THR A 1 295 ? -3.107 7.276 -13.224 1.00 96.62 295 THR A O 1
ATOM 2251 N N . SER A 1 296 ? -2.591 7.280 -11.039 1.00 95.12 296 SER A N 1
ATOM 2252 C CA . SER A 1 296 ? -3.912 7.744 -10.591 1.00 95.12 296 SER A CA 1
ATOM 2253 C C . SER A 1 296 ? -4.201 9.158 -11.104 1.00 95.12 296 SER A C 1
ATOM 2255 O O . SER A 1 296 ? -5.276 9.425 -11.642 1.00 95.12 296 SER A O 1
ATOM 2257 N N . ALA A 1 297 ? -3.210 10.052 -11.028 1.00 96.44 297 ALA A N 1
ATOM 2258 C CA . ALA A 1 297 ? -3.300 11.409 -11.552 1.00 96.44 297 ALA A CA 1
ATOM 2259 C C . ALA A 1 297 ? -3.487 11.426 -13.078 1.00 96.44 297 ALA A C 1
ATOM 2261 O O . ALA A 1 297 ? -4.307 12.192 -13.585 1.00 96.44 297 ALA A O 1
ATOM 2262 N N . PHE A 1 298 ? -2.779 10.566 -13.815 1.00 96.44 298 PHE A N 1
ATOM 2263 C CA . PHE A 1 298 ? -2.946 10.424 -15.262 1.00 96.44 298 PHE A CA 1
ATOM 2264 C C . PHE A 1 298 ? -4.329 9.863 -15.618 1.00 96.44 298 PHE A C 1
ATOM 2266 O O . PHE A 1 298 ? -5.038 10.450 -16.432 1.00 96.44 298 PHE A O 1
ATOM 2273 N N . SER A 1 299 ? -4.765 8.792 -14.943 1.00 93.62 299 SER A N 1
ATOM 2274 C CA . SER A 1 299 ? -6.096 8.198 -15.124 1.00 93.62 299 SER A CA 1
ATOM 2275 C C . SER A 1 299 ? -7.223 9.201 -14.879 1.00 93.62 299 SER A C 1
ATOM 2277 O O . SER A 1 299 ? -8.275 9.110 -15.514 1.00 93.62 299 SER A O 1
ATOM 2279 N N . ALA A 1 300 ? -7.026 10.131 -13.946 1.00 93.19 300 ALA A N 1
ATOM 2280 C CA . ALA A 1 300 ? -7.983 11.177 -13.622 1.00 93.19 300 ALA A CA 1
ATOM 2281 C C . ALA A 1 300 ? -7.839 12.434 -14.498 1.00 93.19 300 ALA A C 1
ATOM 2283 O O . ALA A 1 300 ? -8.585 13.391 -14.290 1.00 93.19 300 ALA A O 1
ATOM 2284 N N . GLY A 1 301 ? -6.890 12.484 -15.441 1.00 94.31 301 GLY A N 1
ATOM 2285 C CA . GLY A 1 301 ? -6.630 13.655 -16.287 1.00 94.31 301 GLY A CA 1
ATOM 2286 C C . GLY A 1 301 ? -6.157 14.884 -15.501 1.00 94.31 301 GLY A C 1
ATOM 2287 O O . GLY A 1 301 ? -6.601 16.000 -15.772 1.00 94.31 301 GLY A O 1
ATOM 2288 N N . ILE A 1 302 ? -5.359 14.677 -14.450 1.00 96.75 302 ILE A N 1
ATOM 2289 C CA . ILE A 1 302 ? -4.719 15.738 -13.651 1.00 96.75 302 ILE A CA 1
ATOM 2290 C C . ILE A 1 302 ? -3.381 16.154 -14.271 1.00 96.75 302 ILE A C 1
ATOM 2292 O O . ILE A 1 302 ? -3.021 17.329 -14.215 1.00 96.75 302 ILE A O 1
ATOM 2296 N N . ILE A 1 303 ? -2.656 15.193 -14.846 1.00 97.81 303 ILE A N 1
ATOM 2297 C CA . ILE A 1 303 ? -1.382 15.410 -15.535 1.00 97.81 303 ILE A CA 1
ATOM 2298 C C . ILE A 1 303 ? -1.478 14.993 -16.998 1.00 97.81 303 ILE A C 1
ATOM 2300 O O . ILE A 1 303 ? -2.281 14.134 -17.366 1.00 97.81 303 ILE A O 1
ATOM 2304 N N . GLU A 1 304 ? -0.618 15.587 -17.816 1.00 97.50 304 GLU A N 1
ATOM 2305 C CA . GLU A 1 304 ? -0.519 15.295 -19.242 1.00 97.50 304 GLU A CA 1
ATOM 2306 C C . GLU A 1 304 ? 0.306 14.029 -19.509 1.00 97.50 304 GLU A C 1
ATOM 2308 O O . GLU A 1 304 ? 1.157 13.631 -18.709 1.00 97.50 304 GLU A O 1
ATOM 2313 N N . ALA A 1 305 ? 0.109 13.428 -20.686 1.00 97.62 305 ALA A N 1
ATOM 2314 C CA . ALA A 1 305 ? 0.828 12.218 -21.098 1.00 97.62 305 ALA A CA 1
ATOM 2315 C C . ALA A 1 305 ? 2.357 12.389 -21.075 1.00 97.62 305 ALA A C 1
ATOM 2317 O O . ALA A 1 305 ? 3.068 11.470 -20.686 1.00 97.62 305 ALA A O 1
ATOM 2318 N N . VAL A 1 306 ? 2.860 13.574 -21.438 1.00 98.06 306 VAL A N 1
ATOM 2319 C CA . VAL A 1 306 ? 4.303 13.869 -21.433 1.00 98.06 306 VAL A CA 1
ATOM 2320 C C . VAL A 1 306 ? 4.875 13.818 -20.013 1.00 98.06 306 VAL A C 1
ATOM 2322 O O . VAL A 1 306 ? 5.902 13.188 -19.793 1.00 98.06 306 VAL A O 1
ATOM 2325 N N . GLU A 1 307 ? 4.181 14.409 -19.035 1.00 98.31 307 GLU A N 1
ATOM 2326 C CA . GLU A 1 307 ? 4.618 14.401 -17.630 1.00 98.31 307 GLU A CA 1
ATOM 2327 C C . GLU A 1 307 ? 4.602 12.974 -17.051 1.00 98.31 307 GLU A C 1
ATOM 2329 O O . GLU A 1 307 ? 5.527 12.574 -16.342 1.00 98.31 307 GLU A O 1
ATOM 2334 N N . ALA A 1 308 ? 3.588 12.174 -17.397 1.00 98.38 308 ALA A N 1
ATOM 2335 C CA . ALA A 1 308 ? 3.524 10.764 -17.013 1.00 98.38 308 ALA A CA 1
ATOM 2336 C C . ALA A 1 308 ? 4.647 9.925 -17.656 1.00 98.38 308 ALA A C 1
ATOM 2338 O O . ALA A 1 308 ? 5.254 9.075 -16.997 1.00 98.38 308 ALA A O 1
ATOM 2339 N N . GLU A 1 309 ? 4.957 10.179 -18.930 1.00 98.50 309 GLU A N 1
ATOM 2340 C CA . GLU A 1 309 ? 6.050 9.523 -19.648 1.00 98.50 309 GLU A CA 1
ATOM 2341 C C . GLU A 1 309 ? 7.417 9.838 -19.026 1.00 98.50 309 GLU A C 1
ATOM 2343 O O . GLU A 1 309 ? 8.239 8.931 -18.872 1.00 98.50 309 GLU A O 1
ATOM 2348 N N . ASP A 1 310 ? 7.661 11.088 -18.633 1.00 98.50 310 ASP A N 1
ATOM 2349 C CA . ASP A 1 310 ? 8.916 11.498 -17.999 1.00 98.50 310 ASP A CA 1
ATOM 2350 C C . ASP A 1 310 ? 9.149 10.751 -16.679 1.00 98.50 310 ASP A C 1
ATOM 2352 O O . ASP A 1 310 ? 10.247 10.241 -16.428 1.00 98.50 310 ASP A O 1
ATOM 2356 N N . ILE A 1 311 ? 8.102 10.601 -15.860 1.00 98.69 311 ILE A N 1
ATOM 2357 C CA . ILE A 1 311 ? 8.161 9.816 -14.619 1.00 98.69 311 ILE A CA 1
ATOM 2358 C C . ILE A 1 311 ? 8.401 8.330 -14.926 1.00 98.69 311 ILE A C 1
ATOM 2360 O O . ILE A 1 311 ? 9.255 7.704 -14.295 1.00 98.69 311 ILE A O 1
ATOM 2364 N N . MET A 1 312 ? 7.717 7.756 -15.921 1.00 98.69 312 MET A N 1
ATOM 2365 C CA . MET A 1 312 ? 7.945 6.368 -16.347 1.00 98.69 312 MET A CA 1
ATOM 2366 C C . MET A 1 312 ? 9.395 6.140 -16.802 1.00 98.69 312 MET A C 1
ATOM 2368 O O . MET A 1 312 ? 10.022 5.158 -16.401 1.00 98.69 312 MET A O 1
ATOM 2372 N N . ASN A 1 313 ? 9.954 7.048 -17.605 1.00 98.56 313 ASN A N 1
ATOM 2373 C CA . ASN A 1 313 ? 11.338 6.968 -18.071 1.00 98.56 313 ASN A CA 1
ATOM 2374 C C . ASN A 1 313 ? 12.339 7.123 -16.919 1.00 98.56 313 ASN A C 1
ATOM 2376 O O . ASN A 1 313 ? 13.348 6.417 -16.891 1.00 98.56 313 ASN A O 1
ATOM 2380 N N . LYS A 1 314 ? 12.041 7.976 -15.934 1.00 98.50 314 LYS A N 1
ATOM 2381 C CA . LYS A 1 314 ? 12.829 8.087 -14.700 1.00 98.50 314 LYS A CA 1
ATOM 2382 C C . LYS A 1 314 ? 12.866 6.758 -13.938 1.00 98.50 314 LYS A C 1
ATOM 2384 O O . LYS A 1 314 ? 13.950 6.269 -13.620 1.00 98.50 314 LYS A O 1
ATOM 2389 N N . LEU A 1 315 ? 11.710 6.130 -13.700 1.00 98.56 315 LEU A N 1
ATOM 2390 C CA . LEU A 1 315 ? 11.643 4.823 -13.030 1.00 98.56 315 LEU A CA 1
ATOM 2391 C C . LEU A 1 315 ? 12.348 3.725 -13.837 1.00 98.56 315 LEU A C 1
ATOM 2393 O O . LEU A 1 315 ? 13.016 2.862 -13.268 1.00 98.56 315 LEU A O 1
ATOM 2397 N N . ARG A 1 316 ? 12.268 3.787 -15.169 1.00 98.56 316 ARG A N 1
ATOM 2398 C CA . ARG A 1 316 ? 13.001 2.877 -16.050 1.00 98.56 316 ARG A CA 1
ATOM 2399 C C . ARG A 1 316 ? 14.515 3.007 -15.869 1.00 98.56 316 ARG A C 1
ATOM 2401 O O . ARG A 1 316 ? 15.178 1.988 -15.691 1.00 98.56 316 ARG A O 1
ATOM 2408 N N . LEU A 1 317 ? 15.052 4.228 -15.870 1.00 98.06 317 LEU A N 1
ATOM 2409 C CA . LEU A 1 317 ? 16.480 4.472 -15.634 1.00 98.06 317 LEU A CA 1
ATOM 2410 C C . LEU A 1 317 ? 16.919 3.991 -14.243 1.00 98.06 317 LEU A C 1
ATOM 2412 O O . LEU A 1 317 ? 18.004 3.429 -14.100 1.00 98.06 317 LEU A O 1
ATOM 2416 N N . LEU A 1 318 ? 16.073 4.154 -13.219 1.00 97.00 318 LEU A N 1
ATOM 2417 C CA . LEU A 1 318 ? 16.352 3.630 -11.877 1.00 97.00 318 LEU A CA 1
ATOM 2418 C C . LEU A 1 318 ? 16.506 2.106 -11.871 1.00 97.00 318 LEU A C 1
ATOM 2420 O O . LEU A 1 318 ? 17.461 1.609 -11.273 1.00 97.00 318 LEU A O 1
ATOM 2424 N N . VAL A 1 319 ? 15.629 1.374 -12.565 1.00 97.88 319 VAL A N 1
ATOM 2425 C CA . V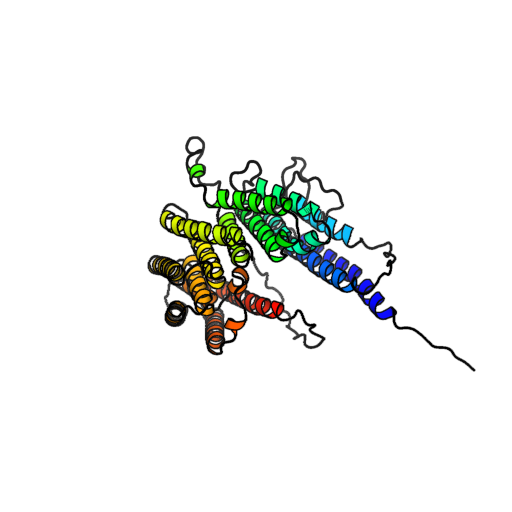AL A 1 319 ? 15.734 -0.089 -12.714 1.00 97.88 319 VAL A CA 1
ATOM 2426 C C . VAL A 1 319 ? 16.963 -0.483 -13.528 1.00 97.88 319 VAL A C 1
ATOM 2428 O O . VAL A 1 319 ? 17.684 -1.395 -13.132 1.00 97.88 319 VAL A O 1
ATOM 2431 N N . GLU A 1 320 ? 17.243 0.204 -14.638 1.00 96.88 320 GLU A N 1
ATOM 2432 C CA . GLU A 1 320 ? 18.414 -0.079 -15.482 1.00 96.88 320 GLU A CA 1
ATOM 2433 C C . GLU A 1 320 ? 19.727 0.063 -14.693 1.00 96.88 320 GLU A C 1
ATOM 2435 O O . GLU A 1 320 ? 20.618 -0.776 -14.839 1.00 96.88 320 GLU A O 1
ATOM 2440 N N . ASN A 1 321 ? 19.803 1.050 -13.795 1.00 96.25 321 ASN A N 1
ATOM 2441 C CA . ASN A 1 321 ? 20.949 1.280 -12.913 1.00 96.25 321 ASN A CA 1
ATOM 2442 C C . ASN A 1 321 ? 20.980 0.361 -11.675 1.00 96.25 321 ASN A C 1
ATOM 2444 O O . ASN A 1 321 ? 22.019 0.247 -11.029 1.00 96.25 321 ASN A O 1
ATOM 2448 N N . ASN A 1 322 ? 19.864 -0.285 -11.318 1.00 95.75 322 ASN A N 1
ATOM 2449 C CA . ASN A 1 322 ? 19.709 -1.058 -10.080 1.00 95.75 322 ASN A CA 1
ATOM 2450 C C . ASN A 1 322 ? 18.873 -2.333 -10.315 1.00 95.75 322 ASN A C 1
ATOM 2452 O O . ASN A 1 322 ? 17.849 -2.561 -9.673 1.00 95.75 322 ASN A O 1
ATOM 2456 N N . GLN A 1 323 ? 19.317 -3.186 -11.241 1.00 94.25 323 GLN A N 1
ATOM 2457 C CA . GLN A 1 323 ? 18.529 -4.321 -11.754 1.00 94.25 323 GLN A CA 1
ATOM 2458 C C . GLN A 1 323 ? 18.163 -5.386 -10.704 1.00 94.25 323 GLN A C 1
ATOM 2460 O O . GLN A 1 323 ? 17.277 -6.200 -10.938 1.00 94.25 323 GLN A O 1
ATOM 2465 N N . GLN A 1 324 ? 18.848 -5.404 -9.558 1.00 96.12 324 GLN A N 1
ATOM 2466 C CA . GLN A 1 324 ? 18.627 -6.362 -8.467 1.00 96.12 324 GLN A CA 1
ATOM 2467 C C . GLN A 1 324 ? 17.683 -5.837 -7.373 1.00 96.12 324 GLN A C 1
ATOM 2469 O O . GLN A 1 324 ? 17.511 -6.497 -6.350 1.00 96.12 324 GLN A O 1
ATOM 2474 N N . THR A 1 325 ? 17.086 -4.660 -7.572 1.00 96.44 325 THR A N 1
ATOM 2475 C CA . THR A 1 325 ? 16.221 -4.004 -6.588 1.00 96.44 325 THR A CA 1
ATOM 2476 C C . THR A 1 325 ? 14.748 -4.242 -6.919 1.00 96.44 325 THR A C 1
ATOM 2478 O O . THR A 1 325 ? 14.222 -3.693 -7.892 1.00 96.44 325 THR A O 1
ATOM 2481 N N . SER A 1 326 ? 14.067 -5.045 -6.098 1.00 96.12 326 SER A N 1
ATOM 2482 C CA . SER A 1 326 ? 12.685 -5.467 -6.351 1.00 96.12 326 SER A CA 1
ATOM 2483 C C . SER A 1 326 ? 11.677 -4.325 -6.340 1.00 96.12 326 SER A C 1
ATOM 2485 O O . SER A 1 326 ? 10.828 -4.278 -7.225 1.00 96.12 326 SER A O 1
ATOM 2487 N N . GLY A 1 327 ? 11.780 -3.376 -5.411 1.00 96.06 327 GLY A N 1
ATOM 2488 C CA . GLY A 1 327 ? 10.851 -2.253 -5.305 1.00 96.06 327 GLY A CA 1
ATOM 2489 C C . GLY A 1 327 ? 10.909 -1.307 -6.502 1.00 96.06 327 GLY A C 1
ATOM 2490 O O . GLY A 1 327 ? 9.879 -0.790 -6.928 1.00 96.06 327 GLY A O 1
ATOM 2491 N N . PHE A 1 328 ? 12.075 -1.141 -7.133 1.00 98.38 328 PHE A N 1
ATOM 2492 C CA . PHE A 1 328 ? 12.172 -0.382 -8.384 1.00 98.38 328 PHE A CA 1
ATOM 2493 C C . PHE A 1 328 ? 11.530 -1.122 -9.557 1.00 98.38 328 PHE A C 1
ATOM 2495 O O . PHE A 1 328 ? 10.814 -0.507 -10.347 1.00 98.38 328 PHE A O 1
ATOM 2502 N N . ALA A 1 329 ? 11.752 -2.435 -9.668 1.00 98.31 329 ALA A N 1
ATOM 2503 C CA . ALA A 1 329 ? 11.115 -3.242 -10.704 1.00 98.31 329 ALA A CA 1
ATOM 2504 C C . ALA A 1 329 ? 9.587 -3.284 -10.530 1.00 98.31 329 ALA A C 1
ATOM 2506 O O . ALA A 1 329 ? 8.864 -3.131 -11.515 1.00 98.31 329 ALA A O 1
ATOM 2507 N N . LEU A 1 330 ? 9.106 -3.398 -9.286 1.00 97.31 330 LEU A N 1
ATOM 2508 C CA . LEU A 1 330 ? 7.698 -3.271 -8.903 1.00 97.31 330 LEU A CA 1
ATOM 2509 C C . LEU A 1 330 ? 7.135 -1.909 -9.335 1.00 97.31 330 LEU A C 1
ATOM 2511 O O . LEU A 1 330 ? 6.146 -1.858 -10.060 1.00 97.31 330 LEU A O 1
ATOM 2515 N N . ALA A 1 331 ? 7.790 -0.806 -8.956 1.00 98.31 331 ALA A N 1
ATOM 2516 C CA . ALA A 1 331 ? 7.358 0.547 -9.302 1.00 98.31 331 ALA A CA 1
ATOM 2517 C C . ALA A 1 331 ? 7.285 0.772 -10.822 1.00 98.31 331 ALA A C 1
ATOM 2519 O O . ALA A 1 331 ? 6.317 1.366 -11.309 1.00 98.31 331 ALA A O 1
ATOM 2520 N N . LEU A 1 332 ? 8.274 0.271 -11.574 1.00 98.69 332 LEU A N 1
ATOM 2521 C CA . LEU A 1 332 ? 8.290 0.327 -13.036 1.00 98.69 332 LEU A CA 1
ATOM 2522 C C . LEU A 1 332 ? 7.162 -0.511 -13.645 1.00 98.69 332 LEU A C 1
ATOM 2524 O O . LEU A 1 332 ? 6.445 -0.025 -14.515 1.00 98.69 332 LEU A O 1
ATOM 2528 N N . GLY A 1 333 ? 6.992 -1.758 -13.203 1.00 97.69 333 GLY A N 1
ATOM 2529 C CA . GLY A 1 333 ? 5.916 -2.610 -13.701 1.00 97.69 333 GLY A CA 1
ATOM 2530 C C . GLY A 1 333 ? 4.539 -2.001 -13.427 1.00 97.69 333 GLY A C 1
ATOM 2531 O O . GLY A 1 333 ? 3.686 -1.999 -14.311 1.00 97.69 333 GLY A O 1
ATOM 2532 N N . ASN A 1 334 ? 4.369 -1.380 -12.259 1.00 96.06 334 ASN A N 1
ATOM 2533 C CA . ASN A 1 334 ? 3.134 -0.723 -11.859 1.00 96.06 334 ASN A CA 1
ATOM 2534 C C . ASN A 1 334 ? 2.779 0.495 -12.733 1.00 96.06 334 ASN A C 1
ATOM 2536 O O . ASN A 1 334 ? 1.667 0.573 -13.258 1.00 96.06 334 ASN A O 1
ATOM 2540 N N . ILE A 1 335 ? 3.727 1.418 -12.963 1.00 97.75 335 ILE A N 1
ATOM 2541 C CA . ILE A 1 335 ? 3.461 2.606 -13.796 1.00 97.75 335 ILE A CA 1
ATOM 2542 C C . ILE A 1 335 ? 3.215 2.195 -15.249 1.00 97.75 335 ILE A C 1
ATOM 2544 O O . ILE A 1 335 ? 2.324 2.721 -15.908 1.00 97.75 335 ILE A O 1
ATOM 2548 N N . VAL A 1 336 ? 3.964 1.206 -15.746 1.00 97.50 336 VAL A N 1
ATOM 2549 C CA . VAL A 1 336 ? 3.808 0.699 -17.111 1.00 97.50 336 VAL A CA 1
ATOM 2550 C C . VAL A 1 336 ? 2.433 0.066 -17.293 1.00 97.50 336 VAL A C 1
ATOM 2552 O O . VAL A 1 336 ? 1.761 0.357 -18.284 1.00 97.50 336 VAL A O 1
ATOM 2555 N N . HIS A 1 337 ? 1.995 -0.756 -16.336 1.00 94.00 337 HIS A N 1
ATOM 2556 C CA . HIS A 1 337 ? 0.660 -1.340 -16.348 1.00 94.00 337 HIS A CA 1
ATOM 2557 C C . HIS A 1 337 ? -0.416 -0.255 -16.363 1.00 94.00 337 HIS A C 1
ATOM 2559 O O . HIS A 1 337 ? -1.212 -0.184 -17.300 1.00 94.00 337 HIS A O 1
ATOM 2565 N N . GLY A 1 338 ? -0.433 0.613 -15.352 1.00 93.44 338 GLY A N 1
ATOM 2566 C CA . GLY A 1 338 ? -1.551 1.528 -15.193 1.00 93.44 338 GLY A CA 1
ATOM 2567 C C . GLY A 1 338 ? -1.599 2.614 -16.277 1.00 93.44 338 GLY A C 1
ATOM 2568 O O . GLY A 1 338 ? -2.689 2.931 -16.752 1.00 93.44 338 GLY A O 1
ATOM 2569 N N . LEU A 1 339 ? -0.456 3.117 -16.769 1.00 95.38 339 LEU A N 1
ATOM 2570 C CA . LEU A 1 339 ? -0.443 4.024 -17.924 1.00 95.38 339 LEU A CA 1
ATOM 2571 C C . LEU A 1 339 ? -0.929 3.321 -19.201 1.00 95.38 339 LEU A C 1
ATOM 2573 O O . LEU A 1 339 ? -1.687 3.914 -19.968 1.00 95.38 339 LEU A O 1
ATOM 2577 N N . SER A 1 340 ? -0.543 2.058 -19.424 1.00 93.50 340 SER A N 1
ATOM 2578 C CA . SER A 1 340 ? -1.014 1.267 -20.570 1.00 93.50 340 SER A CA 1
ATOM 2579 C C . SER A 1 340 ? -2.529 1.061 -20.527 1.00 93.50 340 SER A C 1
ATOM 2581 O O . SER A 1 340 ? -3.190 1.251 -21.545 1.00 93.50 340 SER A O 1
ATOM 2583 N N . VAL A 1 341 ? -3.089 0.734 -19.358 1.00 89.88 341 VAL A N 1
ATOM 2584 C CA . VAL A 1 341 ? -4.542 0.593 -19.144 1.00 89.88 341 VAL A CA 1
ATOM 2585 C C . VAL A 1 341 ? -5.271 1.924 -19.370 1.00 89.88 341 VAL A C 1
ATOM 2587 O O . VAL A 1 341 ? -6.388 1.937 -19.880 1.00 89.88 341 VAL A O 1
ATOM 2590 N N . CYS A 1 342 ? -4.619 3.051 -19.079 1.00 90.56 342 CYS A N 1
ATOM 2591 C CA . CYS A 1 342 ? -5.130 4.394 -19.368 1.00 90.56 342 CYS A CA 1
ATOM 2592 C C . CYS A 1 342 ? -4.909 4.854 -20.826 1.00 90.56 342 CYS A C 1
ATOM 2594 O O . CYS A 1 342 ? -5.192 6.007 -21.146 1.00 90.56 342 CYS A O 1
ATOM 2596 N N . GLY A 1 343 ? -4.408 3.990 -21.718 1.00 90.69 343 GLY A N 1
ATOM 2597 C CA . GLY A 1 343 ? -4.245 4.283 -23.147 1.00 90.69 343 GLY A CA 1
ATOM 2598 C C . GLY A 1 343 ? -2.908 4.919 -23.548 1.00 90.69 343 GLY A C 1
ATOM 2599 O O . GLY A 1 343 ? -2.783 5.440 -24.657 1.00 90.69 343 GLY A O 1
ATOM 2600 N N . HIS A 1 344 ? -1.886 4.890 -22.687 1.00 94.88 344 HIS A N 1
ATOM 2601 C CA . HIS A 1 344 ? -0.562 5.421 -23.017 1.00 94.88 344 HIS A CA 1
ATOM 2602 C C . HIS A 1 344 ? 0.251 4.433 -23.879 1.00 94.88 344 HIS A C 1
ATOM 2604 O O . HIS A 1 344 ? 0.894 3.515 -23.364 1.00 94.88 344 HIS A O 1
ATOM 2610 N N . GLY A 1 345 ? 0.287 4.643 -25.200 1.00 94.06 345 GLY A N 1
ATOM 2611 C CA . GLY A 1 345 ? 0.881 3.689 -26.156 1.00 94.06 345 GLY A CA 1
ATOM 2612 C C . GLY A 1 345 ? 2.350 3.316 -25.895 1.00 94.06 345 GLY A C 1
ATOM 2613 O O . GLY A 1 345 ? 2.716 2.147 -25.964 1.00 94.06 345 GLY A O 1
ATOM 2614 N N . LYS A 1 346 ? 3.205 4.266 -25.487 1.00 97.38 346 LYS A N 1
ATOM 2615 C CA . LYS A 1 346 ? 4.616 3.951 -25.169 1.00 97.38 346 LYS A CA 1
ATOM 2616 C C . LYS A 1 346 ? 4.776 3.080 -23.921 1.00 97.38 346 LYS A C 1
ATOM 2618 O O . LYS A 1 346 ? 5.766 2.359 -23.807 1.00 97.38 346 LYS A O 1
ATOM 2623 N N . ALA A 1 347 ? 3.824 3.154 -22.988 1.00 96.88 347 ALA A N 1
ATOM 2624 C CA . ALA A 1 347 ? 3.824 2.276 -21.823 1.00 96.88 347 ALA A CA 1
ATOM 2625 C C . ALA A 1 347 ? 3.460 0.850 -22.260 1.00 96.88 347 ALA A C 1
ATOM 2627 O O . ALA A 1 347 ? 4.138 -0.100 -21.879 1.00 96.88 347 ALA A O 1
ATOM 2628 N N . GLU A 1 348 ? 2.479 0.697 -23.153 1.00 94.44 348 GLU A N 1
ATOM 2629 C CA . GLU A 1 348 ? 2.133 -0.603 -23.738 1.00 94.44 348 GLU A CA 1
ATOM 2630 C C . GLU A 1 348 ? 3.327 -1.253 -24.463 1.00 94.44 348 GLU A C 1
ATOM 2632 O O . GLU A 1 348 ? 3.641 -2.424 -24.215 1.00 94.44 348 GLU A O 1
ATOM 2637 N N . ASP A 1 349 ? 4.038 -0.479 -25.289 1.00 96.12 349 ASP A N 1
ATOM 2638 C CA . ASP A 1 349 ? 5.250 -0.913 -25.992 1.00 96.12 349 ASP A CA 1
ATOM 2639 C C . ASP A 1 349 ? 6.371 -1.330 -25.035 1.00 96.12 349 ASP A C 1
ATOM 2641 O O . ASP A 1 349 ? 7.086 -2.306 -25.285 1.00 96.12 349 ASP A O 1
ATOM 2645 N N . LEU A 1 350 ? 6.554 -0.586 -23.940 1.00 97.69 350 LEU A N 1
ATOM 2646 C CA . LEU A 1 350 ? 7.542 -0.915 -22.920 1.00 97.69 350 LEU A CA 1
ATOM 2647 C C . LEU A 1 350 ? 7.156 -2.203 -22.183 1.00 97.69 350 LEU A C 1
ATOM 2649 O O . LEU A 1 350 ? 8.000 -3.083 -22.028 1.00 97.69 350 LEU A O 1
ATOM 2653 N N . GLY A 1 351 ? 5.883 -2.370 -21.816 1.00 95.81 351 GLY A N 1
ATOM 2654 C CA . GLY A 1 351 ? 5.368 -3.595 -21.198 1.00 95.81 351 GLY A CA 1
ATOM 2655 C C . GLY A 1 351 ? 5.572 -4.836 -22.075 1.00 95.81 351 GLY A C 1
ATOM 2656 O O . GLY A 1 351 ? 6.028 -5.866 -21.579 1.00 95.81 351 GLY A O 1
ATOM 2657 N N . ASN A 1 352 ? 5.344 -4.715 -23.390 1.00 95.06 352 ASN A N 1
ATOM 2658 C CA . ASN A 1 352 ? 5.605 -5.774 -24.379 1.00 95.06 352 ASN A CA 1
ATOM 2659 C C . ASN A 1 352 ? 7.082 -6.203 -24.443 1.00 95.06 352 ASN A C 1
ATOM 2661 O O . ASN A 1 352 ? 7.379 -7.335 -24.817 1.00 95.06 352 ASN A O 1
ATOM 2665 N N . LYS A 1 353 ? 8.015 -5.314 -24.085 1.00 97.00 353 LYS A N 1
ATOM 2666 C CA . LYS A 1 353 ? 9.457 -5.608 -24.045 1.00 97.00 353 LYS A CA 1
ATOM 2667 C C . LYS A 1 353 ? 9.897 -6.147 -22.684 1.00 97.00 353 LYS A C 1
ATOM 2669 O O . LYS A 1 353 ? 10.714 -7.065 -22.634 1.00 97.00 353 LYS A O 1
ATOM 2674 N N . LEU A 1 354 ? 9.371 -5.579 -21.597 1.00 97.81 354 LEU A N 1
ATOM 2675 C CA . LEU A 1 354 ? 9.745 -5.932 -20.228 1.00 97.81 354 LEU A CA 1
ATOM 2676 C C . LEU A 1 354 ? 9.287 -7.342 -19.851 1.00 97.81 354 LEU A C 1
ATOM 2678 O O . LEU A 1 354 ? 10.093 -8.106 -19.324 1.00 97.81 354 LEU A O 1
ATOM 2682 N N . LEU A 1 355 ? 8.038 -7.715 -20.156 1.00 97.56 355 LEU A N 1
ATOM 2683 C CA . LEU A 1 355 ? 7.480 -8.998 -19.720 1.00 97.56 355 LEU A CA 1
ATOM 2684 C C . LEU A 1 355 ? 8.291 -10.207 -20.241 1.00 97.56 355 LEU A C 1
ATOM 2686 O O . LEU A 1 355 ? 8.764 -10.987 -19.411 1.00 97.56 355 LEU A O 1
ATOM 2690 N N . PRO A 1 356 ? 8.576 -10.351 -21.554 1.00 97.69 356 PRO A N 1
ATOM 2691 C CA . PRO A 1 356 ? 9.409 -11.455 -22.039 1.00 97.69 356 PRO A CA 1
ATOM 2692 C C . PRO A 1 356 ? 10.843 -11.417 -21.493 1.00 97.69 356 PRO A C 1
ATOM 2694 O O . PRO A 1 356 ? 11.455 -12.462 -21.262 1.00 97.69 356 PRO A O 1
ATOM 2697 N N . ALA A 1 357 ? 11.402 -10.219 -21.279 1.00 97.88 357 ALA A N 1
ATOM 2698 C CA . ALA A 1 357 ? 12.748 -10.064 -20.739 1.00 97.88 357 ALA A CA 1
ATOM 2699 C C . ALA A 1 357 ? 12.840 -10.547 -19.283 1.00 97.88 357 ALA A C 1
ATOM 2701 O O . ALA A 1 357 ? 13.780 -11.271 -18.948 1.00 97.88 357 ALA A O 1
ATOM 2702 N N . TRP A 1 358 ? 11.863 -10.198 -18.443 1.00 98.12 358 TRP A N 1
ATOM 2703 C CA . TRP A 1 358 ? 11.794 -10.646 -17.054 1.00 98.12 358 TRP A CA 1
ATOM 2704 C C . TRP A 1 358 ? 11.466 -12.135 -16.931 1.00 98.12 358 TRP A C 1
ATOM 2706 O O . TRP A 1 358 ? 12.121 -12.813 -16.144 1.00 98.12 358 TRP A O 1
ATOM 2716 N N . ILE A 1 359 ? 10.583 -12.687 -17.774 1.00 97.88 359 ILE A N 1
ATOM 2717 C CA . ILE A 1 359 ? 10.352 -14.144 -17.840 1.00 97.88 359 ILE A CA 1
ATOM 2718 C C . ILE A 1 359 ? 11.664 -14.873 -18.127 1.00 97.88 359 ILE A C 1
ATOM 2720 O O . ILE A 1 359 ? 12.015 -15.835 -17.444 1.00 97.88 359 ILE A O 1
ATOM 2724 N N . ARG A 1 360 ? 12.426 -14.396 -19.117 1.00 97.44 360 ARG A N 1
ATOM 2725 C CA . ARG A 1 360 ? 13.723 -14.985 -19.452 1.00 97.44 360 ARG A CA 1
ATOM 2726 C C . ARG A 1 360 ? 14.696 -14.910 -18.278 1.00 97.44 360 ARG A C 1
ATOM 2728 O O . ARG A 1 360 ? 15.356 -15.905 -18.013 1.00 97.44 360 ARG A O 1
ATOM 2735 N N . ILE A 1 361 ? 14.782 -13.777 -17.580 1.00 96.94 361 ILE A N 1
ATOM 2736 C CA . ILE A 1 361 ? 15.633 -13.623 -16.388 1.00 96.94 361 ILE A CA 1
ATOM 2737 C C . ILE A 1 361 ? 15.274 -14.674 -15.331 1.00 96.94 361 ILE A C 1
ATOM 2739 O O . ILE A 1 361 ? 16.149 -15.392 -14.861 1.00 96.94 361 ILE A O 1
ATOM 2743 N N . VAL A 1 362 ? 13.986 -14.805 -15.010 1.00 95.75 362 VAL A N 1
ATOM 2744 C CA . VAL A 1 362 ? 13.491 -15.711 -13.965 1.00 95.75 362 VAL A CA 1
ATOM 2745 C C . VAL A 1 362 ? 13.744 -17.183 -14.300 1.00 95.75 362 VAL A C 1
ATOM 2747 O O . VAL A 1 362 ? 14.037 -17.974 -13.406 1.00 95.75 362 VAL A O 1
ATOM 2750 N N . LEU A 1 363 ? 13.634 -17.559 -15.576 1.00 94.31 363 LEU A N 1
ATOM 2751 C CA . LEU A 1 363 ? 13.760 -18.949 -16.025 1.00 94.31 363 LEU A CA 1
ATOM 2752 C C . LEU A 1 363 ? 15.184 -19.347 -16.450 1.00 94.31 363 LEU A C 1
ATOM 2754 O O . LEU A 1 363 ? 15.419 -20.519 -16.738 1.00 94.31 363 LEU A O 1
ATOM 2758 N N . THR A 1 364 ? 16.129 -18.405 -16.517 1.00 94.69 364 THR A N 1
ATOM 2759 C CA . THR A 1 364 ? 17.514 -18.700 -16.912 1.00 94.69 364 THR A CA 1
ATOM 2760 C C . THR A 1 364 ? 18.300 -19.263 -15.732 1.00 94.69 364 THR A C 1
ATOM 2762 O O . THR A 1 364 ? 18.463 -18.598 -14.706 1.00 94.69 364 THR A O 1
ATOM 2765 N N . GLU A 1 365 ? 18.844 -20.469 -15.902 1.00 87.50 365 GLU A N 1
ATOM 2766 C CA . GLU A 1 365 ? 19.728 -21.103 -14.921 1.00 87.50 365 GLU A CA 1
ATOM 2767 C C . GLU A 1 365 ? 20.969 -20.241 -14.629 1.00 87.50 365 GLU A C 1
ATOM 2769 O O . GLU A 1 365 ? 21.563 -19.644 -15.525 1.00 87.50 365 GLU A O 1
ATOM 2774 N N . GLY A 1 366 ? 21.375 -20.178 -13.357 1.00 86.75 366 GLY A N 1
ATOM 2775 C CA . GLY A 1 366 ? 22.555 -19.418 -12.921 1.00 86.75 366 GLY A CA 1
ATOM 2776 C C . GLY A 1 366 ? 22.336 -17.911 -12.734 1.00 86.75 366 GLY A C 1
ATOM 2777 O O . GLY A 1 366 ? 23.269 -17.206 -12.350 1.00 86.75 366 GLY A O 1
ATOM 2778 N N . THR A 1 367 ? 21.121 -17.405 -12.955 1.00 92.38 367 THR A N 1
ATOM 2779 C CA . THR A 1 367 ? 20.770 -16.008 -12.665 1.00 92.38 367 THR A CA 1
ATOM 2780 C C . THR A 1 367 ? 20.770 -15.741 -11.155 1.00 92.38 367 THR A C 1
ATOM 2782 O O . THR A 1 367 ? 20.318 -16.569 -10.365 1.00 92.38 367 THR A O 1
ATOM 2785 N N . SER A 1 368 ? 21.270 -14.571 -10.738 1.00 94.25 368 SER A N 1
ATOM 2786 C CA . SER A 1 368 ? 21.265 -14.153 -9.327 1.00 94.25 368 SER A CA 1
ATOM 2787 C C . SER A 1 368 ? 19.846 -14.133 -8.749 1.00 94.25 368 SER A C 1
ATOM 2789 O O . SER A 1 368 ? 18.949 -13.535 -9.344 1.00 94.25 368 SER A O 1
ATOM 2791 N N . THR A 1 369 ? 19.663 -14.690 -7.546 1.00 94.56 369 THR A N 1
ATOM 2792 C CA . THR A 1 369 ? 18.373 -14.706 -6.835 1.00 94.56 369 THR A CA 1
ATOM 2793 C C . THR A 1 369 ? 17.746 -13.318 -6.730 1.00 94.56 369 THR A C 1
ATOM 2795 O O . THR A 1 369 ? 16.549 -13.182 -6.954 1.00 94.56 369 THR A O 1
ATOM 2798 N N . MET A 1 370 ? 18.539 -12.278 -6.451 1.00 95.62 370 MET A N 1
ATOM 2799 C CA . MET A 1 370 ? 18.031 -10.903 -6.330 1.00 95.62 370 MET A CA 1
ATOM 2800 C C . MET A 1 370 ? 17.512 -10.356 -7.663 1.00 95.62 370 MET A C 1
ATOM 2802 O O . MET A 1 370 ? 16.492 -9.677 -7.703 1.00 95.62 370 MET A O 1
ATOM 2806 N N . LEU A 1 371 ? 18.177 -10.700 -8.769 1.00 96.88 371 LEU A N 1
ATOM 2807 C CA . LEU A 1 371 ? 17.728 -10.321 -10.108 1.00 96.88 371 LEU A CA 1
ATOM 2808 C C . LEU A 1 371 ? 16.436 -11.064 -10.490 1.00 96.88 371 LEU A C 1
ATOM 2810 O O . LEU A 1 371 ? 15.528 -10.461 -11.060 1.00 96.88 371 LEU A O 1
ATOM 2814 N N . CYS A 1 372 ? 16.318 -12.346 -10.125 1.00 97.31 372 CYS A N 1
ATOM 2815 C CA . CYS A 1 372 ? 15.081 -13.109 -10.296 1.00 97.31 372 CYS A CA 1
ATOM 2816 C C . CYS A 1 372 ? 13.934 -12.538 -9.454 1.00 97.31 372 CYS A C 1
ATOM 2818 O O . CYS A 1 372 ? 12.825 -12.400 -9.962 1.00 97.31 372 CYS A O 1
ATOM 2820 N N . LEU A 1 373 ? 14.187 -12.174 -8.193 1.00 96.62 373 LEU A N 1
ATOM 2821 C CA . LEU A 1 373 ? 13.187 -11.550 -7.323 1.00 96.62 373 LEU A CA 1
ATOM 2822 C C . LEU A 1 373 ? 12.708 -10.217 -7.895 1.00 96.62 373 LEU A C 1
ATOM 2824 O O . LEU A 1 373 ? 11.499 -9.993 -7.954 1.00 96.62 373 LEU A O 1
ATOM 2828 N N . ALA A 1 374 ? 13.619 -9.372 -8.378 1.00 97.69 374 ALA A N 1
ATOM 2829 C CA . ALA A 1 374 ? 13.240 -8.106 -8.988 1.00 97.69 374 ALA A CA 1
ATOM 2830 C C . ALA A 1 374 ? 12.383 -8.309 -10.246 1.00 97.69 374 ALA A C 1
ATOM 2832 O O . ALA A 1 374 ? 11.327 -7.692 -10.388 1.00 97.69 374 ALA A O 1
ATOM 2833 N N . ALA A 1 375 ? 12.780 -9.238 -11.117 1.00 98.12 375 ALA A N 1
ATOM 2834 C CA . ALA A 1 375 ? 12.005 -9.599 -12.298 1.00 98.12 375 ALA A CA 1
ATOM 2835 C C . ALA A 1 375 ? 10.611 -10.154 -11.944 1.00 98.12 375 ALA A C 1
ATOM 2837 O O . ALA A 1 375 ? 9.631 -9.749 -12.566 1.00 98.12 375 ALA A O 1
ATOM 2838 N N . LEU A 1 376 ? 10.493 -11.012 -10.922 1.00 97.12 376 LEU A N 1
ATOM 2839 C CA . LEU A 1 376 ? 9.204 -11.536 -10.453 1.00 97.12 376 LEU A CA 1
ATOM 2840 C C . LEU A 1 376 ? 8.255 -10.426 -9.986 1.00 97.12 376 LEU A C 1
ATOM 2842 O O . LEU A 1 376 ? 7.105 -10.390 -10.422 1.00 97.12 376 LEU A O 1
ATOM 2846 N N . HIS A 1 377 ? 8.733 -9.509 -9.140 1.00 97.00 377 HIS A N 1
ATOM 2847 C CA . HIS A 1 377 ? 7.917 -8.398 -8.641 1.00 97.00 377 HIS A CA 1
ATOM 2848 C C . HIS A 1 377 ? 7.473 -7.475 -9.780 1.00 97.00 377 HIS A C 1
ATOM 2850 O O . HIS A 1 377 ? 6.297 -7.127 -9.870 1.00 97.00 377 HIS A O 1
ATOM 2856 N N . GLY A 1 378 ? 8.382 -7.141 -10.702 1.00 97.69 378 GLY A N 1
ATOM 2857 C CA . GLY A 1 378 ? 8.045 -6.340 -11.877 1.00 97.69 378 GLY A CA 1
ATOM 2858 C C . GLY A 1 378 ? 7.000 -7.007 -12.778 1.00 97.69 378 GLY A C 1
ATOM 2859 O O . GLY A 1 378 ? 6.046 -6.354 -13.202 1.00 97.69 378 GLY A O 1
ATOM 2860 N N . MET A 1 379 ? 7.133 -8.310 -13.051 1.00 96.81 379 MET A N 1
ATOM 2861 C CA . MET A 1 379 ? 6.177 -9.063 -13.876 1.00 96.81 379 MET A CA 1
ATOM 2862 C C . MET A 1 379 ? 4.768 -9.070 -13.290 1.00 96.81 379 MET A C 1
ATOM 2864 O O . MET A 1 379 ? 3.798 -8.915 -14.028 1.00 96.81 379 MET A O 1
ATOM 2868 N N . VAL A 1 380 ? 4.657 -9.261 -11.977 1.00 95.69 380 VAL A N 1
ATOM 2869 C CA . VAL A 1 380 ? 3.369 -9.304 -11.277 1.00 95.69 380 VAL A CA 1
ATOM 2870 C C . VAL A 1 380 ? 2.716 -7.921 -11.262 1.00 95.69 380 VAL A C 1
ATOM 2872 O O . VAL A 1 380 ? 1.526 -7.806 -11.553 1.00 95.69 380 VAL A O 1
ATOM 2875 N N . ALA A 1 381 ? 3.506 -6.860 -11.086 1.00 95.25 381 ALA A N 1
ATOM 2876 C CA . ALA A 1 381 ? 3.020 -5.486 -11.209 1.00 95.25 381 ALA A CA 1
ATOM 2877 C C . ALA A 1 381 ? 2.536 -5.151 -12.633 1.00 95.25 381 ALA A C 1
ATOM 2879 O O . ALA A 1 381 ? 1.515 -4.488 -12.798 1.00 95.25 381 ALA A O 1
ATOM 2880 N N . LEU A 1 382 ? 3.222 -5.648 -13.675 1.00 94.50 382 LEU A N 1
ATOM 2881 C CA . LEU A 1 382 ? 2.850 -5.425 -15.085 1.00 94.50 382 LEU A CA 1
ATOM 2882 C C . LEU A 1 382 ? 1.464 -5.965 -15.454 1.00 94.50 382 LEU A C 1
ATOM 2884 O O . LEU A 1 382 ? 0.864 -5.517 -16.439 1.00 94.50 382 LEU A O 1
ATOM 2888 N N . VAL A 1 383 ? 0.969 -6.941 -14.695 1.00 91.19 383 VAL A N 1
ATOM 2889 C CA . VAL A 1 383 ? -0.364 -7.528 -14.872 1.00 91.19 383 VAL A CA 1
ATOM 2890 C C . VAL A 1 383 ? -1.374 -6.995 -13.856 1.00 91.19 383 VAL A C 1
ATOM 2892 O O . VAL A 1 383 ? -2.450 -7.563 -13.720 1.00 91.19 383 VAL A O 1
ATOM 2895 N N . GLY A 1 384 ? -1.065 -5.876 -13.197 1.00 86.75 384 GLY A N 1
ATOM 2896 C CA . GLY A 1 384 ? -2.038 -5.103 -12.432 1.00 86.75 384 GLY A CA 1
ATOM 2897 C C . GLY A 1 384 ? -2.269 -5.571 -11.006 1.00 86.75 384 GLY A C 1
ATOM 2898 O O . GLY A 1 384 ? -3.352 -5.337 -10.478 1.00 86.75 384 GLY A O 1
ATOM 2899 N N . SER A 1 385 ? -1.272 -6.186 -10.358 1.00 87.12 385 SER A N 1
ATOM 2900 C CA . SER A 1 385 ? -1.394 -6.590 -8.950 1.00 87.12 385 SER A CA 1
ATOM 2901 C C . SER A 1 385 ? -1.774 -5.436 -8.014 1.00 87.12 385 SER A C 1
ATOM 2903 O O . SER A 1 385 ? -2.501 -5.661 -7.052 1.00 87.12 385 SER A O 1
ATOM 2905 N N . GLU A 1 386 ? -1.384 -4.201 -8.340 1.00 83.62 386 GLU A N 1
ATOM 2906 C CA . GLU A 1 386 ? -1.641 -3.002 -7.523 1.00 83.62 386 GLU A CA 1
ATOM 2907 C C . GLU A 1 386 ? -2.846 -2.165 -7.992 1.00 83.62 386 GLU A C 1
ATOM 2909 O O . GLU A 1 386 ? -3.025 -1.028 -7.550 1.00 83.62 386 GLU A O 1
ATOM 2914 N N . GLY A 1 387 ? -3.689 -2.694 -8.889 1.00 74.88 387 GLY A N 1
ATOM 2915 C CA . GLY A 1 387 ? -4.799 -1.940 -9.490 1.00 74.88 387 GLY A CA 1
ATOM 2916 C C . GLY A 1 387 ? -5.763 -1.311 -8.472 1.00 74.88 387 GLY A C 1
ATOM 2917 O O . GLY A 1 387 ? -6.243 -0.195 -8.689 1.00 74.88 387 GLY A O 1
ATOM 2918 N N . ASP A 1 388 ? -5.978 -1.977 -7.334 1.00 73.06 388 ASP A N 1
ATOM 2919 C CA . ASP A 1 388 ? -6.829 -1.500 -6.237 1.00 73.06 388 ASP A CA 1
ATOM 2920 C C . ASP A 1 388 ? -6.308 -0.207 -5.593 1.00 73.06 388 ASP A C 1
ATOM 2922 O O . ASP A 1 388 ? -7.092 0.668 -5.225 1.00 73.06 388 ASP A O 1
ATOM 2926 N N . VAL A 1 389 ? -4.984 -0.053 -5.482 1.00 72.44 389 VAL A N 1
ATOM 2927 C CA . VAL A 1 389 ? -4.351 1.134 -4.884 1.00 72.44 389 VAL A CA 1
ATOM 2928 C C . VAL A 1 389 ? -4.577 2.376 -5.750 1.00 72.44 389 VAL A C 1
ATOM 2930 O O . VAL A 1 389 ? -4.735 3.482 -5.234 1.00 72.44 389 VAL A O 1
ATOM 2933 N N . MET A 1 390 ? -4.618 2.193 -7.070 1.00 75.50 390 MET A N 1
ATOM 2934 C CA . MET A 1 390 ? -4.682 3.275 -8.061 1.00 75.50 390 MET A CA 1
ATOM 2935 C C . MET A 1 390 ? -6.111 3.585 -8.529 1.00 75.50 390 MET A C 1
ATOM 2937 O O . MET A 1 390 ? -6.332 4.543 -9.274 1.00 75.50 390 MET A O 1
ATOM 2941 N N . GLN A 1 391 ? -7.088 2.775 -8.100 1.00 72.06 391 GLN A N 1
ATOM 2942 C CA . GLN A 1 391 ? -8.505 2.898 -8.461 1.00 72.06 391 GLN A CA 1
ATOM 2943 C C . GLN A 1 391 ? -8.721 3.007 -9.975 1.00 72.06 391 GLN A C 1
ATOM 2945 O O . GLN A 1 391 ? -9.510 3.816 -10.470 1.00 72.06 391 GLN A O 1
ATOM 2950 N N . LEU A 1 392 ? -7.975 2.198 -10.728 1.00 70.75 392 LEU A N 1
ATOM 2951 C CA . LEU A 1 392 ? -8.072 2.179 -12.181 1.00 70.75 392 LEU A CA 1
ATOM 2952 C C . LEU A 1 392 ? -9.440 1.644 -12.610 1.00 70.75 392 LEU A C 1
ATOM 2954 O O . LEU A 1 392 ? -9.943 0.651 -12.083 1.00 70.75 392 LEU A O 1
ATOM 2958 N N . LYS A 1 393 ? -10.058 2.305 -13.595 1.00 63.00 393 LYS A N 1
ATOM 2959 C CA . LYS A 1 393 ? -11.365 1.889 -14.117 1.00 63.00 393 LYS A CA 1
ATOM 2960 C C . LYS A 1 393 ? -11.264 0.499 -14.755 1.00 63.00 393 LYS A C 1
ATOM 2962 O O . LYS A 1 393 ? -10.523 0.290 -15.712 1.00 63.00 393 LYS A O 1
ATOM 2967 N N . SER A 1 394 ? -12.078 -0.429 -14.248 1.00 52.88 394 SER A N 1
ATOM 2968 C CA . SER A 1 394 ? -12.089 -1.860 -14.601 1.00 52.88 394 SER A CA 1
ATOM 2969 C C . SER A 1 394 ? -12.386 -2.162 -16.084 1.00 52.88 394 SER A C 1
ATOM 2971 O O . SER A 1 394 ? -12.063 -3.240 -16.581 1.00 52.88 394 SER A O 1
ATOM 2973 N N . GLU A 1 395 ? -12.962 -1.216 -16.833 1.00 48.66 395 GLU A N 1
ATOM 2974 C CA . GLU A 1 395 ? -13.358 -1.415 -18.237 1.00 48.66 395 GLU A CA 1
ATOM 2975 C C . GLU A 1 395 ? -12.169 -1.713 -19.171 1.00 48.66 395 GLU A C 1
ATOM 2977 O O . GLU A 1 395 ? -12.315 -2.475 -20.125 1.00 48.66 395 GLU A O 1
ATOM 2982 N N . ALA A 1 396 ? -10.973 -1.201 -18.866 1.00 49.75 396 ALA A N 1
ATOM 2983 C CA . ALA A 1 396 ? -9.769 -1.420 -19.674 1.00 49.75 396 ALA A CA 1
ATOM 2984 C C . ALA A 1 396 ? -9.024 -2.740 -19.356 1.00 49.75 396 ALA A C 1
ATOM 2986 O O . ALA A 1 396 ? -8.145 -3.157 -20.112 1.00 49.75 396 ALA A O 1
ATOM 2987 N N . ILE A 1 397 ? -9.411 -3.450 -18.288 1.00 56.28 397 ILE A N 1
ATOM 2988 C CA . ILE A 1 397 ? -8.789 -4.711 -17.832 1.00 56.28 397 ILE A CA 1
ATOM 2989 C C . ILE A 1 397 ? -9.314 -5.928 -18.637 1.00 56.28 397 ILE A C 1
ATOM 2991 O O . ILE A 1 397 ? -8.799 -7.036 -18.535 1.00 56.28 397 ILE A O 1
ATOM 2995 N N . GLN A 1 398 ? -10.310 -5.743 -19.512 1.00 55.78 398 GLN A N 1
ATOM 2996 C CA . GLN A 1 398 ? -11.036 -6.837 -20.182 1.00 55.78 398 GLN A CA 1
ATOM 2997 C C . GLN A 1 398 ? -10.510 -7.225 -21.577 1.00 55.78 398 GLN A C 1
ATOM 2999 O O . GLN A 1 398 ? -11.177 -7.961 -22.308 1.00 55.78 398 GLN A O 1
ATOM 3004 N N . SER A 1 399 ? -9.329 -6.755 -21.989 1.00 66.44 399 SER A N 1
ATOM 3005 C CA . SER A 1 399 ? -8.778 -7.145 -23.294 1.00 66.44 399 SER A CA 1
ATOM 3006 C C . SER A 1 399 ? -8.257 -8.591 -23.281 1.00 66.44 399 SER A C 1
ATOM 3008 O O . SER A 1 399 ? -7.619 -9.039 -22.326 1.00 66.44 399 SER A O 1
ATOM 3010 N N . SER A 1 400 ? -8.468 -9.329 -24.377 1.00 71.44 400 SER A N 1
ATOM 3011 C CA . SER A 1 400 ? -7.898 -10.678 -24.559 1.00 71.44 400 SER A CA 1
ATOM 3012 C C . SER A 1 400 ? -6.370 -10.687 -24.427 1.00 71.44 400 SER A C 1
ATOM 3014 O O . SER A 1 400 ? -5.780 -11.664 -23.966 1.00 71.44 400 SER A O 1
ATOM 3016 N N . HIS A 1 401 ? -5.738 -9.574 -24.798 1.00 74.38 401 HIS A N 1
ATOM 3017 C CA . HIS A 1 401 ? -4.306 -9.351 -24.679 1.00 74.38 401 HIS A CA 1
ATOM 3018 C C . HIS A 1 401 ? -3.846 -9.284 -23.214 1.00 74.38 401 HIS A C 1
ATOM 3020 O O . HIS A 1 401 ? -2.870 -9.943 -22.853 1.00 74.38 401 HIS A O 1
ATOM 3026 N N . PHE A 1 402 ? -4.576 -8.570 -22.349 1.00 80.25 402 PHE A N 1
ATOM 3027 C CA . PHE A 1 402 ? -4.294 -8.529 -20.911 1.00 80.25 402 PHE A CA 1
ATOM 3028 C C . PHE A 1 402 ? -4.417 -9.916 -20.268 1.00 80.25 402 PHE A C 1
ATOM 3030 O O . PHE A 1 402 ? -3.502 -10.352 -19.569 1.00 80.25 402 PHE A O 1
ATOM 3037 N N . GLN A 1 403 ? -5.488 -10.656 -20.578 1.00 83.25 403 GLN A N 1
ATOM 3038 C CA . GLN A 1 403 ? -5.672 -12.017 -20.065 1.00 83.25 403 GLN A CA 1
ATOM 3039 C C . GLN A 1 403 ? -4.536 -12.959 -20.500 1.00 83.25 403 GLN A C 1
ATOM 3041 O O . GLN A 1 403 ? -4.105 -13.813 -19.725 1.00 83.25 403 GLN A O 1
ATOM 3046 N N . GLY A 1 404 ? -4.024 -12.792 -21.724 1.00 87.12 404 GLY A N 1
ATOM 3047 C CA . GLY A 1 404 ? -2.854 -13.521 -22.215 1.00 87.12 404 GLY A CA 1
ATOM 3048 C C . GLY A 1 404 ? -1.609 -13.272 -21.360 1.00 87.12 404 GLY A C 1
ATOM 3049 O O . GLY A 1 404 ? -0.988 -14.231 -20.901 1.00 87.12 404 GLY A O 1
ATOM 3050 N N . ARG A 1 405 ? -1.293 -11.998 -21.081 1.00 89.56 405 ARG A N 1
ATOM 3051 C CA . ARG A 1 405 ? -0.163 -11.616 -20.214 1.00 89.56 405 ARG A CA 1
ATOM 3052 C C . ARG A 1 405 ? -0.324 -12.153 -18.790 1.00 89.56 405 ARG A C 1
ATOM 3054 O O . ARG A 1 405 ? 0.625 -12.700 -18.235 1.00 89.56 405 ARG A O 1
ATOM 3061 N N . LEU A 1 406 ? -1.525 -12.050 -18.217 1.00 90.94 406 LEU A N 1
ATOM 3062 C CA . LEU A 1 406 ? -1.834 -12.569 -16.882 1.00 90.94 406 LEU A CA 1
ATOM 3063 C C . LEU A 1 406 ? -1.583 -14.081 -16.790 1.00 90.94 406 LEU A C 1
ATOM 3065 O O . LEU A 1 406 ? -0.880 -14.546 -15.893 1.00 90.94 406 LEU A O 1
ATOM 3069 N N . ASN A 1 407 ? -2.102 -14.848 -17.753 1.00 92.75 407 ASN A N 1
ATOM 3070 C CA . ASN A 1 407 ? -1.906 -16.297 -17.809 1.00 92.75 407 ASN A CA 1
ATOM 3071 C C . ASN A 1 407 ? -0.422 -16.674 -17.951 1.00 92.75 407 ASN A C 1
ATOM 3073 O O . ASN A 1 407 ? 0.024 -17.667 -17.375 1.00 92.75 407 ASN A O 1
ATOM 3077 N N . GLU A 1 408 ? 0.357 -15.888 -18.696 1.00 95.06 408 GLU A N 1
ATOM 3078 C CA . GLU A 1 408 ? 1.795 -16.108 -18.853 1.00 95.06 408 GLU A CA 1
ATOM 3079 C C . GLU A 1 408 ? 2.574 -15.863 -17.550 1.00 95.06 408 GLU A C 1
ATOM 3081 O O . GLU A 1 408 ? 3.450 -16.661 -17.194 1.00 95.06 408 GLU A O 1
ATOM 3086 N N . VAL A 1 409 ? 2.221 -14.813 -16.798 1.00 96.06 409 VAL A N 1
ATOM 3087 C CA . VAL A 1 409 ? 2.792 -14.544 -15.468 1.00 96.06 409 VAL A CA 1
ATOM 3088 C C . VAL A 1 409 ? 2.439 -15.663 -14.490 1.00 96.06 409 VAL A C 1
ATOM 3090 O O . VAL A 1 409 ? 3.342 -16.194 -13.844 1.00 96.06 409 VAL A O 1
ATOM 3093 N N . ILE A 1 410 ? 1.173 -16.096 -14.440 1.00 95.31 410 ILE A N 1
ATOM 3094 C CA . ILE A 1 410 ? 0.733 -17.224 -13.599 1.00 95.31 410 ILE A CA 1
ATOM 3095 C C . ILE A 1 410 ? 1.536 -18.483 -13.935 1.00 95.31 410 ILE A C 1
ATOM 3097 O O . ILE A 1 410 ? 2.109 -19.105 -13.043 1.00 95.31 410 ILE A O 1
ATOM 3101 N N . ARG A 1 411 ? 1.653 -18.827 -15.225 1.00 96.62 411 ARG A N 1
ATOM 3102 C CA . ARG A 1 411 ? 2.430 -19.992 -15.674 1.00 96.62 411 ARG A CA 1
ATOM 3103 C C . ARG A 1 411 ? 3.889 -19.907 -15.224 1.00 96.62 411 ARG A C 1
ATOM 3105 O O . ARG A 1 411 ? 4.453 -20.909 -14.788 1.00 96.62 411 ARG A O 1
ATOM 3112 N N . THR A 1 412 ? 4.494 -18.725 -15.326 1.00 96.94 412 THR A N 1
ATOM 3113 C CA . THR A 1 412 ? 5.891 -18.511 -14.930 1.00 96.94 412 THR A CA 1
ATOM 3114 C C . THR A 1 412 ? 6.068 -18.647 -13.417 1.00 96.94 412 THR A C 1
ATOM 3116 O O . THR A 1 412 ? 6.982 -19.344 -12.982 1.00 96.94 412 THR A O 1
ATOM 3119 N N . LEU A 1 413 ? 5.165 -18.079 -12.609 1.00 96.25 413 LEU A N 1
ATOM 3120 C CA . LEU A 1 413 ? 5.162 -18.255 -11.152 1.00 96.25 413 LEU A CA 1
ATOM 3121 C C . LEU A 1 413 ? 5.029 -19.733 -10.769 1.00 96.25 413 LEU A C 1
ATOM 3123 O O . LEU A 1 413 ? 5.832 -20.235 -9.987 1.00 96.25 413 LEU A O 1
ATOM 3127 N N . THR A 1 414 ? 4.083 -20.466 -11.366 1.00 95.62 414 THR A N 1
ATOM 3128 C CA . THR A 1 414 ? 3.916 -21.909 -11.123 1.00 95.62 414 THR A CA 1
ATOM 3129 C C . THR A 1 414 ? 5.175 -22.701 -11.481 1.00 95.62 414 THR A C 1
ATOM 3131 O O . THR A 1 414 ? 5.557 -23.618 -10.750 1.00 95.62 414 THR A O 1
ATOM 3134 N N . GLN A 1 415 ? 5.853 -22.339 -12.574 1.00 95.31 415 GLN A N 1
ATOM 3135 C CA . GLN A 1 415 ? 7.112 -22.968 -12.967 1.00 95.31 415 GLN A CA 1
ATOM 3136 C C . GLN A 1 415 ? 8.222 -22.704 -11.941 1.00 95.31 415 GLN A C 1
ATOM 3138 O O . GLN A 1 415 ? 8.917 -23.642 -11.559 1.00 95.31 415 GLN A O 1
ATOM 3143 N N . VAL A 1 416 ? 8.358 -21.471 -11.443 1.00 94.19 416 VAL A N 1
ATOM 3144 C CA . VAL A 1 416 ? 9.319 -21.133 -10.379 1.00 94.19 416 VAL A CA 1
ATOM 3145 C C . VAL A 1 416 ? 9.034 -21.924 -9.109 1.00 94.19 416 VAL A C 1
ATOM 3147 O O . VAL A 1 416 ? 9.952 -22.519 -8.554 1.00 94.19 416 VAL A O 1
ATOM 3150 N N . ILE A 1 417 ? 7.771 -21.985 -8.681 1.00 94.56 417 ILE A N 1
ATOM 3151 C CA . ILE A 1 417 ? 7.351 -22.753 -7.500 1.00 94.56 417 ILE A CA 1
ATOM 3152 C C . ILE A 1 417 ? 7.740 -24.228 -7.658 1.00 94.56 417 ILE A C 1
ATOM 3154 O O . ILE A 1 417 ? 8.255 -24.832 -6.723 1.00 94.56 417 ILE A O 1
ATOM 3158 N N . SER A 1 418 ? 7.543 -24.795 -8.849 1.00 92.12 418 SER A N 1
ATOM 3159 C CA . SER A 1 418 ? 7.749 -26.226 -9.094 1.00 92.12 418 SER A CA 1
ATOM 3160 C C . SER A 1 418 ? 9.215 -26.619 -9.307 1.00 92.12 418 SER A C 1
ATOM 3162 O O . SER A 1 418 ? 9.602 -27.724 -8.943 1.00 92.12 418 SER A O 1
ATOM 3164 N N . VAL A 1 419 ? 10.017 -25.754 -9.939 1.00 88.00 419 VAL A N 1
ATOM 3165 C CA . VAL A 1 419 ? 11.343 -26.120 -10.480 1.00 88.00 419 VAL A CA 1
ATOM 3166 C C . VAL A 1 419 ? 12.501 -25.441 -9.747 1.00 88.00 419 VAL A C 1
ATOM 3168 O O . VAL A 1 419 ? 13.607 -25.977 -9.733 1.00 88.00 419 VAL A O 1
ATOM 3171 N N . SER A 1 420 ? 12.291 -24.273 -9.134 1.00 85.75 420 SER A N 1
ATOM 3172 C CA . SER A 1 420 ? 13.377 -23.552 -8.460 1.00 85.75 420 SER A CA 1
ATOM 3173 C C . SER A 1 420 ? 13.906 -24.341 -7.261 1.00 85.75 420 SER A C 1
ATOM 3175 O O . SER A 1 420 ? 13.151 -24.690 -6.365 1.00 85.75 420 SER A O 1
ATOM 3177 N N . GLY A 1 421 ? 15.223 -24.545 -7.185 1.00 84.81 421 GLY A N 1
ATOM 3178 C CA . GLY A 1 421 ? 15.875 -25.077 -5.980 1.00 84.81 421 GLY A CA 1
ATOM 3179 C C . GLY A 1 421 ? 16.071 -24.040 -4.864 1.00 84.81 421 GLY A C 1
ATOM 3180 O O . GLY A 1 421 ? 16.585 -24.372 -3.798 1.00 84.81 421 GLY A O 1
ATOM 3181 N N . VAL A 1 422 ? 15.712 -22.773 -5.102 1.00 90.38 422 VAL A N 1
ATOM 3182 C CA . VAL A 1 422 ? 15.920 -21.664 -4.160 1.00 90.38 422 VAL A CA 1
ATOM 3183 C C . VAL A 1 422 ? 14.630 -21.394 -3.386 1.00 90.38 422 VAL A C 1
ATOM 3185 O O . VAL A 1 422 ? 13.707 -20.780 -3.924 1.00 90.38 422 VAL A O 1
ATOM 3188 N N . ILE A 1 423 ? 14.602 -21.787 -2.106 1.00 89.81 423 ILE A N 1
ATOM 3189 C CA . ILE A 1 423 ? 13.429 -21.657 -1.215 1.00 89.81 423 ILE A CA 1
ATOM 3190 C C . ILE A 1 423 ? 12.911 -20.215 -1.177 1.00 89.81 423 ILE A C 1
ATOM 3192 O O . ILE A 1 423 ? 11.720 -19.986 -1.346 1.00 89.81 423 ILE A O 1
ATOM 3196 N N . GLY A 1 424 ? 13.802 -19.227 -1.034 1.00 89.31 424 GLY A N 1
ATOM 3197 C CA . GLY A 1 424 ? 13.402 -17.815 -1.002 1.00 89.31 424 GLY A CA 1
ATOM 3198 C C . GLY A 1 424 ? 12.657 -17.370 -2.265 1.00 89.31 424 GLY A C 1
ATOM 3199 O O . GLY A 1 424 ? 11.696 -16.610 -2.174 1.00 89.31 424 GLY A O 1
ATOM 3200 N N . LEU A 1 425 ? 13.043 -17.888 -3.436 1.00 92.00 425 LEU A N 1
ATOM 3201 C CA . LEU A 1 425 ? 12.383 -17.580 -4.705 1.00 92.00 425 LEU A CA 1
ATOM 3202 C C . LEU A 1 425 ? 11.024 -18.288 -4.821 1.00 92.00 425 LEU A C 1
ATOM 3204 O O . LEU A 1 425 ? 10.061 -17.681 -5.281 1.00 92.00 425 LEU A O 1
ATOM 3208 N N . GLN A 1 426 ? 10.928 -19.541 -4.362 1.00 93.81 426 GLN A N 1
ATOM 3209 C CA . GLN A 1 426 ? 9.666 -20.289 -4.325 1.00 93.81 426 GLN A CA 1
ATOM 3210 C C . GLN A 1 426 ? 8.650 -19.626 -3.391 1.00 93.81 426 GLN A C 1
ATOM 3212 O O . GLN A 1 426 ? 7.520 -19.382 -3.805 1.00 93.81 426 GLN A O 1
ATOM 3217 N N . SER A 1 427 ? 9.052 -19.278 -2.165 1.00 92.69 427 SER A N 1
ATOM 3218 C CA . SER A 1 427 ? 8.173 -18.631 -1.184 1.00 92.69 427 SER A CA 1
ATOM 3219 C C . SER A 1 427 ? 7.642 -17.289 -1.690 1.00 92.69 427 SER A C 1
ATOM 3221 O O . SER A 1 427 ? 6.444 -17.030 -1.595 1.00 92.69 427 SER A O 1
ATOM 3223 N N . ASN A 1 428 ? 8.503 -16.468 -2.305 1.00 94.06 428 ASN A N 1
ATOM 3224 C CA . ASN A 1 428 ? 8.083 -15.211 -2.932 1.00 94.06 428 ASN A CA 1
ATOM 3225 C C . ASN A 1 428 ? 7.116 -15.450 -4.099 1.00 94.06 428 ASN A C 1
ATOM 3227 O O . ASN A 1 428 ? 6.117 -14.749 -4.218 1.00 94.06 428 ASN A O 1
ATOM 3231 N N . ALA A 1 429 ? 7.365 -16.457 -4.940 1.00 94.81 429 ALA A N 1
ATOM 3232 C CA . ALA A 1 429 ? 6.471 -16.781 -6.048 1.00 94.81 429 ALA A CA 1
ATOM 3233 C C . ALA A 1 429 ? 5.083 -17.251 -5.571 1.00 94.81 429 ALA A C 1
ATOM 3235 O O . ALA A 1 429 ? 4.079 -16.864 -6.167 1.00 94.81 429 ALA A O 1
ATOM 3236 N N . VAL A 1 430 ? 5.006 -18.031 -4.483 1.00 94.75 430 VAL A N 1
ATOM 3237 C CA . VAL A 1 430 ? 3.728 -18.420 -3.854 1.00 94.75 430 VAL A CA 1
ATOM 3238 C C . VAL A 1 430 ? 2.989 -17.193 -3.325 1.00 94.75 430 VAL A C 1
ATOM 3240 O O . VAL A 1 430 ? 1.798 -17.033 -3.593 1.00 94.75 430 VAL A O 1
ATOM 3243 N N . TRP A 1 431 ? 3.690 -16.313 -2.606 1.00 92.75 431 TRP A N 1
ATOM 3244 C CA . TRP A 1 431 ? 3.095 -15.093 -2.065 1.00 92.75 431 TRP A CA 1
ATOM 3245 C C . TRP A 1 431 ? 2.562 -14.179 -3.176 1.00 92.75 431 TRP A C 1
ATOM 3247 O O . TRP A 1 431 ? 1.402 -13.775 -3.136 1.00 92.75 431 TRP A O 1
ATOM 3257 N N . LEU A 1 432 ? 3.364 -13.937 -4.217 1.00 94.25 432 LEU A N 1
ATOM 3258 C CA . LEU A 1 432 ? 2.982 -13.125 -5.374 1.00 94.25 432 LEU A CA 1
ATOM 3259 C C . LEU A 1 432 ? 1.787 -13.710 -6.137 1.00 94.25 432 LEU A C 1
ATOM 3261 O O . LEU A 1 432 ? 0.938 -12.960 -6.615 1.00 94.25 432 LEU A O 1
ATOM 3265 N N . LEU A 1 433 ? 1.693 -15.039 -6.236 1.00 92.69 433 LEU A N 1
ATOM 3266 C CA . LEU A 1 433 ? 0.538 -15.702 -6.840 1.00 92.69 433 LEU A CA 1
ATOM 3267 C C . LEU A 1 433 ? -0.738 -15.468 -6.017 1.00 92.69 433 LEU A C 1
ATOM 3269 O O . LEU A 1 433 ? -1.795 -15.198 -6.587 1.00 92.69 433 LEU A O 1
ATOM 3273 N N . GLY A 1 434 ? -0.634 -15.532 -4.686 1.00 90.19 434 GLY A N 1
ATOM 3274 C CA . GLY A 1 434 ? -1.728 -15.191 -3.776 1.00 90.19 434 GLY A CA 1
ATOM 3275 C C . GLY A 1 434 ? -2.149 -13.723 -3.891 1.00 90.19 434 GLY A C 1
ATOM 3276 O O . GLY A 1 434 ? -3.338 -13.436 -4.013 1.00 90.19 434 GLY A O 1
ATOM 3277 N N . HIS A 1 435 ? -1.182 -12.803 -3.929 1.00 88.31 435 HIS A N 1
ATOM 3278 C CA . HIS A 1 435 ? -1.424 -11.366 -4.111 1.00 88.31 435 HIS A CA 1
ATOM 3279 C C . HIS A 1 435 ? -2.156 -11.068 -5.426 1.00 88.31 435 HIS A C 1
ATOM 3281 O O . HIS A 1 435 ? -3.194 -10.407 -5.444 1.00 88.31 435 HIS A O 1
ATOM 3287 N N . LEU A 1 436 ? -1.683 -11.653 -6.527 1.00 88.31 436 LEU A N 1
ATOM 3288 C CA . LEU A 1 436 ? -2.304 -11.516 -7.842 1.00 88.31 436 LEU A CA 1
ATOM 3289 C C . LEU A 1 436 ? -3.739 -12.069 -7.872 1.00 88.31 436 LEU A C 1
ATOM 3291 O O . LEU A 1 436 ? -4.631 -11.472 -8.483 1.00 88.31 436 LEU A O 1
ATOM 3295 N N . HIS A 1 437 ? -3.983 -13.189 -7.186 1.00 86.44 437 HIS A N 1
ATOM 3296 C CA . HIS A 1 437 ? -5.322 -13.756 -7.045 1.00 86.44 437 HIS A CA 1
ATOM 3297 C C . HIS A 1 437 ? -6.268 -12.810 -6.293 1.00 86.44 437 HIS A C 1
ATOM 3299 O O . HIS A 1 437 ? -7.373 -12.550 -6.772 1.00 86.44 437 HIS A O 1
ATOM 3305 N N . LEU A 1 438 ? -5.828 -12.256 -5.159 1.00 81.06 438 LEU A N 1
ATOM 3306 C CA . LEU A 1 438 ? -6.620 -11.314 -4.365 1.00 81.06 438 LEU A CA 1
ATOM 3307 C C . LEU A 1 438 ? -6.965 -10.045 -5.155 1.00 81.06 438 LEU A C 1
ATOM 3309 O O . LEU A 1 438 ? -8.128 -9.646 -5.177 1.00 81.06 438 LEU A O 1
ATOM 3313 N N . SER A 1 439 ? -5.996 -9.477 -5.872 1.00 79.88 439 SER A N 1
ATOM 3314 C CA . SER A 1 439 ? -6.198 -8.306 -6.739 1.00 79.88 439 SER A CA 1
ATOM 3315 C C . SER A 1 439 ? -7.228 -8.575 -7.854 1.00 79.88 439 SER A C 1
ATOM 3317 O O . SER A 1 439 ? -8.143 -7.786 -8.121 1.00 79.88 439 SER A O 1
ATOM 3319 N N . THR A 1 440 ? -7.187 -9.773 -8.446 1.00 76.44 440 THR A N 1
ATOM 3320 C CA . THR A 1 440 ? -8.163 -10.194 -9.467 1.00 76.44 440 THR A CA 1
ATOM 3321 C C . THR A 1 440 ? -9.567 -10.426 -8.881 1.00 76.44 440 THR A C 1
ATOM 3323 O O . THR A 1 440 ? -10.570 -10.211 -9.560 1.00 76.44 440 THR A O 1
ATOM 3326 N N . LEU A 1 441 ? -9.685 -10.863 -7.624 1.00 70.00 441 LEU A N 1
ATOM 3327 C CA . LEU A 1 441 ? -10.984 -11.025 -6.959 1.00 70.00 441 LEU A CA 1
ATOM 3328 C C . LEU A 1 441 ? -11.593 -9.687 -6.527 1.00 70.00 441 LEU A C 1
ATOM 3330 O O . LEU A 1 441 ? -12.788 -9.474 -6.728 1.00 70.00 441 LEU A O 1
ATOM 3334 N N . SER A 1 442 ? -10.784 -8.789 -5.966 1.00 60.22 442 SER A N 1
ATOM 3335 C CA . SER A 1 442 ? -11.203 -7.464 -5.493 1.00 60.22 442 SER A CA 1
ATOM 3336 C C . SER A 1 442 ? -11.790 -6.614 -6.626 1.00 60.22 442 SER A C 1
ATOM 3338 O O . SER A 1 442 ? -12.921 -6.120 -6.535 1.00 60.22 442 SER A O 1
ATOM 3340 N N . SER A 1 443 ? -11.107 -6.588 -7.775 1.00 54.28 443 SER A N 1
ATOM 3341 C CA . SER A 1 443 ? -11.614 -5.947 -8.995 1.00 54.28 443 SER A CA 1
ATOM 3342 C C . SER A 1 443 ? -12.956 -6.524 -9.468 1.00 54.28 443 SER A C 1
ATOM 3344 O O . SER A 1 443 ? -13.791 -5.783 -9.987 1.00 54.28 443 SER A O 1
ATOM 3346 N N . ASN A 1 444 ? -13.225 -7.813 -9.232 1.00 43.34 444 ASN A N 1
ATOM 3347 C CA . ASN A 1 444 ? -14.503 -8.446 -9.561 1.00 43.34 444 ASN A CA 1
ATOM 3348 C C . ASN A 1 444 ? -15.603 -8.217 -8.511 1.00 43.34 444 ASN A C 1
ATOM 3350 O O . ASN A 1 444 ? -16.766 -8.126 -8.889 1.00 43.34 444 ASN A O 1
ATOM 3354 N N . GLN A 1 445 ? -15.283 -8.071 -7.223 1.00 38.97 445 GLN A N 1
ATOM 3355 C CA . GLN A 1 445 ? -16.284 -7.787 -6.181 1.00 38.97 445 GLN A CA 1
ATOM 3356 C C . GLN A 1 445 ? -16.840 -6.360 -6.265 1.00 38.97 445 GLN A C 1
ATOM 3358 O O . GLN A 1 445 ? -18.017 -6.152 -5.971 1.00 38.97 445 GLN A O 1
ATOM 3363 N N . SER A 1 446 ? -16.064 -5.402 -6.788 1.00 38.22 446 SER A N 1
ATOM 3364 C CA . SER A 1 446 ? -16.597 -4.088 -7.192 1.00 38.22 446 SER A CA 1
ATOM 3365 C C . SER A 1 446 ? -17.720 -4.187 -8.247 1.00 38.22 446 SER A C 1
ATOM 3367 O O . SER A 1 446 ? -18.512 -3.257 -8.399 1.00 38.22 446 SER A O 1
ATOM 3369 N N . ARG A 1 447 ? -17.829 -5.330 -8.952 1.00 38.25 447 ARG A N 1
ATOM 3370 C CA . ARG A 1 447 ? -18.845 -5.609 -9.984 1.00 38.25 447 ARG A CA 1
ATOM 3371 C C . ARG A 1 447 ? -20.138 -6.208 -9.426 1.00 38.25 447 ARG A C 1
ATOM 3373 O O . ARG A 1 447 ? -21.134 -6.217 -10.142 1.00 38.25 447 ARG A O 1
ATOM 3380 N N . THR A 1 448 ? -20.168 -6.690 -8.182 1.00 28.12 448 THR A N 1
ATOM 3381 C CA . THR A 1 448 ? -21.364 -7.318 -7.592 1.00 28.12 448 THR A CA 1
ATOM 3382 C C . THR A 1 448 ? -21.909 -6.506 -6.424 1.00 28.12 448 THR A C 1
ATOM 3384 O O . THR A 1 448 ? -21.990 -6.975 -5.295 1.00 28.12 448 THR A O 1
ATOM 3387 N N . SER A 1 449 ? -22.378 -5.296 -6.729 1.00 26.53 449 SER A N 1
ATOM 3388 C CA . SER A 1 449 ? -23.504 -4.675 -6.015 1.00 26.53 449 SER A CA 1
ATOM 3389 C C . SER A 1 449 ? -24.863 -5.240 -6.474 1.00 26.53 449 SER A C 1
ATOM 3391 O O . SER A 1 449 ? -25.914 -4.679 -6.176 1.00 26.53 449 SER A O 1
ATOM 3393 N N . VAL A 1 450 ? -24.855 -6.381 -7.173 1.00 27.67 450 VAL A N 1
ATOM 3394 C CA . VAL A 1 450 ? -26.035 -7.188 -7.487 1.00 27.67 450 VAL A CA 1
ATOM 3395 C C . VAL A 1 450 ? -25.817 -8.586 -6.912 1.00 27.67 450 VAL A C 1
ATOM 3397 O O . VAL A 1 450 ? -24.802 -9.222 -7.192 1.00 27.67 450 VAL A O 1
ATOM 3400 N N . HIS A 1 451 ? -26.766 -9.012 -6.074 1.00 29.06 451 HIS A N 1
ATOM 3401 C CA . HIS A 1 451 ? -26.813 -10.278 -5.340 1.00 29.06 451 HIS A CA 1
ATOM 3402 C C . HIS A 1 451 ? -26.247 -11.475 -6.120 1.00 29.06 451 HIS A C 1
ATOM 3404 O O . HIS A 1 451 ? -26.804 -11.872 -7.143 1.00 29.06 451 HIS A O 1
ATOM 3410 N N . ILE A 1 452 ? -25.214 -12.124 -5.573 1.00 26.38 452 ILE A N 1
ATOM 3411 C CA . ILE A 1 452 ? -24.935 -13.526 -5.894 1.00 26.38 452 ILE A CA 1
ATOM 3412 C C . ILE A 1 452 ? -25.868 -14.363 -5.020 1.00 26.38 452 ILE A C 1
ATOM 3414 O O . ILE A 1 452 ? -25.638 -14.553 -3.828 1.00 26.38 452 ILE A O 1
ATOM 3418 N N . SER A 1 453 ? -26.965 -14.808 -5.625 1.00 25.45 453 SER A N 1
ATOM 3419 C CA . SER A 1 453 ? -27.760 -15.932 -5.144 1.00 25.45 453 SER A CA 1
ATOM 3420 C C . SER A 1 453 ? -26.947 -17.224 -5.231 1.00 25.45 453 SER A C 1
ATOM 3422 O O . SER A 1 453 ? -26.256 -17.441 -6.226 1.00 25.45 453 SER A O 1
ATOM 3424 N N . ASP A 1 454 ? -27.084 -18.061 -4.202 1.00 32.03 454 ASP A N 1
ATOM 3425 C CA . ASP A 1 454 ? -26.673 -19.464 -4.092 1.00 32.03 454 ASP A CA 1
ATOM 3426 C C . ASP A 1 454 ? -26.283 -20.161 -5.404 1.00 32.03 454 ASP A C 1
ATOM 3428 O O . ASP A 1 454 ? -27.121 -20.374 -6.280 1.00 32.03 454 ASP A O 1
ATOM 3432 N N . SER A 1 455 ? -25.025 -20.600 -5.498 1.00 26.88 455 SER A N 1
ATOM 3433 C CA . SER A 1 455 ? -24.634 -21.977 -5.855 1.00 26.88 455 SER A CA 1
ATOM 3434 C C . SER A 1 455 ? -23.154 -22.042 -6.247 1.00 26.88 455 SER A C 1
ATOM 3436 O O . SER A 1 455 ? -22.717 -21.415 -7.207 1.00 26.88 455 SER A O 1
ATOM 3438 N N . GLY A 1 456 ? -22.386 -22.857 -5.516 1.00 24.30 456 GLY A N 1
ATOM 3439 C CA . GLY A 1 456 ? -21.052 -23.293 -5.933 1.00 24.30 456 GLY A CA 1
ATOM 3440 C C . GLY A 1 456 ? -19.933 -22.987 -4.943 1.00 24.30 456 GLY A C 1
ATOM 3441 O O . GLY A 1 456 ? -19.002 -22.266 -5.280 1.00 24.30 456 GLY A O 1
ATOM 3442 N N . CYS A 1 457 ? -19.974 -23.578 -3.745 1.00 20.80 457 CYS A N 1
ATOM 3443 C CA . CYS A 1 457 ? -18.733 -23.866 -3.025 1.00 20.80 457 CYS A CA 1
ATOM 3444 C C . CYS A 1 457 ? -17.952 -24.929 -3.814 1.00 20.80 457 CYS A C 1
ATOM 3446 O O . CYS A 1 457 ? -18.502 -26.011 -4.031 1.00 20.80 457 CYS A O 1
ATOM 3448 N N . PRO A 1 458 ? -16.686 -24.704 -4.199 1.00 25.38 458 PRO A N 1
ATOM 3449 C CA . PRO A 1 458 ? -15.774 -25.804 -4.442 1.00 25.38 458 PRO A CA 1
ATOM 3450 C C . PRO A 1 458 ? -15.166 -26.218 -3.098 1.00 25.38 458 PRO A C 1
ATOM 3452 O O . PRO A 1 458 ? -14.543 -25.411 -2.408 1.00 25.38 458 PRO A O 1
ATOM 3455 N N . GLU A 1 459 ? -15.357 -27.484 -2.731 1.00 22.73 459 GLU A N 1
ATOM 3456 C CA . GLU A 1 459 ? -14.559 -28.160 -1.709 1.00 22.73 459 GLU A CA 1
ATOM 3457 C C . GLU A 1 459 ? -13.070 -28.007 -2.044 1.00 22.73 459 GLU A C 1
ATOM 3459 O O . GLU A 1 459 ? -12.608 -28.471 -3.087 1.00 22.73 459 GLU A O 1
ATOM 3464 N N . ILE A 1 460 ? -12.305 -27.384 -1.148 1.00 25.16 460 ILE A N 1
ATOM 3465 C CA . ILE A 1 460 ? -10.848 -27.503 -1.148 1.00 25.16 460 ILE A CA 1
ATOM 3466 C C . ILE A 1 460 ? -10.479 -28.316 0.084 1.00 25.16 460 ILE A C 1
ATOM 3468 O O . ILE A 1 460 ? -10.640 -27.880 1.223 1.00 25.16 460 ILE A O 1
ATOM 3472 N N . ALA A 1 461 ? -10.025 -29.535 -0.194 1.00 21.45 461 ALA A N 1
ATOM 3473 C CA . ALA A 1 461 ? -9.482 -30.465 0.769 1.00 21.45 461 ALA A CA 1
ATOM 3474 C C . ALA A 1 461 ? -8.329 -29.830 1.562 1.00 21.45 461 ALA A C 1
ATOM 3476 O O . ALA A 1 461 ? -7.447 -29.165 1.019 1.00 21.45 461 ALA A O 1
ATOM 3477 N N . SER A 1 462 ? -8.361 -30.085 2.862 1.00 20.11 462 SER A N 1
ATOM 3478 C CA . SER A 1 462 ? -7.352 -29.772 3.866 1.00 20.11 462 SER A CA 1
ATOM 3479 C C . SER A 1 462 ? -5.926 -30.183 3.468 1.00 20.11 462 SER A C 1
ATOM 3481 O O . SER A 1 462 ? -5.682 -31.375 3.261 1.00 20.11 462 SER A O 1
ATOM 3483 N N . PRO A 1 463 ? -4.947 -29.265 3.519 1.00 23.23 463 PRO A N 1
ATOM 3484 C CA . PRO A 1 463 ? -3.585 -29.591 3.889 1.00 23.23 463 PRO A CA 1
ATOM 3485 C C . PRO A 1 463 ? -3.420 -29.315 5.388 1.00 23.23 463 PRO A C 1
ATOM 3487 O O . PRO A 1 463 ? -3.351 -28.169 5.836 1.00 23.23 463 PRO A O 1
ATOM 3490 N N . GLU A 1 464 ? -3.386 -30.386 6.178 1.00 21.39 464 GLU A N 1
ATOM 3491 C CA . GLU A 1 464 ? -2.848 -30.340 7.533 1.00 21.39 464 GLU A CA 1
ATOM 3492 C C . GLU A 1 464 ? -1.393 -29.839 7.481 1.00 21.39 464 GLU A C 1
ATOM 3494 O O . GLU A 1 464 ? -0.599 -30.296 6.661 1.00 21.39 464 GLU A O 1
ATOM 3499 N N . ASN A 1 465 ? -1.051 -28.918 8.386 1.00 24.19 465 ASN A N 1
ATOM 3500 C CA . ASN A 1 465 ? 0.287 -28.364 8.629 1.00 24.19 465 ASN A CA 1
ATOM 3501 C C . ASN A 1 465 ? 0.901 -27.494 7.515 1.00 24.19 465 ASN A C 1
ATOM 3503 O O . ASN A 1 465 ? 1.754 -27.923 6.744 1.00 24.19 465 ASN A O 1
ATOM 3507 N N . GLY A 1 466 ? 0.581 -26.198 7.547 1.00 21.25 466 GLY A N 1
ATOM 3508 C CA . GLY A 1 466 ? 1.339 -25.159 6.845 1.00 21.25 466 GLY A CA 1
ATOM 3509 C C . GLY A 1 466 ? 1.023 -23.779 7.410 1.00 21.25 466 GLY A C 1
ATOM 3510 O O . GLY A 1 466 ? 0.098 -23.117 6.954 1.00 21.25 466 GLY A O 1
ATOM 3511 N N . GLY A 1 467 ? 1.754 -23.356 8.444 1.00 20.67 467 GLY A N 1
ATOM 3512 C CA . GLY A 1 467 ? 1.654 -21.998 8.975 1.00 20.67 467 GLY A CA 1
ATOM 3513 C C . GLY A 1 467 ? 2.094 -20.987 7.918 1.00 20.67 467 GLY A C 1
ATOM 3514 O O . GLY A 1 467 ? 3.256 -20.980 7.523 1.00 20.67 467 GLY A O 1
ATOM 3515 N N . LEU A 1 468 ? 1.170 -20.141 7.460 1.00 22.97 468 LEU A N 1
ATOM 3516 C CA . LEU A 1 468 ? 1.488 -18.965 6.656 1.00 22.97 468 LEU A CA 1
ATOM 3517 C C . LEU A 1 468 ? 2.208 -17.955 7.556 1.00 22.97 468 LEU A C 1
ATOM 3519 O O . LEU A 1 468 ? 1.605 -17.298 8.406 1.00 22.97 468 LEU A O 1
ATOM 3523 N N . ILE A 1 469 ? 3.526 -17.911 7.399 1.00 23.20 469 ILE A N 1
ATOM 3524 C CA . ILE A 1 469 ? 4.426 -16.972 8.056 1.00 23.20 469 ILE A CA 1
ATOM 3525 C C . ILE A 1 469 ? 4.282 -15.622 7.344 1.00 23.20 469 ILE A C 1
ATOM 3527 O O . ILE A 1 469 ? 4.702 -15.459 6.202 1.00 23.20 469 ILE A O 1
ATOM 3531 N N . LEU A 1 470 ? 3.673 -14.656 8.034 1.00 23.06 470 LEU A N 1
ATOM 3532 C CA . LEU A 1 470 ? 3.899 -13.231 7.796 1.00 23.06 470 LEU A CA 1
ATOM 3533 C C . LEU A 1 470 ? 5.285 -12.903 8.362 1.00 23.06 470 LEU A C 1
ATOM 3535 O O . LEU A 1 470 ? 5.415 -12.558 9.536 1.00 23.06 470 LEU A O 1
ATOM 3539 N N . GLU A 1 471 ? 6.325 -13.073 7.551 1.00 21.30 471 GLU A N 1
ATOM 3540 C CA . GLU A 1 471 ? 7.624 -12.459 7.814 1.00 21.30 471 GLU A CA 1
ATOM 3541 C C . GLU A 1 471 ? 7.637 -11.108 7.104 1.00 21.30 471 GLU A C 1
ATOM 3543 O O . GLU A 1 471 ? 7.536 -11.024 5.882 1.00 21.30 471 GLU A O 1
ATOM 3548 N N . ALA A 1 472 ? 7.689 -10.049 7.910 1.00 22.50 472 ALA A N 1
ATOM 3549 C CA . ALA A 1 472 ? 7.969 -8.705 7.446 1.00 22.50 472 ALA A CA 1
ATOM 3550 C C . ALA A 1 472 ? 9.394 -8.674 6.871 1.00 22.50 472 ALA A C 1
ATOM 3552 O O . ALA A 1 472 ? 10.347 -8.987 7.589 1.00 22.50 472 ALA A O 1
ATOM 3553 N N . GLN A 1 473 ? 9.516 -8.309 5.596 1.00 24.03 473 GLN A N 1
ATOM 3554 C CA . GLN A 1 473 ? 10.730 -7.713 5.042 1.00 24.03 473 GLN A CA 1
ATOM 3555 C C . GLN A 1 473 ? 10.546 -6.206 4.953 1.00 24.03 473 GLN A C 1
ATOM 3557 O O . GLN A 1 473 ? 9.426 -5.781 4.584 1.00 24.03 473 GLN A O 1
#

Radius of gyration: 24.29 Å; Cα contacts (8 Å, |Δi|>4): 596; chains: 1; bounding box: 90×53×63 Å

Organism: Eschrichtius robustus (NCBI:txid9764)

Secondary structure (DSSP, 8-state):
--------S-HHHHHHHHHHHHHHHHHHHHHHHHHTSS-HHHHHHHHHHHHHHHHHHHHHHHHHHTS--------TTS--HHHH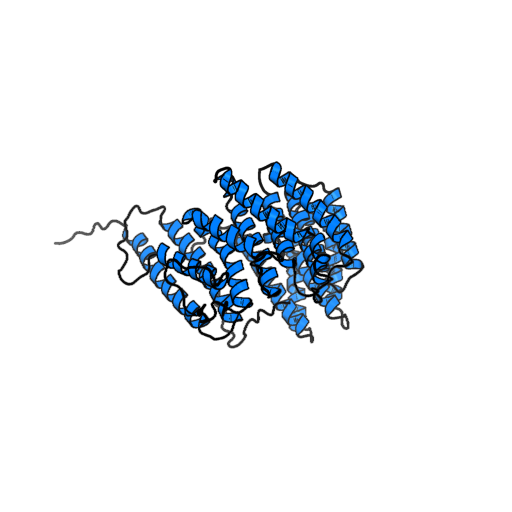HHHHHHHHHHHH-TT---SS---GGG----TT----S-HHHHHHHHHHHHHTHHHHHHH-THHHHHHHHHHHHTSTTSTT--S-HHHHHHHHHHHHHHHHHHHHTTHHHHS-HHHHHHHHHHHHHHHHHHH--GGGSTTTTSS--TTS---HHHHHHHHHHHHHHTT-S-HHHHHHHHHHHHHHHHHHHHGGGS-HHHHHHHHHHHHHHHHHHHHTTSS-HHHHHHHHHHHHHHHHH-TT-HHHHHHHHHHHHHHHHTT-HHHHHHHHHHHHHHHHHHHSTT--HHHHHHHHHHHHHHTTTTHHHHT--GGGGG-HHHHHHHHHHHHHHHHHHHH-S-HHHHHHHHHHHHHHHHHHHHHHHTT-SS---S--PPP--------------

pLDDT: mean 79.46, std 22.32, range [20.11, 98.69]

Nearest PDB structures (foldseek):
  7vpw-assembly1_A  TM=3.037E-01  e=1.975E-02  Homo sapiens
  5tqc-assembly1_A  TM=3.008E-01  e=4.317E-02  Homo sapiens
  6xu2-assembly1_A  TM=2.866E-01  e=3.992E-02  Homo sapiens
  8qai-assembly2_B  TM=3.742E-01  e=6.407E-01  synthetic construct
  6lqv-assembly1_RP  TM=2.999E-01  e=6.956E+00  Saccharomyces cerevisiae S288C

Solvent-accessible surface area (backbone atoms only — not comparable to full-atom values): 25808 Å² total; per-residue (Å²): 132,86,80,89,84,90,76,82,90,66,66,71,63,54,59,54,62,67,48,48,61,60,51,51,51,52,53,49,49,54,39,47,58,52,21,60,43,93,44,52,66,48,34,16,51,29,45,39,51,52,36,49,50,49,38,53,53,50,54,52,51,56,68,53,58,80,77,55,101,62,91,74,82,75,61,94,88,60,79,52,67,72,59,48,50,49,20,55,50,36,37,32,46,37,51,58,32,56,83,52,79,64,90,68,64,61,62,59,66,72,51,62,88,45,95,84,56,54,68,67,52,46,62,53,31,26,25,29,26,40,40,30,55,28,61,37,42,78,50,28,73,76,76,38,61,75,52,54,58,56,50,52,54,56,38,59,43,23,26,56,84,37,96,63,31,60,90,47,52,72,32,19,22,29,31,21,28,17,46,16,47,33,52,25,44,43,56,72,71,39,42,58,82,76,40,59,73,69,57,41,52,50,52,50,54,52,48,51,55,38,47,48,49,51,68,59,73,73,69,76,67,79,45,76,89,66,63,89,68,88,73,71,68,49,41,54,16,17,38,46,7,49,25,41,31,40,10,52,36,27,73,47,92,48,66,68,51,36,52,49,37,52,53,52,51,52,50,46,56,54,48,59,71,68,37,79,87,53,55,69,69,49,50,23,46,50,44,32,23,45,24,41,28,47,32,12,25,42,68,53,66,67,49,54,72,66,64,50,48,53,53,50,53,50,38,46,52,51,23,74,76,38,59,53,38,34,45,36,26,24,19,36,17,37,30,28,24,48,33,27,58,64,66,36,62,71,30,42,57,48,46,69,53,47,48,62,51,28,53,51,47,57,70,40,86,92,56,55,68,48,40,28,49,6,27,52,40,13,46,48,17,44,63,42,40,60,40,79,64,28,67,61,72,68,82,57,66,73,43,74,67,53,53,51,53,41,52,51,48,52,52,50,34,54,47,41,50,74,67,52,89,47,63,74,60,23,54,50,31,52,51,52,52,52,48,42,50,50,38,59,48,53,67,50,54,77,70,52,91,55,87,85,71,92,85,80,83,77,88,76,83,84,75,82,88,74,85,84,77,87,73,88,128

Foldseek 3Di:
DDDDDDDDPPVPLVVVVVPLQVVLVVVLVVLLVQLLPPDLQSLLVSLLVNLLSLLVSLVVVVVSVVPDPDDDDDDPPTDDSVQSSLQSLLQLCCQLPLPDDRPHHHSCSQADQDPVSDGPRDLSNNLSSLQSVLSCLVVCLPPNVVVLLVSLVSLLCQAFPHPNHDQDPSNNLSSLQSNLSNLLSCVVVVVVVVPDPVVVVSSVVSLVSLVCLVQVPPVCPPCPPPDPPVRGHDSLSSLNSNLLNLLSLLQDPDPVSLVVLVVVLVVLLVVLVVCPVPDLSSNLSSLQSSLLSLLSNVLSVSDDLVVLVVSLVVLVVVCVVPLLRQSSLLSNLQNLQSVVLSPNVVSVVVLVVLQVVLLCLLPDPPRDPSNVNNSLNNLLNNLPLPVVSNVRDLPSCPDPVSVVSVVVSLVSLVCCLVPPPDPVSNLSSVVSNVSSVVRVVVSVVVVPPDDDDDDDDDDDDDDDDDDPDPDDD